Protein AF-A0A7V1PU34-F1 (afdb_monomer)

Radius of gyration: 35.22 Å; Cα contacts (8 Å, |Δi|>4): 525; chains: 1; bounding box: 79×45×95 Å

Solvent-accessible surface area (backbone atoms only — not comparable to full-atom values): 24995 Å² total; per-residue (Å²): 134,80,81,78,76,76,82,76,74,64,52,64,64,59,47,39,64,73,65,77,48,57,67,81,71,35,18,21,43,54,55,47,36,56,53,45,24,34,50,44,26,52,43,43,48,69,73,44,54,71,73,50,64,87,88,41,89,83,65,71,54,72,70,55,38,36,51,51,20,42,53,35,33,52,42,42,48,55,47,42,48,60,49,39,70,64,77,48,54,68,66,40,85,70,46,39,91,44,72,73,51,75,70,35,48,53,46,37,54,54,50,43,55,70,77,53,89,56,72,70,75,93,52,89,42,38,45,54,41,51,51,49,52,43,42,53,77,21,42,46,52,46,52,52,48,42,37,41,68,76,71,61,45,92,75,61,94,81,41,69,65,60,52,51,48,39,53,50,51,49,54,50,50,55,54,44,40,73,74,54,27,69,77,28,57,70,48,36,82,43,72,27,36,75,60,53,50,56,48,43,64,53,56,77,71,74,69,79,84,81,64,91,81,58,87,77,73,78,58,82,86,50,49,78,81,44,38,51,31,25,44,78,45,40,58,54,52,48,38,70,76,40,51,68,48,62,70,36,71,48,55,38,47,51,52,52,51,51,52,46,43,37,49,75,72,68,61,46,64,39,56,85,73,62,54,69,69,58,53,47,48,38,56,42,60,54,47,54,61,57,52,72,76,34,91,81,50,47,68,70,59,52,52,52,50,51,50,54,50,30,46,52,41,30,75,59,44,80,53,64,54,39,65,52,44,65,75,50,46,66,65,51,54,51,50,45,48,51,29,51,51,49,42,52,58,45,39,74,77,56,39,67,69,60,48,66,73,35,83,66,65,79,40,89,51,54,45,76,52,47,29,32,33,41,68,47,100,85,72,43,34,30,35,34,30,72,84,82,71,44,79,45,69,64,40,44,44,87,78,57,73,82,43,99,75,57,77,42,24,28,36,33,32,30,32,36,60,48,97,94,46,37,31,64,70,45,77,75,42,52,30,54,48,72,38,58,79,78,72,114

Structure (mmCIF, N/CA/C/O backbone):
data_AF-A0A7V1PU34-F1
#
_entry.id   AF-A0A7V1PU34-F1
#
loop_
_atom_site.group_PDB
_atom_site.id
_atom_site.type_symbol
_atom_site.label_atom_id
_atom_site.label_alt_id
_atom_site.label_comp_id
_atom_site.label_asym_id
_atom_site.label_entity_id
_atom_site.label_seq_id
_atom_site.pdbx_PDB_ins_code
_atom_site.Cartn_x
_atom_site.Cartn_y
_atom_site.Cartn_z
_atom_site.occupancy
_atom_site.B_iso_or_equiv
_atom_site.auth_seq_id
_atom_site.auth_comp_id
_atom_site.auth_asym_id
_atom_site.auth_atom_id
_atom_site.pdbx_PDB_model_num
ATOM 1 N N . MET A 1 1 ? 28.916 -17.181 -0.629 1.00 26.09 1 MET A N 1
ATOM 2 C CA . MET A 1 1 ? 28.877 -15.932 -1.410 1.00 26.09 1 MET A CA 1
ATOM 3 C C . MET A 1 1 ? 28.196 -16.303 -2.706 1.00 26.09 1 MET A C 1
ATOM 5 O O . MET A 1 1 ? 28.835 -16.936 -3.530 1.00 26.09 1 MET A O 1
ATOM 9 N N . ALA A 1 2 ? 26.883 -16.097 -2.778 1.00 24.28 2 ALA A N 1
ATOM 10 C CA . ALA A 1 2 ? 26.134 -16.307 -4.007 1.00 24.28 2 ALA A CA 1
ATOM 11 C C . ALA A 1 2 ? 26.430 -15.104 -4.906 1.00 24.28 2 ALA A C 1
ATOM 13 O O . ALA A 1 2 ? 26.269 -13.967 -4.461 1.00 24.28 2 ALA A O 1
ATOM 14 N N . GLU A 1 3 ? 26.948 -15.347 -6.108 1.00 25.59 3 GLU A N 1
ATOM 15 C CA . GLU A 1 3 ? 26.893 -14.350 -7.174 1.00 25.59 3 GLU A CA 1
ATOM 16 C C . GLU A 1 3 ? 25.418 -13.980 -7.336 1.00 25.59 3 GLU A C 1
ATOM 18 O O . GLU A 1 3 ? 24.587 -14.853 -7.574 1.00 25.59 3 GLU A O 1
ATOM 23 N N . GLN A 1 4 ? 25.079 -12.711 -7.097 1.00 29.44 4 GLN A N 1
ATOM 24 C CA . GLN A 1 4 ? 23.761 -12.189 -7.436 1.00 29.44 4 GLN A CA 1
ATOM 25 C C . GLN A 1 4 ? 23.574 -12.424 -8.934 1.00 29.44 4 GLN A C 1
ATOM 27 O O . GLN A 1 4 ? 24.274 -11.813 -9.744 1.00 29.44 4 GLN A O 1
ATOM 32 N N . SER A 1 5 ? 22.683 -13.346 -9.293 1.00 38.09 5 SER A N 1
ATOM 33 C CA . SER A 1 5 ? 22.246 -13.538 -10.669 1.00 38.09 5 SER A CA 1
ATOM 34 C C . SER A 1 5 ? 21.737 -12.193 -11.180 1.00 38.09 5 SER A C 1
ATOM 36 O O . SER A 1 5 ? 20.829 -11.594 -10.601 1.00 38.09 5 SER A O 1
ATOM 38 N N . LYS A 1 6 ? 22.388 -11.666 -12.219 1.00 51.06 6 LYS A N 1
ATOM 39 C CA . LYS A 1 6 ? 21.964 -10.437 -12.893 1.00 51.06 6 LYS A CA 1
ATOM 40 C C . LYS A 1 6 ? 20.549 -10.707 -13.429 1.00 51.06 6 LYS A C 1
ATOM 42 O O . LYS A 1 6 ? 20.380 -11.694 -14.134 1.00 51.06 6 LYS A O 1
ATOM 47 N N . LYS A 1 7 ? 19.551 -9.897 -13.048 1.00 62.12 7 LYS A N 1
ATOM 48 C CA . LYS A 1 7 ? 18.163 -10.024 -13.539 1.00 62.12 7 LYS A CA 1
ATOM 49 C C . LYS A 1 7 ? 18.186 -10.056 -15.075 1.00 62.12 7 LYS A C 1
ATOM 51 O O . LYS A 1 7 ? 18.753 -9.142 -15.679 1.00 62.12 7 LYS A O 1
ATOM 56 N N . THR A 1 8 ? 17.630 -11.108 -15.670 1.00 64.06 8 THR A N 1
ATOM 57 C CA . THR A 1 8 ? 17.376 -11.211 -17.115 1.00 64.06 8 THR A CA 1
ATOM 58 C C . THR A 1 8 ? 16.023 -10.557 -17.375 1.00 64.06 8 THR A C 1
ATOM 60 O O . THR A 1 8 ? 15.052 -10.888 -16.704 1.00 64.06 8 THR A O 1
ATOM 63 N N . TYR A 1 9 ? 15.979 -9.570 -18.267 1.00 75.81 9 TYR A N 1
ATOM 64 C CA . TYR A 1 9 ? 14.782 -8.765 -18.553 1.00 75.81 9 TYR A CA 1
ATOM 65 C C . TYR A 1 9 ? 14.024 -9.261 -19.780 1.00 75.81 9 TYR A C 1
ATOM 67 O O . TYR A 1 9 ? 12.830 -9.021 -19.890 1.00 75.81 9 TYR A O 1
ATOM 75 N N . MET A 1 10 ? 14.737 -9.913 -20.692 1.00 81.31 10 MET A N 1
ATOM 76 C CA . MET A 1 10 ? 14.181 -10.630 -21.827 1.00 81.31 10 MET A CA 1
ATOM 77 C C . MET A 1 10 ? 14.962 -11.930 -21.948 1.00 81.31 10 MET A C 1
ATOM 79 O O . MET A 1 10 ? 16.192 -1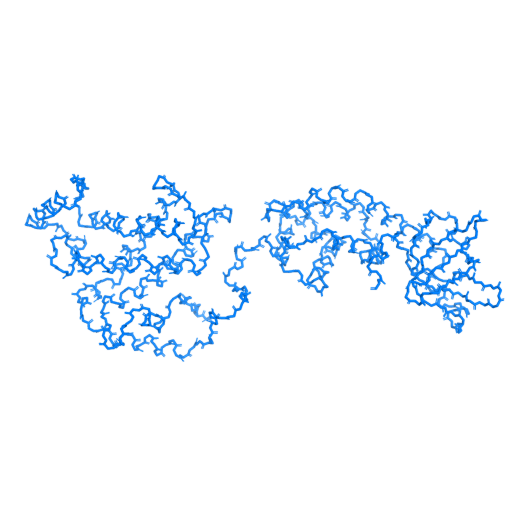1.886 -22.048 1.00 81.31 10 MET A O 1
ATOM 83 N N . THR A 1 11 ? 14.270 -13.061 -21.891 1.00 83.38 11 THR A N 1
ATOM 84 C CA . THR A 1 11 ? 14.879 -14.390 -22.040 1.00 83.38 11 THR A CA 1
ATOM 85 C C . THR A 1 11 ? 15.256 -14.661 -23.494 1.00 83.38 11 THR A C 1
ATOM 87 O O . THR A 1 11 ? 14.748 -14.014 -24.416 1.00 83.38 11 THR A O 1
ATOM 90 N N . ALA A 1 12 ? 16.154 -15.622 -23.729 1.00 83.06 12 ALA A N 1
ATOM 91 C CA . ALA A 1 12 ? 16.505 -15.996 -25.098 1.00 83.06 12 ALA A CA 1
ATOM 92 C C . ALA A 1 12 ? 15.292 -16.563 -25.858 1.00 83.06 12 ALA A C 1
ATOM 94 O O . ALA A 1 12 ? 15.136 -16.282 -27.045 1.00 83.06 12 ALA A O 1
ATOM 95 N N . GLN A 1 13 ? 14.408 -17.293 -25.169 1.00 80.94 13 GLN A N 1
ATOM 96 C CA . GLN A 1 13 ? 13.183 -17.840 -25.753 1.00 80.94 13 GLN A CA 1
ATOM 97 C C . GLN A 1 13 ? 12.199 -16.731 -26.155 1.00 80.94 13 GLN A C 1
ATOM 99 O O . GLN A 1 13 ? 11.764 -16.693 -27.303 1.00 80.94 13 GLN A O 1
ATOM 104 N N . GLU A 1 14 ? 11.926 -15.774 -25.262 1.00 80.62 14 GLU A N 1
ATOM 105 C CA . GLU A 1 14 ? 11.083 -14.612 -25.584 1.00 80.62 14 GLU A CA 1
ATOM 106 C C . GLU A 1 14 ? 11.655 -13.797 -26.749 1.00 80.62 14 GLU A C 1
ATOM 108 O O . GLU A 1 14 ? 10.901 -13.276 -27.572 1.00 80.62 14 GLU A O 1
ATOM 113 N N . PHE A 1 15 ? 12.985 -13.685 -26.843 1.00 87.00 15 PHE A N 1
ATOM 114 C CA . PHE A 1 15 ? 13.650 -13.007 -27.954 1.00 87.00 15 PHE A CA 1
ATOM 115 C C . PHE A 1 15 ? 13.427 -13.728 -29.282 1.00 87.00 15 PHE A C 1
ATOM 117 O O . PHE A 1 15 ? 13.030 -13.089 -30.253 1.00 87.00 15 PHE A O 1
ATOM 124 N N . VAL A 1 16 ? 13.638 -15.046 -29.325 1.00 84.44 16 VAL A N 1
ATOM 125 C CA . VAL A 1 16 ? 13.400 -15.870 -30.522 1.00 84.44 16 VAL A CA 1
ATOM 126 C C . VAL A 1 16 ? 11.950 -15.718 -30.989 1.00 84.44 16 VAL A C 1
ATOM 128 O O . VAL A 1 16 ? 11.708 -15.449 -32.168 1.00 84.44 16 VAL A O 1
ATOM 131 N N . ASP A 1 17 ? 11.002 -15.811 -30.054 1.00 82.00 17 ASP A N 1
ATOM 132 C CA . ASP A 1 17 ? 9.571 -15.711 -30.345 1.00 82.00 17 ASP A CA 1
ATOM 133 C C . ASP A 1 17 ? 9.186 -14.308 -30.846 1.00 82.00 17 ASP A C 1
ATOM 135 O O . ASP A 1 17 ? 8.422 -14.180 -31.803 1.00 82.00 17 ASP A O 1
ATOM 139 N N . SER A 1 18 ? 9.766 -13.252 -30.263 1.00 82.62 18 SER A N 1
ATOM 140 C CA . SER A 1 18 ? 9.510 -11.858 -30.664 1.00 82.62 18 SER A CA 1
ATOM 141 C C . SER A 1 18 ? 10.123 -11.489 -32.017 1.00 82.62 18 SER A C 1
ATOM 143 O O . SER A 1 18 ? 9.605 -10.613 -32.705 1.00 82.62 18 SER A O 1
ATOM 145 N N . TRP A 1 19 ? 11.224 -12.138 -32.407 1.00 84.31 19 TRP A N 1
ATOM 146 C CA . TRP A 1 19 ? 11.893 -11.904 -33.692 1.00 84.31 19 TRP A CA 1
ATOM 147 C C . TRP A 1 19 ? 11.313 -12.732 -34.848 1.00 84.31 19 TRP A C 1
ATOM 149 O O . TRP A 1 19 ? 11.774 -12.574 -35.979 1.00 84.31 19 TRP A O 1
ATOM 159 N N . GLU A 1 20 ? 10.324 -13.596 -34.583 1.00 82.44 20 GLU A N 1
ATOM 160 C CA . GLU A 1 20 ? 9.670 -14.474 -35.569 1.00 82.44 20 GLU A CA 1
ATOM 161 C C . GLU A 1 20 ? 10.668 -15.295 -36.422 1.00 82.44 20 GLU A C 1
ATOM 163 O O . GLU A 1 20 ? 10.420 -15.581 -37.597 1.00 82.44 20 GLU A O 1
ATOM 168 N N . LYS A 1 21 ? 11.816 -15.667 -35.839 1.00 82.75 21 LYS A N 1
ATOM 169 C CA . LYS A 1 21 ? 12.903 -16.425 -36.484 1.00 82.75 21 LYS A CA 1
ATOM 170 C C . LYS A 1 21 ? 13.110 -17.760 -35.784 1.00 82.75 21 LYS A C 1
ATOM 172 O O . LYS A 1 21 ? 12.957 -17.859 -34.571 1.00 82.75 21 LYS A O 1
ATOM 177 N N . GLU A 1 22 ? 13.537 -18.782 -36.520 1.00 81.38 22 GLU A N 1
ATOM 178 C CA . GLU A 1 22 ? 14.025 -20.013 -35.885 1.00 81.38 22 GLU A CA 1
ATOM 179 C C . GLU A 1 22 ? 15.470 -19.822 -35.372 1.00 81.38 22 GLU A C 1
ATOM 181 O O . GLU A 1 22 ? 16.235 -19.035 -35.927 1.00 81.38 22 GLU A O 1
ATOM 186 N N . ILE A 1 23 ? 15.890 -20.556 -34.329 1.00 81.12 23 ILE A N 1
ATOM 187 C CA . ILE A 1 23 ? 17.218 -20.382 -33.688 1.00 81.12 23 ILE A CA 1
ATOM 188 C C . ILE A 1 23 ? 18.376 -20.490 -34.700 1.00 81.12 23 ILE A C 1
ATOM 190 O O . ILE A 1 23 ? 19.371 -19.769 -34.615 1.00 81.12 23 ILE A O 1
ATOM 194 N N . TYR A 1 24 ? 18.249 -21.361 -35.707 1.00 81.94 24 TYR A N 1
ATOM 195 C CA . TYR A 1 24 ? 19.268 -21.522 -36.749 1.00 81.94 24 TYR A CA 1
ATOM 196 C C . TYR A 1 24 ? 19.313 -20.369 -37.769 1.00 81.94 24 TYR A C 1
ATOM 198 O O . TYR A 1 24 ? 20.201 -20.347 -38.621 1.00 81.94 24 TYR A O 1
ATOM 206 N N . GLU A 1 25 ? 18.360 -19.438 -37.716 1.00 84.94 25 GLU A N 1
ATOM 207 C CA . GLU A 1 25 ? 18.271 -18.245 -38.568 1.00 84.94 25 GLU A CA 1
ATOM 208 C C . GLU A 1 25 ? 18.809 -16.991 -37.869 1.00 84.94 25 GLU A C 1
ATOM 210 O O . GLU A 1 25 ? 19.024 -15.967 -38.522 1.00 84.94 25 GLU A O 1
ATOM 215 N N . LEU A 1 26 ? 19.047 -17.065 -36.555 1.00 90.12 26 LEU A N 1
ATOM 216 C CA . LEU A 1 26 ? 19.559 -15.956 -35.761 1.00 90.12 26 LEU A CA 1
ATOM 217 C C . LEU A 1 26 ? 21.029 -15.682 -36.074 1.00 90.12 26 LEU A C 1
ATOM 219 O O . LEU A 1 26 ? 21.853 -16.589 -36.207 1.00 90.12 26 LEU A O 1
ATOM 223 N N . THR A 1 27 ? 21.359 -14.400 -36.170 1.00 92.25 27 THR A N 1
ATOM 224 C CA . THR A 1 27 ? 22.675 -13.892 -36.562 1.00 92.25 27 THR A CA 1
ATOM 225 C C . THR A 1 27 ? 23.416 -13.241 -35.395 1.00 92.25 27 THR A C 1
ATOM 227 O O . THR A 1 27 ? 22.843 -12.978 -34.338 1.00 92.25 27 THR A O 1
ATOM 230 N N . PHE A 1 28 ? 24.706 -12.942 -35.564 1.00 91.50 28 PHE A N 1
ATOM 231 C CA . PHE A 1 28 ? 25.484 -12.188 -34.573 1.00 91.50 28 PHE A CA 1
ATOM 232 C C . PHE A 1 28 ? 24.894 -10.807 -34.292 1.00 91.50 28 PHE A C 1
ATOM 234 O O . PHE A 1 28 ? 25.042 -10.309 -33.175 1.00 91.50 28 PHE A O 1
ATOM 241 N N . LEU A 1 29 ? 24.216 -10.196 -35.269 1.00 91.38 29 LEU A N 1
ATOM 242 C CA . LEU A 1 29 ? 23.472 -8.968 -35.033 1.00 91.38 29 LEU A CA 1
ATOM 243 C C . LEU A 1 29 ? 22.260 -9.209 -34.128 1.00 91.38 29 LEU A C 1
ATOM 245 O O . LEU A 1 29 ? 22.099 -8.471 -33.165 1.00 91.38 29 LEU A O 1
ATOM 249 N N . ASP A 1 30 ? 21.486 -10.271 -34.364 1.00 92.25 30 ASP A N 1
ATOM 250 C CA . ASP A 1 30 ? 20.358 -10.636 -33.494 1.00 92.25 30 ASP A CA 1
ATOM 251 C C . ASP A 1 30 ? 20.841 -10.925 -32.057 1.00 92.25 30 ASP A C 1
ATOM 253 O O . ASP A 1 30 ? 20.285 -10.411 -31.088 1.00 92.25 30 ASP A O 1
ATOM 257 N N . TYR A 1 31 ? 21.951 -11.657 -31.898 1.00 92.44 31 TYR A N 1
ATOM 258 C CA . TYR A 1 31 ? 22.545 -11.917 -30.580 1.00 92.44 31 TYR A CA 1
ATOM 259 C C . TYR A 1 31 ? 23.075 -10.644 -29.903 1.00 92.44 31 TYR A C 1
ATOM 261 O O . TYR A 1 31 ? 22.951 -10.466 -28.690 1.00 92.44 31 TYR A O 1
ATOM 269 N N . PHE A 1 32 ? 23.652 -9.721 -30.677 1.00 93.31 32 PHE A N 1
ATOM 270 C CA . PHE A 1 32 ? 24.045 -8.407 -30.174 1.00 93.31 32 PHE A CA 1
ATOM 271 C C . PHE A 1 32 ? 22.830 -7.615 -29.672 1.00 93.31 32 PHE A C 1
ATOM 273 O O . PHE A 1 32 ? 22.909 -7.030 -28.590 1.00 93.31 32 PHE A O 1
ATOM 280 N N . THR A 1 33 ? 21.720 -7.624 -30.417 1.00 93.25 33 THR A N 1
ATOM 281 C CA . THR A 1 33 ? 20.462 -6.968 -30.037 1.00 93.25 33 THR A CA 1
ATOM 282 C C . THR A 1 33 ? 19.892 -7.569 -28.754 1.00 93.25 33 THR A C 1
ATOM 284 O O . THR A 1 33 ? 19.608 -6.824 -27.818 1.00 93.25 33 THR A O 1
ATOM 287 N N . TYR A 1 34 ? 19.831 -8.899 -28.645 1.00 93.00 34 TYR A N 1
ATOM 288 C CA . TYR A 1 34 ? 19.400 -9.604 -27.432 1.00 93.00 34 TYR A CA 1
ATOM 289 C C . TYR A 1 34 ? 20.173 -9.154 -26.180 1.00 93.00 34 TYR A C 1
ATOM 291 O O . TYR A 1 34 ? 19.597 -8.794 -25.146 1.00 93.00 34 TYR A O 1
ATOM 299 N N . LEU A 1 35 ? 21.506 -9.127 -26.275 1.00 92.00 35 LEU A N 1
ATOM 300 C CA . LEU A 1 35 ? 22.351 -8.692 -25.165 1.00 92.00 35 LEU A CA 1
ATOM 301 C C . LEU A 1 35 ? 22.184 -7.194 -24.864 1.00 92.00 35 LEU A C 1
ATOM 303 O O . LEU A 1 35 ? 22.298 -6.786 -23.705 1.00 92.00 35 LEU A O 1
ATOM 307 N N . LEU A 1 36 ? 21.935 -6.376 -25.891 1.00 93.75 36 LEU A N 1
ATOM 308 C CA . LEU A 1 36 ? 21.707 -4.944 -25.739 1.00 93.75 36 LEU A CA 1
ATOM 309 C C . LEU A 1 36 ? 20.395 -4.654 -25.009 1.00 93.75 36 LEU A C 1
ATOM 311 O O . LEU A 1 36 ? 20.413 -3.798 -24.130 1.00 93.75 36 LEU A O 1
ATOM 315 N N . ILE A 1 37 ? 19.301 -5.363 -25.315 1.00 92.31 37 ILE A N 1
ATOM 316 C CA . ILE A 1 37 ? 18.012 -5.219 -24.612 1.00 92.31 37 ILE A CA 1
ATOM 317 C C . ILE A 1 37 ? 18.230 -5.410 -23.114 1.00 92.31 37 ILE A C 1
ATOM 319 O O . ILE A 1 37 ? 17.928 -4.526 -22.317 1.00 92.31 37 ILE A O 1
ATOM 323 N N . ASN A 1 38 ? 18.863 -6.518 -22.733 1.00 88.06 38 ASN A N 1
ATOM 324 C CA . ASN A 1 38 ? 19.123 -6.835 -21.333 1.00 88.06 38 ASN A CA 1
ATOM 325 C C . ASN A 1 38 ? 20.052 -5.818 -20.640 1.00 88.06 38 ASN A C 1
ATOM 327 O O . ASN A 1 38 ? 19.828 -5.460 -19.480 1.00 88.06 38 ASN A O 1
ATOM 331 N N . GLU A 1 39 ? 21.092 -5.322 -21.323 1.00 91.94 39 GLU A N 1
ATOM 332 C CA . GLU A 1 39 ? 21.960 -4.280 -20.757 1.00 91.94 39 GLU A CA 1
ATOM 333 C C . GLU A 1 39 ? 21.226 -2.935 -20.634 1.00 91.94 39 GLU A C 1
ATOM 335 O O . GLU A 1 39 ? 21.363 -2.269 -19.606 1.00 91.94 39 GLU A O 1
ATOM 340 N N . LEU A 1 40 ? 20.424 -2.548 -21.632 1.00 93.56 40 LEU A N 1
ATOM 341 C CA . LEU A 1 40 ? 19.618 -1.328 -21.612 1.00 93.56 40 LEU A CA 1
ATOM 342 C C . LEU A 1 40 ? 18.593 -1.368 -20.485 1.00 93.56 40 LEU A C 1
ATOM 344 O O . LEU A 1 40 ? 18.588 -0.443 -19.676 1.00 93.56 40 LEU A O 1
ATOM 348 N N . SER A 1 41 ? 17.799 -2.435 -20.370 1.00 90.00 41 SER A N 1
ATOM 349 C CA . SER A 1 41 ? 16.817 -2.592 -19.291 1.00 90.00 41 SER A CA 1
ATOM 350 C C . SER A 1 41 ? 17.488 -2.517 -17.922 1.00 90.00 41 SER A C 1
ATOM 352 O O . SER A 1 41 ? 17.100 -1.717 -17.069 1.00 90.00 41 SER A O 1
ATOM 354 N N . SER A 1 42 ? 18.584 -3.261 -17.736 1.00 87.12 42 SER A N 1
ATOM 355 C CA . SER A 1 42 ? 19.335 -3.261 -16.480 1.00 87.12 42 SER A CA 1
ATOM 356 C C . SER A 1 42 ? 19.921 -1.890 -16.139 1.00 87.12 42 SER A C 1
ATOM 358 O O . SER A 1 42 ? 19.900 -1.500 -14.970 1.00 87.12 42 SER A O 1
ATOM 360 N N . SER A 1 43 ? 20.500 -1.181 -17.110 1.00 90.25 43 SER A N 1
ATOM 361 C CA . SER A 1 43 ? 21.079 0.146 -16.891 1.00 90.25 43 SER A CA 1
ATOM 362 C C . SER A 1 43 ? 19.998 1.201 -16.671 1.00 90.25 43 SER A C 1
ATOM 364 O O . SER A 1 43 ? 20.133 2.013 -15.760 1.00 90.25 43 SER A O 1
ATOM 366 N N . MET A 1 44 ? 18.916 1.193 -17.445 1.00 92.00 44 MET A N 1
ATOM 367 C CA . MET A 1 44 ? 17.808 2.128 -17.262 1.00 92.00 44 MET A CA 1
ATOM 368 C C . MET A 1 44 ? 17.168 1.960 -15.888 1.00 92.00 44 MET A C 1
ATOM 370 O O . MET A 1 44 ? 17.030 2.948 -15.172 1.00 92.00 44 MET A O 1
ATOM 374 N N . GLU A 1 45 ? 16.863 0.730 -15.471 1.00 85.44 45 GLU A N 1
ATOM 375 C CA . GLU A 1 45 ? 16.273 0.495 -14.154 1.00 85.44 45 GLU A CA 1
ATOM 376 C C . GLU A 1 45 ? 17.233 0.923 -13.032 1.00 85.44 45 GLU A C 1
ATOM 378 O O . GLU A 1 45 ? 16.889 1.754 -12.192 1.00 85.44 45 GLU A O 1
ATOM 383 N N . ASN A 1 46 ? 18.465 0.402 -13.021 1.00 83.12 46 ASN A N 1
ATOM 384 C CA . ASN A 1 46 ? 19.354 0.547 -11.864 1.00 83.12 46 ASN A CA 1
ATOM 385 C C . ASN A 1 46 ? 20.135 1.861 -11.821 1.00 83.12 46 ASN A C 1
ATOM 387 O O . ASN A 1 46 ? 20.406 2.388 -10.738 1.00 83.12 46 ASN A O 1
ATOM 391 N N . ASP A 1 47 ? 20.510 2.394 -12.981 1.00 85.25 47 ASP A N 1
ATOM 392 C CA . ASP A 1 47 ? 21.387 3.555 -13.059 1.00 85.25 47 ASP A CA 1
ATOM 393 C C . ASP A 1 47 ? 20.659 4.857 -13.395 1.00 85.25 47 ASP A C 1
ATOM 395 O O . ASP A 1 47 ? 21.242 5.915 -13.120 1.00 85.25 47 ASP A O 1
ATOM 399 N N . TYR A 1 48 ? 19.429 4.794 -13.923 1.00 89.06 48 TYR A N 1
ATOM 400 C CA . TYR A 1 48 ? 18.613 5.961 -14.268 1.00 89.06 48 TYR A CA 1
ATOM 401 C C . TYR A 1 48 ? 17.336 6.067 -13.417 1.00 89.06 48 TYR A C 1
ATOM 403 O O . TYR A 1 48 ? 17.285 6.917 -12.528 1.00 89.06 48 TYR A O 1
ATOM 411 N N . PHE A 1 49 ? 16.337 5.202 -13.630 1.00 86.06 49 PHE A N 1
ATOM 412 C CA . PHE A 1 49 ? 14.999 5.333 -13.034 1.00 86.06 49 PHE A CA 1
ATOM 413 C C . PHE A 1 49 ? 14.997 5.181 -11.509 1.00 86.06 49 PHE A C 1
ATOM 415 O O . PHE A 1 49 ? 14.407 6.016 -10.832 1.00 86.06 49 PHE A O 1
ATOM 422 N N . LYS A 1 50 ? 15.764 4.242 -10.932 1.00 79.31 50 LYS A N 1
ATOM 423 C CA . LYS A 1 50 ? 15.904 4.118 -9.461 1.00 79.31 50 LYS A CA 1
ATOM 424 C C . LYS A 1 50 ? 16.490 5.355 -8.766 1.00 79.31 50 LYS A C 1
ATOM 426 O O . LYS A 1 50 ? 16.447 5.440 -7.541 1.00 79.31 50 LYS A O 1
ATOM 431 N N . LYS A 1 51 ? 17.082 6.293 -9.513 1.00 79.50 51 LYS A N 1
ATOM 432 C CA . LYS A 1 51 ? 17.647 7.544 -8.975 1.00 79.50 51 LYS A CA 1
ATOM 433 C C . LYS A 1 51 ? 16.719 8.745 -9.159 1.00 79.50 51 LYS A C 1
ATOM 435 O O . LYS A 1 51 ? 17.051 9.827 -8.675 1.00 79.50 51 LYS A O 1
ATOM 440 N N . LEU A 1 52 ? 15.610 8.592 -9.883 1.00 74.62 52 LEU A N 1
ATOM 441 C CA . LEU A 1 52 ? 14.624 9.651 -10.060 1.00 74.62 52 LEU A CA 1
ATOM 442 C C . LEU A 1 52 ? 13.708 9.760 -8.836 1.00 74.62 52 LEU A C 1
ATOM 444 O O . LEU A 1 52 ? 13.526 8.804 -8.086 1.00 74.62 52 LEU A O 1
ATOM 448 N N . SER A 1 53 ? 13.137 10.952 -8.639 1.00 68.38 53 SER A N 1
ATOM 449 C CA . SER A 1 53 ? 12.043 11.135 -7.678 1.00 68.38 53 SER A CA 1
ATOM 450 C C . SER A 1 53 ? 10.846 10.290 -8.103 1.00 68.38 53 SER A C 1
ATOM 452 O O . SER A 1 53 ? 10.574 10.200 -9.300 1.00 68.38 53 SER A O 1
ATOM 454 N N . LEU A 1 54 ? 10.122 9.717 -7.141 1.00 60.41 54 LEU A N 1
ATOM 455 C CA . LEU A 1 54 ? 8.937 8.889 -7.388 1.00 60.41 54 LEU A CA 1
ATOM 456 C C . LEU A 1 54 ? 7.809 9.672 -8.078 1.00 60.41 54 LEU A C 1
ATOM 458 O O . LEU A 1 54 ? 7.160 9.127 -8.963 1.00 60.41 54 LEU A O 1
ATOM 462 N N . GLU A 1 55 ? 7.680 10.965 -7.772 1.00 59.75 55 GLU A N 1
ATOM 463 C CA . GLU A 1 55 ? 6.708 11.903 -8.364 1.00 59.75 55 GLU A CA 1
ATOM 464 C C . GLU A 1 55 ? 7.027 12.284 -9.824 1.00 59.75 55 GLU A C 1
ATOM 466 O O . GLU A 1 55 ? 6.338 13.096 -10.445 1.00 59.75 55 GLU A O 1
ATOM 471 N N . ASN A 1 56 ? 8.127 11.773 -10.390 1.00 74.69 56 ASN A N 1
ATOM 472 C CA . ASN A 1 56 ? 8.479 12.104 -11.760 1.00 74.69 56 ASN A CA 1
ATOM 473 C C . ASN A 1 56 ? 7.514 11.411 -12.723 1.00 74.69 56 ASN A C 1
ATOM 475 O O . ASN A 1 56 ? 7.536 10.190 -12.845 1.00 74.69 56 ASN A O 1
ATOM 479 N N . ILE A 1 57 ? 6.735 12.205 -13.461 1.00 74.94 57 ILE A N 1
ATOM 480 C CA . ILE A 1 57 ? 5.805 11.718 -14.491 1.00 74.94 57 ILE A CA 1
ATOM 481 C C . ILE A 1 57 ? 6.487 10.847 -15.557 1.00 74.94 57 ILE A C 1
ATOM 483 O O . ILE A 1 57 ? 5.823 10.069 -16.222 1.00 74.94 57 ILE A O 1
ATOM 487 N N . HIS A 1 58 ? 7.810 10.955 -15.703 1.00 83.50 58 HIS A N 1
ATOM 488 C CA . HIS A 1 58 ? 8.606 10.150 -16.625 1.00 83.50 58 HIS A CA 1
ATOM 489 C C . HIS A 1 58 ? 9.072 8.817 -16.019 1.00 83.50 58 HIS A C 1
ATOM 491 O O . HIS A 1 58 ? 9.925 8.164 -16.602 1.00 83.50 58 HIS A O 1
ATOM 497 N N . ASN A 1 59 ? 8.630 8.419 -14.824 1.00 84.00 59 ASN A N 1
ATOM 498 C CA . ASN A 1 59 ? 9.035 7.132 -14.258 1.00 84.00 59 ASN A CA 1
ATOM 499 C C . ASN A 1 59 ? 8.331 5.971 -14.954 1.00 84.00 59 ASN A C 1
ATOM 501 O O . ASN A 1 59 ? 7.106 5.936 -15.018 1.00 84.00 59 ASN A O 1
ATOM 505 N N . LEU A 1 60 ? 9.122 4.982 -15.366 1.00 82.44 60 LEU A N 1
ATOM 506 C CA . LEU A 1 60 ? 8.647 3.752 -15.989 1.00 82.44 60 LEU A CA 1
ATOM 507 C C . LEU A 1 60 ? 8.708 2.566 -15.010 1.00 82.44 60 LEU A C 1
ATOM 509 O O . LEU A 1 60 ? 9.621 2.476 -14.184 1.00 82.44 60 LEU A O 1
ATOM 513 N N . HIS A 1 61 ? 7.733 1.664 -15.108 1.00 76.69 61 HIS A N 1
ATOM 514 C CA . HIS A 1 61 ? 7.724 0.327 -14.503 1.00 76.69 61 HIS A CA 1
ATOM 515 C C . HIS A 1 61 ? 8.726 -0.609 -15.187 1.00 76.69 61 HIS A C 1
ATOM 517 O O . HIS A 1 61 ? 9.152 -0.346 -16.308 1.00 76.69 61 HIS A O 1
ATOM 523 N N . THR A 1 62 ? 9.073 -1.744 -14.571 1.00 77.44 62 THR A N 1
ATOM 524 C CA . THR A 1 62 ? 10.044 -2.676 -15.170 1.00 77.44 62 THR A CA 1
ATOM 525 C C . THR A 1 62 ? 9.585 -3.188 -16.539 1.00 77.44 62 THR A C 1
ATOM 527 O O . THR A 1 62 ? 10.389 -3.208 -17.467 1.00 77.44 62 THR A O 1
ATOM 530 N N . HIS A 1 63 ? 8.307 -3.538 -16.712 1.00 79.44 63 HIS A N 1
ATOM 531 C CA . HIS A 1 63 ? 7.794 -3.984 -18.013 1.00 79.44 63 HIS A CA 1
ATOM 532 C C . HIS A 1 63 ? 7.828 -2.867 -19.076 1.00 79.44 63 HIS A C 1
ATOM 534 O O . HIS A 1 63 ? 8.166 -3.125 -20.231 1.00 79.44 63 HIS A O 1
ATOM 540 N N . GLU A 1 64 ? 7.567 -1.614 -18.689 1.00 85.06 64 GLU A N 1
ATOM 541 C CA . GLU A 1 64 ? 7.682 -0.438 -19.566 1.00 85.06 64 GLU A CA 1
ATOM 542 C C . GLU A 1 64 ? 9.148 -0.142 -19.913 1.00 85.06 64 GLU A C 1
ATOM 544 O O . GLU A 1 64 ? 9.464 0.166 -21.058 1.00 85.06 64 GLU A O 1
ATOM 549 N N . ILE A 1 65 ? 10.068 -0.294 -18.953 1.00 88.38 65 ILE A N 1
ATOM 550 C CA . ILE A 1 65 ? 11.518 -0.176 -19.166 1.00 88.38 65 ILE A CA 1
ATOM 551 C C . ILE A 1 65 ? 11.991 -1.238 -20.159 1.00 88.38 65 ILE A C 1
ATOM 553 O O . ILE A 1 65 ? 12.740 -0.912 -21.079 1.00 88.38 65 ILE A O 1
ATOM 557 N N . THR A 1 66 ? 11.559 -2.490 -19.992 1.00 86.00 66 THR A N 1
ATOM 558 C CA . THR A 1 66 ? 11.882 -3.581 -20.919 1.00 86.00 66 THR A CA 1
ATOM 559 C C . THR A 1 66 ? 11.296 -3.319 -22.304 1.00 86.00 66 THR A C 1
ATOM 561 O O . THR A 1 66 ? 11.999 -3.495 -23.296 1.00 86.00 66 THR A O 1
ATOM 564 N N . SER A 1 67 ? 10.061 -2.822 -22.385 1.00 87.69 67 SER A N 1
ATOM 565 C CA . SER A 1 67 ? 9.409 -2.476 -23.656 1.00 87.69 67 SER A CA 1
ATOM 566 C C . SER A 1 67 ? 10.130 -1.330 -24.375 1.00 87.69 67 SER A C 1
ATOM 568 O O . SER A 1 67 ? 10.388 -1.409 -25.575 1.00 87.69 67 SER A O 1
ATOM 570 N N . LEU A 1 68 ? 10.552 -0.296 -23.641 1.00 93.50 68 LEU A N 1
ATOM 571 C CA . LEU A 1 68 ? 11.369 0.787 -24.186 1.00 93.50 68 LEU A CA 1
ATOM 572 C C . LEU A 1 68 ? 12.746 0.279 -24.639 1.00 93.50 68 LEU A C 1
ATOM 574 O O . LEU A 1 68 ? 13.224 0.655 -25.708 1.00 93.50 68 LEU A O 1
ATOM 578 N N . ALA A 1 69 ? 13.391 -0.588 -23.850 1.00 94.69 69 ALA A N 1
ATOM 579 C CA . ALA A 1 69 ? 14.674 -1.190 -24.212 1.00 94.69 69 ALA A CA 1
ATOM 580 C C . ALA A 1 69 ? 14.566 -2.009 -25.502 1.00 94.69 69 ALA A C 1
ATOM 582 O O . ALA A 1 69 ? 15.435 -1.895 -26.367 1.00 94.69 69 ALA A O 1
ATOM 583 N N . PHE A 1 70 ? 13.491 -2.788 -25.635 1.00 91.75 70 PHE A N 1
ATOM 584 C CA . PHE A 1 70 ? 13.161 -3.548 -26.833 1.00 91.75 70 PHE A CA 1
ATOM 585 C C . PHE A 1 70 ? 13.008 -2.624 -28.044 1.00 91.75 70 PHE A C 1
ATOM 587 O O . PHE A 1 70 ? 13.719 -2.801 -29.030 1.00 91.75 70 PHE A O 1
ATOM 594 N N . ALA A 1 71 ? 12.164 -1.592 -27.948 1.00 92.19 71 ALA A N 1
ATOM 595 C CA . ALA A 1 71 ? 11.913 -0.665 -29.052 1.00 92.19 71 ALA A CA 1
ATOM 596 C C . ALA A 1 71 ? 13.196 0.048 -29.515 1.00 92.19 71 ALA A C 1
ATOM 598 O O . ALA A 1 71 ? 13.451 0.192 -30.711 1.00 92.19 71 ALA A O 1
ATOM 599 N N . ILE A 1 72 ? 14.049 0.455 -28.571 1.00 95.25 72 ILE A N 1
ATOM 600 C CA . ILE A 1 72 ? 15.326 1.110 -28.878 1.00 95.25 72 ILE A CA 1
ATOM 601 C C . ILE A 1 72 ? 16.305 0.135 -29.531 1.00 95.25 72 ILE A C 1
ATOM 603 O O . ILE A 1 72 ? 17.011 0.512 -30.466 1.00 95.25 72 ILE A O 1
ATOM 607 N N . ALA A 1 73 ? 16.377 -1.103 -29.042 1.00 92.94 73 ALA A N 1
ATOM 608 C CA . ALA A 1 73 ? 17.271 -2.111 -29.592 1.00 92.94 73 ALA A CA 1
ATOM 609 C C . ALA A 1 73 ? 16.845 -2.548 -31.003 1.00 92.94 73 ALA A C 1
ATOM 611 O O . ALA A 1 73 ? 17.708 -2.662 -31.873 1.00 92.94 73 ALA A O 1
ATOM 612 N N . ASP A 1 74 ? 15.544 -2.707 -31.253 1.00 91.00 74 ASP A N 1
ATOM 613 C CA . ASP A 1 74 ? 14.988 -2.997 -32.581 1.00 91.00 74 ASP A CA 1
ATOM 614 C C . ASP A 1 74 ? 15.244 -1.838 -33.560 1.00 91.00 74 ASP A C 1
ATOM 616 O O . ASP A 1 74 ? 15.792 -2.021 -34.653 1.00 91.00 74 ASP A O 1
ATOM 620 N N . SER A 1 75 ? 14.975 -0.604 -33.122 1.00 91.38 75 SER A N 1
ATOM 621 C CA . SER A 1 75 ? 15.280 0.600 -33.900 1.00 91.38 75 SER A CA 1
ATOM 622 C C . SER A 1 75 ? 16.779 0.706 -34.225 1.00 91.38 75 SER A C 1
ATOM 624 O O . SER A 1 75 ? 17.158 0.971 -35.373 1.00 91.38 75 SER A O 1
ATOM 626 N N . LEU A 1 76 ? 17.661 0.392 -33.265 1.00 91.88 76 LEU A N 1
ATOM 627 C CA . LEU A 1 76 ? 19.104 0.340 -33.501 1.00 91.88 76 LEU A CA 1
ATOM 628 C C . LEU A 1 76 ? 19.487 -0.772 -34.483 1.00 91.88 76 LEU A C 1
ATOM 630 O O . LEU A 1 76 ? 20.313 -0.528 -35.362 1.00 91.88 76 LEU A O 1
ATOM 634 N N . GLN A 1 77 ? 18.922 -1.974 -34.357 1.00 91.00 77 GLN A N 1
ATOM 635 C CA . GLN A 1 77 ? 19.188 -3.080 -35.276 1.00 91.00 77 GLN A CA 1
ATOM 636 C C . GLN A 1 77 ? 18.826 -2.683 -36.708 1.00 91.00 77 GLN A C 1
ATOM 638 O O . GLN A 1 77 ? 19.680 -2.738 -37.592 1.00 91.00 77 GLN A O 1
ATOM 643 N N . SER A 1 78 ? 17.606 -2.188 -36.921 1.00 88.31 78 SER A N 1
ATOM 644 C CA . SER A 1 78 ? 17.121 -1.686 -38.211 1.00 88.31 78 SER A CA 1
ATOM 645 C C . SER A 1 78 ? 18.027 -0.581 -38.769 1.00 88.31 78 SER A C 1
ATOM 647 O O . SER A 1 78 ? 18.377 -0.593 -39.956 1.00 88.31 78 SER A O 1
ATOM 649 N N . PHE A 1 79 ? 18.479 0.346 -37.915 1.00 85.81 79 PHE A N 1
ATOM 650 C CA . PHE A 1 79 ? 19.437 1.382 -38.291 1.00 85.81 79 PHE A CA 1
ATOM 651 C C . PHE A 1 79 ? 20.786 0.789 -38.724 1.00 85.81 79 PHE A C 1
ATOM 653 O O . PHE A 1 79 ? 21.321 1.179 -39.761 1.00 85.81 79 PHE A O 1
ATOM 660 N N . LEU A 1 80 ? 21.339 -0.168 -37.979 1.00 86.44 80 LEU A N 1
ATOM 661 C CA . LEU A 1 80 ? 22.613 -0.810 -38.302 1.00 86.44 80 LEU A CA 1
ATOM 662 C C . LEU A 1 80 ? 22.525 -1.654 -39.583 1.00 86.44 80 LEU A C 1
ATOM 664 O O . LEU A 1 80 ? 23.415 -1.577 -40.433 1.00 86.44 80 LEU A O 1
ATOM 668 N N . GLU A 1 81 ? 21.449 -2.414 -39.776 1.00 84.06 81 GLU A N 1
ATOM 669 C CA . GLU A 1 81 ? 21.222 -3.206 -40.988 1.00 84.06 81 GLU A CA 1
ATOM 670 C C . GLU A 1 81 ? 21.164 -2.316 -42.227 1.00 84.06 81 GLU A C 1
ATOM 672 O O . GLU A 1 81 ? 21.906 -2.535 -43.187 1.00 84.06 81 GLU A O 1
ATOM 677 N N . LYS A 1 82 ? 20.339 -1.265 -42.193 1.00 76.31 82 LYS A N 1
ATOM 678 C CA . LYS A 1 82 ? 20.132 -0.373 -43.342 1.00 76.31 82 LYS A CA 1
ATOM 679 C C . LYS A 1 82 ? 21.330 0.541 -43.586 1.00 76.31 82 LYS A C 1
ATOM 681 O O . LYS A 1 82 ? 21.767 0.690 -44.727 1.00 76.31 82 LYS A O 1
ATOM 686 N N . ASN A 1 83 ? 21.896 1.112 -42.522 1.00 70.38 83 ASN A N 1
ATOM 687 C CA . ASN A 1 83 ? 22.852 2.219 -42.613 1.00 70.38 83 ASN A CA 1
ATOM 688 C C . ASN A 1 83 ? 24.295 1.850 -42.265 1.00 70.38 83 ASN A C 1
ATOM 690 O O . ASN A 1 83 ? 25.173 2.684 -42.447 1.00 70.38 83 ASN A O 1
ATOM 694 N N . CYS A 1 84 ? 24.592 0.644 -41.778 1.00 72.56 84 CYS A N 1
ATOM 695 C CA . CYS A 1 84 ? 25.973 0.213 -41.513 1.00 72.56 84 CYS A CA 1
ATOM 696 C C . CYS A 1 84 ? 26.366 -1.025 -42.323 1.00 72.56 84 CYS A C 1
ATOM 698 O O . CYS A 1 84 ? 27.487 -1.083 -42.834 1.00 72.56 84 CYS A O 1
ATOM 700 N N . PHE A 1 85 ? 25.454 -1.985 -42.489 1.00 73.50 85 PHE A N 1
ATOM 701 C CA . PHE A 1 85 ? 25.747 -3.280 -43.112 1.00 73.50 85 PHE A CA 1
ATOM 702 C C . PHE A 1 85 ? 25.155 -3.443 -44.522 1.00 73.50 85 PHE A C 1
ATOM 704 O O . PHE A 1 85 ? 25.691 -4.203 -45.326 1.00 73.50 85 PHE A O 1
ATOM 711 N N . GLY A 1 86 ? 24.135 -2.655 -44.870 1.00 56.81 86 GLY A N 1
ATOM 712 C CA . GLY A 1 86 ? 23.463 -2.627 -46.175 1.00 56.81 86 GLY A CA 1
ATOM 713 C C . GLY A 1 86 ? 24.166 -1.836 -47.289 1.00 56.81 86 GLY A C 1
ATOM 714 O O . GLY A 1 86 ? 23.583 -1.649 -48.354 1.00 56.81 86 GLY A O 1
ATOM 715 N N . GLY A 1 87 ? 25.415 -1.385 -47.087 1.00 55.03 87 GLY A N 1
ATOM 716 C CA . GLY A 1 87 ? 26.227 -0.723 -48.127 1.00 55.03 87 GLY A CA 1
ATOM 717 C C . GLY A 1 87 ? 26.473 0.785 -47.961 1.00 55.03 87 GLY A C 1
ATOM 718 O O . GLY A 1 87 ? 26.804 1.462 -48.934 1.00 55.03 87 GLY A O 1
ATOM 719 N N . CYS A 1 88 ? 26.346 1.324 -46.750 1.00 49.25 88 CYS A N 1
ATOM 720 C CA . CYS A 1 88 ? 26.535 2.748 -46.467 1.00 49.25 88 CYS A CA 1
ATOM 721 C C . CYS A 1 88 ? 28.010 3.197 -46.369 1.00 49.25 88 CYS A C 1
ATOM 723 O O . CYS A 1 88 ? 28.919 2.412 -46.093 1.00 49.25 88 CYS A O 1
ATOM 725 N N . ALA A 1 89 ? 28.239 4.504 -46.544 1.00 49.28 89 ALA A N 1
ATOM 726 C CA . ALA A 1 89 ? 29.529 5.182 -46.391 1.00 49.28 89 ALA A CA 1
ATOM 727 C C . ALA A 1 89 ? 29.798 5.762 -44.983 1.00 49.28 89 ALA A C 1
ATOM 729 O O . ALA A 1 89 ? 30.879 6.306 -44.760 1.00 49.28 89 ALA A O 1
ATOM 730 N N . LEU A 1 90 ? 28.850 5.651 -44.041 1.00 52.50 90 LEU A N 1
ATOM 731 C CA . LEU A 1 90 ? 28.895 6.314 -42.724 1.00 52.50 90 LEU A CA 1
ATOM 732 C C . LEU A 1 90 ? 29.871 5.695 -41.708 1.00 52.50 90 LEU A C 1
ATOM 734 O O . LEU A 1 90 ? 30.153 6.300 -40.679 1.00 52.50 90 LEU A O 1
ATOM 738 N N . GLY A 1 91 ? 30.487 4.556 -42.028 1.00 56.03 91 GLY A N 1
ATOM 739 C CA . GLY A 1 91 ? 31.488 3.926 -41.169 1.00 56.03 91 GLY A CA 1
ATOM 740 C C . GLY A 1 91 ? 30.842 3.068 -40.085 1.00 56.03 91 GLY A C 1
ATOM 741 O O . GLY A 1 91 ? 30.385 3.554 -39.063 1.00 56.03 91 GLY A O 1
ATOM 742 N N . CYS A 1 92 ? 30.854 1.761 -40.326 1.00 64.19 92 CYS A N 1
ATOM 743 C CA . CYS A 1 92 ? 30.336 0.734 -39.432 1.00 64.19 92 CYS A CA 1
ATOM 744 C C . CYS A 1 92 ? 30.870 0.864 -37.980 1.00 64.19 92 CYS A C 1
ATOM 746 O O . CYS A 1 92 ? 32.041 1.227 -37.794 1.00 64.19 92 CYS A O 1
ATOM 748 N N . PRO A 1 93 ? 30.069 0.514 -36.948 1.00 64.06 93 PRO A N 1
ATOM 749 C CA . PRO A 1 93 ? 30.455 0.579 -35.531 1.00 64.06 93 PRO A CA 1
ATOM 750 C C . PRO A 1 93 ? 31.733 -0.199 -35.165 1.00 64.06 93 PRO A C 1
ATOM 752 O O . PRO A 1 93 ? 32.330 0.034 -34.116 1.00 64.06 93 PRO A O 1
ATOM 755 N N . ASN A 1 94 ? 32.234 -1.071 -36.041 1.00 65.75 94 ASN A N 1
ATOM 756 C CA . ASN A 1 94 ? 33.537 -1.719 -35.870 1.00 65.75 94 ASN A CA 1
ATOM 757 C C . ASN A 1 94 ? 34.760 -0.807 -36.111 1.00 65.75 94 ASN A C 1
ATOM 759 O O . ASN A 1 94 ? 35.895 -1.240 -35.904 1.00 65.75 94 ASN A O 1
ATOM 763 N N . LYS A 1 95 ? 34.559 0.442 -36.553 1.00 67.25 95 LYS A N 1
ATOM 764 C CA . LYS A 1 95 ? 35.630 1.413 -36.846 1.00 67.25 95 LYS A CA 1
ATOM 765 C C . LYS A 1 95 ? 35.435 2.773 -36.165 1.00 67.25 95 LYS A C 1
ATOM 767 O O . LYS A 1 95 ? 36.054 3.737 -36.604 1.00 67.25 95 LYS A O 1
ATOM 772 N N . LEU A 1 96 ? 34.630 2.869 -35.100 1.00 67.00 96 LEU A N 1
ATOM 773 C CA . LEU A 1 96 ? 34.304 4.146 -34.428 1.00 67.00 96 LEU A CA 1
ATOM 774 C C . LEU A 1 96 ? 35.535 4.982 -34.037 1.00 67.00 96 LEU A C 1
ATOM 776 O O . LEU A 1 96 ? 35.516 6.205 -34.155 1.00 67.00 96 LEU A O 1
ATOM 780 N N . SER A 1 97 ? 36.634 4.327 -33.654 1.00 66.94 97 SER A N 1
ATOM 781 C CA . SER A 1 97 ? 37.886 4.973 -33.241 1.00 66.94 97 SER A CA 1
ATOM 782 C C . SER A 1 97 ? 38.808 5.399 -34.396 1.00 66.94 97 SER A C 1
ATOM 784 O O . SER A 1 97 ? 39.847 6.018 -34.160 1.00 66.94 97 SER A O 1
ATOM 786 N N . ALA A 1 98 ? 38.467 5.081 -35.649 1.00 70.06 98 ALA A N 1
ATOM 787 C CA . ALA A 1 98 ? 39.264 5.438 -36.820 1.00 70.06 98 ALA A CA 1
ATOM 788 C C . ALA A 1 98 ? 38.794 6.770 -37.439 1.00 70.06 98 ALA A C 1
ATOM 790 O O . ALA A 1 98 ? 37.593 7.019 -37.524 1.00 70.06 98 ALA A O 1
ATOM 791 N N . PRO A 1 99 ? 39.695 7.626 -37.957 1.00 68.12 99 PRO A N 1
ATOM 792 C CA . PRO A 1 99 ? 39.287 8.808 -38.717 1.00 68.12 99 PRO A CA 1
ATOM 793 C C . PRO A 1 99 ? 38.606 8.409 -40.034 1.00 68.12 99 PRO A C 1
ATOM 795 O O . PRO A 1 99 ? 38.842 7.316 -40.560 1.00 68.12 99 PRO A O 1
ATOM 798 N N . PHE A 1 100 ? 37.762 9.278 -40.591 1.00 68.88 100 PHE A N 1
ATOM 799 C CA . PHE A 1 100 ? 37.225 9.083 -41.942 1.00 68.88 100 PHE A CA 1
ATOM 800 C C . PHE A 1 100 ? 38.353 9.097 -42.977 1.00 68.88 100 PHE A C 1
ATOM 802 O O . PHE A 1 100 ? 39.293 9.891 -42.885 1.00 68.88 100 PHE A O 1
ATOM 809 N N . THR A 1 101 ? 38.268 8.223 -43.979 1.00 73.88 101 THR A N 1
ATOM 810 C CA . THR A 1 101 ? 39.049 8.422 -45.202 1.00 73.88 101 THR A CA 1
ATOM 811 C C . THR A 1 101 ? 38.418 9.551 -46.029 1.00 73.88 101 THR A C 1
ATOM 813 O O . THR A 1 101 ? 37.212 9.778 -45.923 1.00 73.88 101 THR A O 1
ATOM 816 N N . PRO A 1 102 ? 39.184 10.253 -46.885 1.00 73.56 102 PRO A N 1
ATOM 817 C CA . PRO A 1 102 ? 38.645 11.339 -47.712 1.00 73.56 102 PRO A CA 1
ATOM 818 C C . PRO A 1 102 ? 37.466 10.928 -48.612 1.00 73.56 102 PRO A C 1
ATOM 820 O O . PRO A 1 102 ? 36.590 11.737 -48.895 1.00 73.56 102 PRO A O 1
ATOM 823 N N . GLU A 1 103 ? 37.435 9.672 -49.063 1.00 72.94 103 GLU A N 1
ATOM 824 C CA . GLU A 1 103 ? 36.357 9.135 -49.905 1.00 72.94 103 GLU A CA 1
ATOM 825 C C . GLU A 1 103 ? 35.076 8.852 -49.104 1.00 72.94 103 GLU A C 1
ATOM 827 O O . GLU A 1 103 ? 33.977 9.107 -49.594 1.00 72.94 103 GLU A O 1
ATOM 832 N N . GLU A 1 104 ? 35.205 8.349 -47.872 1.00 70.75 104 GLU A N 1
ATOM 833 C CA . GLU A 1 104 ? 34.071 8.151 -46.956 1.00 70.75 104 GLU A CA 1
ATOM 834 C C . GLU A 1 104 ? 33.481 9.497 -46.517 1.00 70.75 104 GLU A C 1
ATOM 836 O O . GLU A 1 104 ? 32.264 9.655 -46.499 1.00 70.75 104 GLU A O 1
ATOM 841 N N . ASP A 1 105 ? 34.337 10.484 -46.233 1.00 71.81 105 ASP A N 1
ATOM 842 C CA . ASP A 1 105 ? 33.914 11.826 -45.826 1.00 71.81 105 ASP A CA 1
ATOM 843 C C . ASP A 1 105 ? 33.103 12.537 -46.925 1.00 71.81 105 ASP A C 1
ATOM 845 O O . ASP A 1 105 ? 32.047 13.114 -46.667 1.00 71.81 105 ASP A O 1
ATOM 849 N N . GLN A 1 106 ? 33.536 12.408 -48.183 1.00 70.81 106 GLN A N 1
ATOM 850 C CA . GLN A 1 106 ? 32.817 12.955 -49.335 1.00 70.81 106 GLN A CA 1
ATOM 851 C C . GLN A 1 106 ? 31.432 12.311 -49.516 1.00 70.81 106 GLN A C 1
ATOM 853 O O . GLN A 1 106 ? 30.442 13.016 -49.709 1.00 70.81 106 GLN A O 1
ATOM 858 N N . ARG A 1 107 ? 31.338 10.979 -49.411 1.00 69.06 107 ARG A N 1
ATOM 859 C CA . ARG A 1 107 ? 30.054 10.261 -49.510 1.00 69.06 107 ARG A CA 1
ATOM 860 C C . ARG A 1 107 ? 29.117 10.576 -48.345 1.00 69.06 107 ARG A C 1
ATOM 862 O O . ARG A 1 107 ? 27.911 10.654 -48.546 1.00 69.06 107 ARG A O 1
ATOM 869 N N . ARG A 1 108 ? 29.663 10.777 -47.141 1.00 68.06 108 ARG A N 1
ATOM 870 C CA . ARG A 1 108 ? 28.912 11.233 -45.963 1.00 68.06 108 ARG A CA 1
ATOM 871 C C . ARG A 1 108 ? 28.261 12.589 -46.225 1.00 68.06 108 ARG A C 1
ATOM 873 O O . ARG A 1 108 ? 27.064 12.733 -46.005 1.00 68.06 108 ARG A O 1
ATOM 880 N N . ILE A 1 109 ? 29.027 13.562 -46.724 1.00 67.75 109 ILE A N 1
ATOM 881 C CA . ILE A 1 109 ? 28.506 14.896 -47.059 1.00 67.75 109 ILE A CA 1
ATOM 882 C C . ILE A 1 109 ? 27.372 14.786 -48.089 1.00 67.75 109 ILE A C 1
ATOM 884 O O . ILE A 1 109 ? 26.334 15.425 -47.930 1.00 67.75 109 ILE A O 1
ATOM 888 N N . GLU A 1 110 ? 27.533 13.948 -49.115 1.00 66.44 110 GLU A N 1
ATOM 889 C CA . GLU A 1 110 ? 26.509 13.718 -50.144 1.00 66.44 110 GLU A CA 1
ATOM 890 C C . GLU A 1 110 ? 25.228 13.082 -49.578 1.00 66.44 110 GLU A C 1
ATOM 892 O O . GLU A 1 110 ? 24.134 13.557 -49.880 1.00 66.44 110 GLU A O 1
ATOM 897 N N . PHE A 1 111 ? 25.353 12.069 -48.715 1.00 62.47 111 PHE A N 1
ATOM 898 C CA . PHE A 1 111 ? 24.224 11.385 -48.076 1.00 62.47 111 PHE A CA 1
ATOM 899 C C . PHE A 1 111 ? 23.417 12.316 -47.158 1.00 62.47 111 PHE A C 1
ATOM 901 O O . PHE A 1 111 ? 22.203 12.441 -47.312 1.00 62.47 111 PHE A O 1
ATOM 908 N N . VAL A 1 112 ? 24.094 13.058 -46.273 1.00 61.66 112 VAL A N 1
ATOM 909 C CA . VAL A 1 112 ? 23.440 13.998 -45.341 1.00 61.66 112 VAL A CA 1
ATOM 910 C C . VAL A 1 112 ? 22.732 15.136 -46.085 1.00 61.66 112 VAL A C 1
ATOM 912 O O . VAL A 1 112 ? 21.669 15.594 -45.670 1.00 61.66 112 VAL A O 1
ATOM 915 N N . THR A 1 113 ? 23.290 15.572 -47.218 1.00 60.34 113 THR A N 1
ATOM 916 C CA . THR A 1 113 ? 22.676 16.613 -48.057 1.00 60.34 113 THR A CA 1
ATOM 917 C C . THR A 1 113 ? 21.436 16.103 -48.806 1.00 60.34 113 THR A C 1
ATOM 919 O O . THR A 1 113 ? 20.580 16.909 -49.165 1.00 60.34 113 THR A O 1
ATOM 922 N N . MET A 1 114 ? 21.328 14.793 -49.063 1.00 57.94 114 MET A N 1
ATOM 923 C CA . MET A 1 114 ? 20.210 14.196 -49.804 1.00 57.94 114 MET A CA 1
ATOM 924 C C . MET A 1 114 ? 19.039 13.745 -48.924 1.00 57.94 114 MET A C 1
ATOM 926 O O . MET A 1 114 ? 17.902 13.914 -49.357 1.00 57.94 114 MET A O 1
ATOM 930 N N . GLU A 1 115 ? 19.286 13.170 -47.743 1.00 53.69 115 GLU A N 1
ATOM 931 C CA . GLU A 1 115 ? 18.223 12.532 -46.943 1.00 53.69 115 GLU A CA 1
ATOM 932 C C . GLU A 1 115 ? 17.729 13.351 -45.737 1.00 53.69 115 GLU A C 1
ATOM 934 O O . GLU A 1 115 ? 16.615 13.113 -45.282 1.00 53.69 115 GLU A O 1
ATOM 939 N N . PHE A 1 116 ? 18.487 14.346 -45.247 1.00 52.69 116 PHE A N 1
ATOM 940 C CA . PHE A 1 116 ? 18.228 14.955 -43.926 1.00 52.69 116 PHE A CA 1
ATOM 941 C C . PHE A 1 116 ? 18.184 16.495 -43.902 1.00 52.69 116 PHE A C 1
ATOM 943 O O . PHE A 1 116 ? 18.652 17.127 -42.955 1.00 52.69 116 PHE A O 1
ATOM 950 N N . ASP A 1 117 ? 17.639 17.127 -44.948 1.00 49.38 117 ASP A N 1
ATOM 951 C CA . ASP A 1 117 ? 17.399 18.586 -45.020 1.00 49.38 117 ASP A CA 1
ATOM 952 C C . ASP A 1 117 ? 18.623 19.478 -44.685 1.00 49.38 117 ASP A C 1
ATOM 954 O O . ASP A 1 117 ? 18.507 20.646 -44.306 1.00 49.38 117 ASP A O 1
ATOM 958 N N . GLY A 1 118 ? 19.839 18.961 -44.897 1.00 43.84 118 GLY A N 1
ATOM 959 C CA . GLY A 1 118 ? 21.071 19.752 -44.924 1.00 43.84 118 GLY A CA 1
ATOM 960 C C . GLY A 1 118 ? 21.607 20.231 -43.570 1.00 43.84 118 GLY A C 1
ATOM 961 O O . GLY A 1 118 ? 22.543 21.036 -43.557 1.00 43.84 118 GLY A O 1
ATOM 962 N N . ILE A 1 119 ? 21.096 19.745 -42.434 1.00 47.44 119 ILE A N 1
ATOM 963 C CA . ILE A 1 119 ? 21.732 19.992 -41.130 1.00 47.44 119 ILE A CA 1
ATOM 964 C C . ILE A 1 119 ? 22.833 18.949 -40.925 1.00 47.44 119 ILE A C 1
ATOM 966 O O . ILE A 1 119 ? 22.676 17.956 -40.224 1.00 47.44 119 ILE A O 1
ATOM 970 N N . THR A 1 120 ? 23.990 19.171 -41.549 1.00 48.94 120 THR A N 1
ATOM 971 C CA . THR A 1 120 ? 25.204 18.427 -41.197 1.00 48.94 120 THR A CA 1
ATOM 972 C C . THR A 1 120 ? 25.586 18.747 -39.759 1.00 48.94 120 THR A C 1
ATOM 974 O O . THR A 1 120 ? 26.017 19.868 -39.467 1.00 48.94 120 THR A O 1
ATOM 977 N N . ALA A 1 121 ? 25.498 17.758 -38.869 1.00 52.31 121 ALA A N 1
ATOM 978 C CA . ALA A 1 121 ? 26.275 17.790 -37.643 1.00 52.31 121 ALA A CA 1
ATOM 979 C C . ALA A 1 121 ? 27.747 17.971 -38.037 1.00 52.31 121 ALA A C 1
ATOM 981 O O . ALA A 1 121 ? 28.294 17.209 -38.836 1.00 52.31 121 ALA A O 1
ATOM 982 N N . ASN A 1 122 ? 28.387 19.018 -37.520 1.00 55.50 122 ASN A N 1
ATOM 983 C CA . ASN A 1 122 ? 29.795 19.312 -37.776 1.00 55.50 122 ASN A CA 1
ATOM 984 C C . ASN A 1 122 ? 30.663 18.340 -36.946 1.00 55.50 122 ASN A C 1
ATOM 986 O O . ASN A 1 122 ? 31.343 18.746 -36.008 1.00 55.50 122 ASN A O 1
ATOM 990 N N . CYS A 1 123 ? 30.559 17.038 -37.224 1.00 64.06 123 CYS A N 1
ATOM 991 C CA . CYS A 1 123 ? 31.231 15.977 -36.481 1.00 64.06 123 CYS A CA 1
ATOM 992 C C . CYS A 1 123 ? 32.622 15.697 -37.078 1.00 64.06 123 CYS A C 1
ATOM 994 O O . CYS A 1 123 ? 32.778 15.479 -38.288 1.00 64.06 123 CYS A O 1
ATOM 996 N N . LEU A 1 124 ? 33.645 15.738 -36.218 1.00 64.56 124 LEU A N 1
ATOM 997 C CA . LEU A 1 124 ? 35.065 15.622 -36.566 1.00 64.56 124 LEU A CA 1
ATOM 998 C C . LEU A 1 124 ? 35.544 14.166 -36.542 1.00 64.56 124 LEU A C 1
ATOM 1000 O O . LEU A 1 124 ? 36.510 13.824 -37.228 1.00 64.56 124 LEU A O 1
ATOM 1004 N N . THR A 1 125 ? 34.881 13.307 -35.765 1.00 69.94 125 THR A N 1
ATOM 1005 C CA . THR A 1 125 ? 35.217 11.882 -35.628 1.00 69.94 125 THR A CA 1
ATOM 1006 C C . THR A 1 125 ? 34.052 10.974 -36.028 1.00 69.94 125 THR A C 1
ATOM 1008 O O . THR A 1 125 ? 32.897 11.396 -36.030 1.00 69.94 125 THR A O 1
ATOM 1011 N N . ARG A 1 126 ? 34.346 9.710 -36.378 1.00 74.38 126 ARG A N 1
ATOM 1012 C CA . ARG A 1 126 ? 33.307 8.709 -36.691 1.00 74.38 126 ARG A CA 1
ATOM 1013 C C . ARG A 1 126 ? 32.393 8.461 -35.497 1.00 74.38 126 ARG A C 1
ATOM 1015 O O . ARG A 1 126 ? 31.187 8.370 -35.676 1.00 74.38 126 ARG A O 1
ATOM 1022 N N . GLU A 1 127 ? 32.965 8.402 -34.298 1.00 74.94 127 GLU A N 1
ATOM 1023 C CA . GLU A 1 127 ? 32.213 8.267 -33.052 1.00 74.94 127 GLU A CA 1
ATOM 1024 C C . GLU A 1 127 ? 31.241 9.430 -32.829 1.00 74.94 127 GLU A C 1
ATOM 1026 O O . GLU A 1 127 ? 30.082 9.185 -32.523 1.00 74.94 127 GLU A O 1
ATOM 1031 N N . GLU A 1 128 ? 31.666 10.678 -33.046 1.00 74.69 128 GLU A N 1
ATOM 1032 C CA . GLU A 1 128 ? 30.782 11.846 -32.915 1.00 74.69 128 GLU A CA 1
ATOM 1033 C C . GLU A 1 128 ? 29.617 11.815 -33.911 1.00 74.69 128 GLU A C 1
ATOM 1035 O O . GLU A 1 128 ? 28.499 12.184 -33.556 1.00 74.69 128 GLU A O 1
ATOM 1040 N N . CYS A 1 129 ? 29.859 11.369 -35.147 1.00 74.06 129 CYS A N 1
ATOM 1041 C CA . CYS A 1 129 ? 28.796 11.253 -36.145 1.00 74.06 129 CYS A CA 1
ATOM 1042 C C . CYS A 1 129 ? 27.836 10.118 -35.810 1.00 74.06 129 CYS A C 1
ATOM 1044 O O . CYS A 1 129 ? 26.633 10.328 -35.785 1.00 74.06 129 CYS A O 1
ATOM 1046 N N . PHE A 1 130 ? 28.368 8.942 -35.477 1.00 78.38 130 PHE A N 1
ATOM 1047 C CA . PHE A 1 130 ? 27.553 7.803 -35.073 1.00 78.38 130 PHE A CA 1
ATOM 1048 C C . PHE A 1 130 ? 26.725 8.122 -33.823 1.00 78.38 130 PHE A C 1
ATOM 1050 O O . PHE A 1 130 ? 25.551 7.781 -33.753 1.00 78.38 130 PHE A O 1
ATOM 1057 N N . HIS A 1 131 ? 27.309 8.837 -32.859 1.00 80.69 131 HIS A N 1
ATOM 1058 C CA . HIS A 1 131 ? 26.589 9.325 -31.689 1.00 80.69 131 HIS A CA 1
ATOM 1059 C C . HIS A 1 131 ? 25.443 10.258 -32.083 1.00 80.69 131 HIS A C 1
ATOM 1061 O O . HIS A 1 131 ? 24.356 10.145 -31.528 1.00 80.69 131 HIS A O 1
ATOM 1067 N N . HIS A 1 132 ? 25.667 11.197 -33.004 1.00 79.56 132 HIS A N 1
ATOM 1068 C CA . HIS A 1 132 ? 24.607 12.085 -33.475 1.00 79.56 132 HIS A CA 1
ATOM 1069 C C . HIS A 1 132 ? 23.498 11.304 -34.194 1.00 79.56 132 HIS A C 1
ATOM 1071 O O . HIS A 1 132 ? 22.331 11.468 -33.861 1.00 79.56 132 HIS A O 1
ATOM 1077 N N . ASP A 1 133 ? 23.861 10.416 -35.117 1.00 78.00 133 ASP A N 1
ATOM 1078 C CA . ASP A 1 133 ? 22.899 9.666 -35.924 1.00 78.00 133 ASP A CA 1
ATOM 1079 C C . ASP A 1 133 ? 22.046 8.722 -35.066 1.00 78.00 133 ASP A C 1
ATOM 1081 O O . ASP A 1 133 ? 20.828 8.694 -35.210 1.00 78.00 133 ASP A O 1
ATOM 1085 N N . VAL A 1 134 ? 22.650 8.000 -34.117 1.00 85.62 134 VAL A N 1
ATOM 1086 C CA . VAL A 1 134 ? 21.898 7.142 -33.186 1.00 85.62 134 VAL A CA 1
ATOM 1087 C C . VAL A 1 134 ? 21.064 7.979 -32.217 1.00 85.62 134 VAL A C 1
ATOM 1089 O O . VAL A 1 134 ? 19.919 7.634 -31.940 1.00 85.62 134 VAL A O 1
ATOM 1092 N N . MET A 1 135 ? 21.584 9.104 -31.719 1.00 85.50 135 MET A N 1
ATOM 1093 C CA . MET A 1 135 ? 20.805 9.989 -30.851 1.00 85.50 135 MET A CA 1
ATOM 1094 C C . MET A 1 135 ? 19.539 10.487 -31.555 1.00 85.50 135 MET A C 1
ATOM 1096 O O . MET A 1 135 ? 18.474 10.490 -30.945 1.00 85.50 135 MET A O 1
ATOM 1100 N N . THR A 1 136 ? 19.659 10.899 -32.817 1.00 80.25 136 THR A N 1
ATOM 1101 C CA . THR A 1 136 ? 18.551 11.454 -33.595 1.00 80.25 136 THR A CA 1
ATOM 1102 C C . THR A 1 136 ? 17.597 10.365 -34.074 1.00 80.25 136 THR A C 1
ATOM 1104 O O . THR A 1 136 ? 16.434 10.395 -33.703 1.00 80.25 136 THR A O 1
ATOM 1107 N N . TYR A 1 137 ? 18.079 9.386 -34.843 1.00 80.56 137 TYR A N 1
ATOM 1108 C CA . TYR A 1 137 ? 17.211 8.459 -35.586 1.00 80.56 137 TYR A CA 1
ATOM 1109 C C . TYR A 1 137 ? 16.828 7.194 -34.823 1.00 80.56 137 TYR A C 1
ATOM 1111 O O . TYR A 1 137 ? 16.017 6.413 -35.311 1.00 80.56 137 TYR A O 1
ATOM 1119 N N . VAL A 1 138 ? 17.452 6.947 -33.670 1.00 88.31 138 VAL A N 1
ATOM 1120 C CA . VAL A 1 138 ? 17.178 5.756 -32.859 1.00 88.31 138 VAL A CA 1
ATOM 1121 C C . VAL A 1 138 ? 16.638 6.160 -31.497 1.00 88.31 138 VAL A C 1
ATOM 1123 O O . VAL A 1 138 ? 15.563 5.722 -31.117 1.00 88.31 138 VAL A O 1
ATOM 1126 N N . VAL A 1 139 ? 17.358 6.985 -30.738 1.00 90.94 139 VAL A N 1
ATOM 1127 C CA . VAL A 1 139 ? 17.035 7.208 -29.321 1.00 90.94 139 VAL A CA 1
ATOM 1128 C C . VAL A 1 139 ? 15.919 8.237 -29.131 1.00 90.94 139 VAL A C 1
ATOM 1130 O O . VAL A 1 139 ? 14.946 7.938 -28.442 1.00 90.94 139 VAL A O 1
ATOM 1133 N N . ALA A 1 140 ? 16.047 9.435 -29.711 1.00 88.44 140 ALA A N 1
ATOM 1134 C CA . ALA A 1 140 ? 15.103 10.528 -29.474 1.00 88.44 140 ALA A CA 1
ATOM 1135 C C . ALA A 1 140 ? 13.696 10.211 -29.999 1.00 88.44 140 ALA A C 1
ATOM 1137 O O . ALA A 1 140 ? 12.738 10.320 -29.233 1.00 88.44 140 ALA A O 1
ATOM 1138 N N . ASP A 1 141 ? 13.594 9.764 -31.253 1.00 85.62 141 ASP A N 1
ATOM 1139 C CA . ASP A 1 141 ? 12.315 9.419 -31.884 1.00 85.62 141 ASP A CA 1
ATOM 1140 C C . ASP A 1 141 ? 11.614 8.282 -31.124 1.00 85.62 141 ASP A C 1
ATOM 1142 O O . ASP A 1 141 ? 10.458 8.419 -30.730 1.00 85.62 141 ASP A O 1
ATOM 1146 N N . THR A 1 142 ? 12.343 7.204 -30.800 1.00 91.94 142 THR A N 1
ATOM 1147 C CA . THR A 1 142 ? 11.768 6.050 -30.086 1.00 91.94 142 THR A CA 1
ATOM 1148 C C . THR A 1 142 ? 11.269 6.421 -28.692 1.00 91.94 142 THR A C 1
ATOM 1150 O O . THR A 1 142 ? 10.202 5.973 -28.287 1.00 91.94 142 THR A O 1
ATOM 1153 N N . ILE A 1 143 ? 12.010 7.245 -27.942 1.00 92.00 143 ILE A N 1
ATOM 1154 C CA . ILE A 1 143 ? 11.573 7.685 -26.610 1.00 92.00 143 ILE A CA 1
ATOM 1155 C C . ILE A 1 143 ? 10.301 8.523 -26.708 1.00 92.00 143 ILE A C 1
ATOM 1157 O O . ILE A 1 143 ? 9.366 8.306 -25.939 1.00 92.00 143 ILE A O 1
ATOM 1161 N N . ILE A 1 144 ? 10.258 9.484 -27.629 1.00 89.12 144 ILE A N 1
ATOM 1162 C CA . ILE A 1 144 ? 9.106 10.375 -27.781 1.00 89.12 144 ILE A CA 1
ATOM 1163 C C . ILE A 1 144 ? 7.867 9.582 -28.179 1.00 89.12 144 ILE A C 1
ATOM 1165 O O . ILE A 1 144 ? 6.814 9.757 -27.565 1.00 89.12 144 ILE A O 1
ATOM 1169 N N . ASP A 1 145 ? 7.998 8.685 -29.154 1.00 88.75 145 ASP A N 1
ATOM 1170 C CA . ASP A 1 145 ? 6.900 7.831 -29.592 1.00 88.75 145 ASP A CA 1
ATOM 1171 C C . ASP A 1 145 ? 6.434 6.907 -28.463 1.00 88.75 145 ASP A C 1
ATOM 1173 O O . ASP A 1 145 ? 5.235 6.813 -28.207 1.00 88.75 145 ASP A O 1
ATOM 1177 N N . PHE A 1 146 ? 7.360 6.304 -27.714 1.00 91.62 146 PHE A N 1
ATOM 1178 C CA . PHE A 1 146 ? 7.019 5.449 -26.579 1.00 91.62 146 PHE A CA 1
ATOM 1179 C C . PHE A 1 146 ? 6.201 6.200 -25.518 1.00 91.62 146 PHE A C 1
ATOM 1181 O O . PHE A 1 146 ? 5.128 5.749 -25.118 1.00 91.62 146 PHE A O 1
ATOM 1188 N N . TYR A 1 147 ? 6.648 7.384 -25.090 1.00 87.50 147 TYR A N 1
ATOM 1189 C CA . TYR A 1 147 ? 5.901 8.152 -24.092 1.00 87.50 147 TYR A CA 1
ATOM 1190 C C . TYR A 1 147 ? 4.557 8.663 -24.618 1.00 87.50 147 TYR A C 1
ATOM 1192 O O . TYR A 1 147 ? 3.570 8.634 -23.883 1.00 87.50 147 TYR A O 1
ATOM 1200 N N . ASN A 1 148 ? 4.495 9.094 -25.879 1.00 84.44 148 ASN A N 1
ATOM 1201 C CA . ASN A 1 148 ? 3.268 9.618 -26.471 1.00 84.44 148 ASN A CA 1
ATOM 1202 C C . ASN A 1 148 ? 2.216 8.530 -26.728 1.00 84.44 148 ASN A C 1
ATOM 1204 O O . ASN A 1 148 ? 1.027 8.786 -26.525 1.00 84.44 148 ASN A O 1
ATOM 1208 N N . PHE A 1 149 ? 2.629 7.346 -2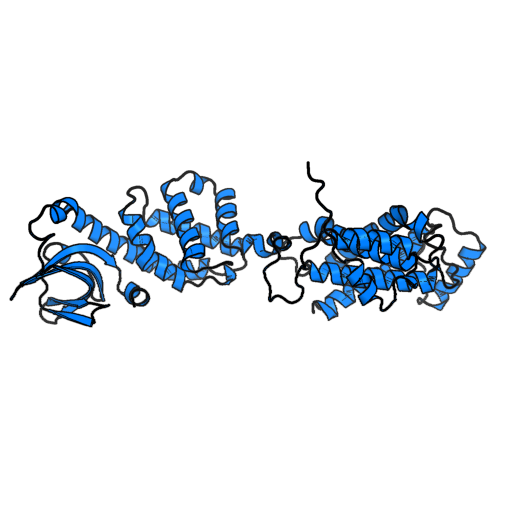7.189 1.00 84.31 149 PHE A N 1
ATOM 1209 C CA . PHE A 1 149 ? 1.714 6.305 -27.665 1.00 84.31 149 PHE A CA 1
ATOM 1210 C C . PHE A 1 149 ? 1.509 5.157 -26.678 1.00 84.31 149 PHE A C 1
ATOM 1212 O O . PHE A 1 149 ? 0.365 4.739 -26.511 1.00 84.31 149 PHE A O 1
ATOM 1219 N N . GLU A 1 150 ? 2.562 4.681 -26.011 1.00 80.88 150 GLU A N 1
ATOM 1220 C CA . GLU A 1 150 ? 2.457 3.562 -25.061 1.00 80.88 150 GLU A CA 1
ATOM 1221 C C . GLU A 1 150 ? 2.068 4.058 -23.664 1.00 80.88 150 GLU A C 1
ATOM 1223 O O . GLU A 1 150 ? 1.134 3.544 -23.054 1.00 80.88 150 GLU A O 1
ATOM 1228 N N . ILE A 1 151 ? 2.727 5.115 -23.178 1.00 82.62 151 ILE A N 1
ATOM 1229 C CA . ILE A 1 151 ? 2.455 5.674 -21.839 1.00 82.62 151 ILE A CA 1
ATOM 1230 C C . ILE A 1 151 ? 1.292 6.683 -21.864 1.00 82.62 151 ILE A C 1
ATOM 1232 O O . ILE A 1 151 ? 0.602 6.886 -20.864 1.00 82.62 151 ILE A O 1
ATOM 1236 N N . GLY A 1 152 ? 1.039 7.324 -23.009 1.00 79.06 152 GLY A N 1
ATOM 1237 C CA . GLY A 1 152 ? -0.041 8.302 -23.179 1.00 79.06 152 GLY A CA 1
ATOM 1238 C C . GLY A 1 152 ? 0.262 9.696 -22.612 1.00 79.06 152 GLY A C 1
ATOM 1239 O O . GLY A 1 152 ? -0.659 10.483 -22.375 1.00 79.06 152 GLY A O 1
ATOM 1240 N N . LEU A 1 153 ? 1.538 10.026 -22.399 1.00 79.81 153 LEU A N 1
ATOM 1241 C CA . LEU A 1 153 ? 1.988 11.356 -21.992 1.00 79.81 153 LEU A CA 1
ATOM 1242 C C . LEU A 1 153 ? 2.288 12.196 -23.231 1.00 79.81 153 LEU A C 1
ATOM 1244 O O . LEU A 1 153 ? 3.169 11.851 -24.000 1.00 79.81 153 LEU A O 1
ATOM 1248 N N . GLN A 1 154 ? 1.589 13.319 -23.410 1.00 78.31 154 GLN A N 1
ATOM 1249 C CA . GLN A 1 154 ? 1.853 14.248 -24.515 1.00 78.31 154 GLN A CA 1
ATOM 1250 C C . GLN A 1 154 ? 3.093 15.094 -24.211 1.00 78.31 154 GLN A C 1
ATOM 1252 O O . GLN A 1 154 ? 2.985 16.165 -23.608 1.00 78.31 154 GLN A O 1
ATOM 1257 N N . LEU A 1 155 ? 4.262 14.597 -24.604 1.00 80.50 155 LEU A N 1
ATOM 1258 C CA . LEU A 1 155 ? 5.551 15.238 -24.358 1.00 80.50 155 LEU A CA 1
ATOM 1259 C C . LEU A 1 155 ? 6.106 15.886 -25.631 1.00 80.50 155 LEU A C 1
ATOM 1261 O O . LEU A 1 155 ? 5.857 15.442 -26.752 1.00 80.50 155 LEU A O 1
ATOM 1265 N N . GLU A 1 156 ? 6.888 16.950 -25.449 1.00 78.06 156 GLU A N 1
ATOM 1266 C CA . GLU A 1 156 ? 7.606 17.630 -26.529 1.00 78.06 156 GLU A CA 1
ATOM 1267 C C . GLU A 1 156 ? 9.100 17.269 -26.506 1.00 78.06 156 GLU A C 1
ATOM 1269 O O . GLU A 1 156 ? 9.684 17.071 -25.441 1.00 78.06 156 GLU A O 1
ATOM 1274 N N . GLU A 1 157 ? 9.771 17.332 -27.664 1.00 71.19 157 GLU A N 1
ATOM 1275 C CA . GLU A 1 157 ? 11.241 17.209 -27.796 1.00 71.19 157 GLU A CA 1
ATOM 1276 C C . GLU A 1 157 ? 12.035 18.165 -26.884 1.00 71.19 157 GLU A C 1
ATOM 1278 O O . GLU A 1 157 ? 13.230 17.985 -26.623 1.00 71.19 157 GLU A O 1
ATOM 1283 N N . SER A 1 158 ? 11.392 19.243 -26.429 1.00 78.94 158 SER A N 1
ATOM 1284 C CA . SER A 1 158 ? 12.023 20.264 -25.606 1.00 78.94 158 SER A CA 1
ATOM 1285 C C . SER A 1 158 ? 12.199 19.845 -24.139 1.00 78.94 158 SER A C 1
ATOM 1287 O O . SER A 1 158 ? 13.032 20.466 -23.464 1.00 78.94 158 SER A O 1
ATOM 1289 N N . ASP A 1 159 ? 11.532 18.773 -23.691 1.00 84.88 159 ASP A N 1
ATOM 1290 C CA . ASP A 1 159 ? 11.536 18.291 -22.307 1.00 84.88 159 ASP A CA 1
ATOM 1291 C C . ASP A 1 159 ? 12.957 17.959 -21.802 1.00 84.88 159 ASP A C 1
ATOM 1293 O O . ASP A 1 159 ? 13.729 17.211 -22.414 1.00 84.88 159 ASP A O 1
ATOM 1297 N N . GLU A 1 160 ? 13.342 18.561 -20.671 1.00 85.25 160 GLU A N 1
ATOM 1298 C CA . GLU A 1 160 ? 14.685 18.401 -20.100 1.00 85.25 160 GLU A CA 1
ATOM 1299 C C . GLU A 1 160 ? 14.957 16.987 -19.587 1.00 85.25 160 GLU A C 1
ATOM 1301 O O . GLU A 1 160 ? 16.108 16.540 -19.583 1.00 85.25 160 GLU A O 1
ATOM 1306 N N . GLN A 1 161 ? 13.925 16.290 -19.125 1.00 84.00 161 GLN A N 1
ATOM 1307 C CA . GLN A 1 161 ? 14.046 14.962 -18.557 1.00 84.00 161 GLN A CA 1
ATOM 1308 C C . GLN A 1 161 ? 14.165 13.908 -19.656 1.00 84.00 161 GLN A C 1
ATOM 1310 O O . GLN A 1 161 ? 15.022 13.027 -19.545 1.00 84.00 161 GLN A O 1
ATOM 1315 N N . LEU A 1 162 ? 13.428 14.069 -20.760 1.00 88.31 162 LEU A N 1
ATOM 1316 C CA . LEU A 1 162 ? 13.637 13.261 -21.964 1.00 88.31 162 LEU A CA 1
ATOM 1317 C C . LEU A 1 162 ? 15.051 13.449 -22.520 1.00 88.31 162 LEU A C 1
ATOM 1319 O O . LEU A 1 162 ? 15.731 12.471 -22.814 1.00 88.31 162 LEU A O 1
ATOM 1323 N N . LYS A 1 163 ? 15.577 14.680 -22.555 1.00 87.69 163 LYS A N 1
ATOM 1324 C CA . LYS A 1 163 ? 16.968 14.927 -22.983 1.00 87.69 163 LYS A CA 1
ATOM 1325 C C . LYS A 1 163 ? 18.002 14.200 -22.121 1.00 87.69 163 LYS A C 1
ATOM 1327 O O . LYS A 1 163 ? 18.998 13.708 -22.653 1.00 87.69 163 LYS A O 1
ATOM 1332 N N . LYS A 1 164 ? 17.791 14.125 -20.802 1.00 89.75 164 LYS A N 1
ATOM 1333 C CA . LYS A 1 164 ? 18.676 13.373 -19.894 1.00 89.75 164 LYS A CA 1
ATOM 1334 C C . LYS A 1 164 ? 18.581 11.870 -20.136 1.00 89.75 164 LYS A C 1
ATOM 1336 O O . LYS A 1 164 ? 19.621 11.213 -20.148 1.00 89.75 164 LYS A O 1
ATOM 1341 N N . LEU A 1 165 ? 17.376 11.344 -20.363 1.00 92.69 165 LEU A N 1
ATOM 1342 C CA . LEU A 1 165 ? 17.172 9.934 -20.693 1.00 92.69 165 LEU A CA 1
ATOM 1343 C C . LEU A 1 165 ? 17.830 9.591 -22.036 1.00 92.69 165 LEU A C 1
ATOM 1345 O O . LEU A 1 165 ? 18.601 8.638 -22.104 1.00 92.69 165 LEU A O 1
ATOM 1349 N N . ASN A 1 166 ? 17.642 10.430 -23.058 1.00 91.06 166 ASN A N 1
ATOM 1350 C CA . ASN A 1 166 ? 18.277 10.291 -24.370 1.00 91.06 166 ASN A CA 1
ATOM 1351 C C . ASN A 1 166 ? 19.807 10.194 -24.242 1.00 91.06 166 ASN A C 1
ATOM 1353 O O . ASN A 1 166 ? 20.436 9.259 -24.739 1.00 91.06 166 ASN A O 1
ATOM 1357 N N . GLN A 1 167 ? 20.420 11.130 -23.507 1.00 90.06 167 GLN A N 1
ATOM 1358 C CA . GLN A 1 167 ? 21.862 11.115 -23.231 1.00 90.06 167 GLN A CA 1
ATOM 1359 C C . GLN A 1 167 ? 22.298 9.867 -22.464 1.00 90.06 167 GLN A C 1
ATOM 1361 O O . GLN A 1 167 ? 23.345 9.292 -22.765 1.00 90.06 167 GLN A O 1
ATOM 1366 N N . PHE A 1 168 ? 21.519 9.443 -21.471 1.00 94.06 168 PHE A N 1
ATOM 1367 C CA . PHE A 1 168 ? 21.813 8.246 -20.698 1.00 94.06 168 PHE A CA 1
ATOM 1368 C C . PHE A 1 168 ? 21.832 6.995 -21.586 1.00 94.06 168 PHE A C 1
ATOM 1370 O O . PHE A 1 168 ? 22.832 6.274 -21.595 1.00 94.06 168 PHE A O 1
ATOM 1377 N N . ILE A 1 169 ? 20.779 6.775 -22.375 1.00 94.94 169 ILE A N 1
ATOM 1378 C CA . ILE A 1 169 ? 20.656 5.613 -23.259 1.00 94.94 169 ILE A CA 1
ATOM 1379 C C . ILE A 1 169 ? 21.764 5.604 -24.306 1.00 94.94 169 ILE A C 1
ATOM 1381 O O . ILE A 1 169 ? 22.436 4.587 -24.476 1.00 94.94 169 ILE A O 1
ATOM 1385 N N . MET A 1 170 ? 22.026 6.742 -24.951 1.00 91.06 170 MET A N 1
ATOM 1386 C CA . MET A 1 170 ? 23.097 6.852 -25.941 1.00 91.06 170 MET A CA 1
ATOM 1387 C C . MET A 1 170 ? 24.458 6.448 -25.353 1.00 91.06 170 MET A C 1
ATOM 1389 O O . MET A 1 170 ? 25.208 5.680 -25.959 1.00 91.06 170 MET A O 1
ATOM 1393 N N . ASN A 1 171 ? 24.759 6.892 -24.129 1.00 89.94 171 ASN A N 1
ATOM 1394 C CA . ASN A 1 171 ? 25.988 6.515 -23.430 1.00 89.94 171 ASN A CA 1
ATOM 1395 C C . ASN A 1 171 ? 26.051 5.014 -23.104 1.00 89.94 171 ASN A C 1
ATOM 1397 O O . ASN A 1 171 ? 27.135 4.422 -23.124 1.00 89.94 171 ASN A O 1
ATOM 1401 N N . VAL A 1 172 ? 24.915 4.382 -22.790 1.00 93.56 172 VAL A N 1
ATOM 1402 C CA . VAL A 1 172 ? 24.839 2.924 -22.608 1.00 93.56 172 VAL A CA 1
ATOM 1403 C C . VAL A 1 172 ? 25.127 2.215 -23.931 1.00 93.56 172 VAL A C 1
ATOM 1405 O O . VAL A 1 172 ? 26.012 1.360 -23.950 1.00 93.56 172 VAL A O 1
ATOM 1408 N N . ILE A 1 173 ? 24.488 2.625 -25.032 1.00 92.06 173 ILE A N 1
ATOM 1409 C CA . ILE A 1 173 ? 24.687 2.042 -26.369 1.00 92.06 173 ILE A CA 1
ATOM 1410 C C . ILE A 1 173 ? 26.157 2.126 -26.798 1.00 92.06 173 ILE A C 1
ATOM 1412 O O . ILE A 1 173 ? 26.750 1.102 -27.135 1.00 92.06 173 ILE A O 1
ATOM 1416 N N . ILE A 1 174 ? 26.791 3.305 -26.731 1.00 86.81 174 ILE A N 1
ATOM 1417 C CA . ILE A 1 174 ? 28.206 3.468 -27.125 1.00 86.81 174 ILE A CA 1
ATOM 1418 C C . ILE A 1 174 ? 29.123 2.572 -26.296 1.00 86.81 174 ILE A C 1
ATOM 1420 O O . ILE A 1 174 ? 29.967 1.850 -26.832 1.00 86.81 174 ILE A O 1
ATOM 1424 N N . ARG A 1 175 ? 28.953 2.584 -24.972 1.00 88.19 175 ARG A N 1
ATOM 1425 C CA . ARG A 1 175 ? 29.750 1.754 -24.065 1.00 88.19 175 ARG A CA 1
ATOM 1426 C C . ARG A 1 175 ? 29.549 0.266 -24.344 1.00 88.19 175 ARG A C 1
ATOM 1428 O O . ARG A 1 175 ? 30.514 -0.498 -24.280 1.00 88.19 175 ARG A O 1
ATOM 1435 N N . PHE A 1 176 ? 28.324 -0.141 -24.661 1.00 90.38 176 PHE A N 1
ATOM 1436 C CA . PHE A 1 176 ? 28.005 -1.516 -25.009 1.00 90.38 176 PHE A CA 1
ATOM 1437 C C . PHE A 1 176 ? 28.652 -1.926 -26.335 1.00 90.38 176 PHE A C 1
ATOM 1439 O O . PHE A 1 176 ? 29.318 -2.961 -26.387 1.00 90.38 176 PHE A O 1
ATOM 1446 N N . ILE A 1 177 ? 28.576 -1.078 -27.366 1.00 87.19 177 ILE A N 1
ATOM 1447 C CA . ILE A 1 177 ? 29.264 -1.288 -28.646 1.00 87.19 177 ILE A CA 1
ATOM 1448 C C . ILE A 1 177 ? 30.767 -1.438 -28.429 1.00 87.19 177 ILE A C 1
ATOM 1450 O O . ILE A 1 177 ? 31.352 -2.374 -28.955 1.00 87.19 177 ILE A O 1
ATOM 1454 N N . TYR A 1 178 ? 31.405 -0.602 -27.609 1.00 84.56 178 TYR A N 1
ATOM 1455 C CA . TYR A 1 178 ? 32.835 -0.756 -27.330 1.00 84.56 178 TYR A CA 1
ATOM 1456 C C . TYR A 1 178 ? 33.182 -2.066 -26.610 1.00 84.56 178 TYR A C 1
ATOM 1458 O O . TYR A 1 178 ? 34.246 -2.638 -26.850 1.00 84.56 178 TYR A O 1
ATOM 1466 N N . LYS A 1 179 ? 32.300 -2.544 -25.728 1.00 85.69 179 LYS A N 1
ATOM 1467 C CA . LYS A 1 179 ? 32.535 -3.734 -24.900 1.00 85.69 179 LYS A CA 1
ATOM 1468 C C . LYS A 1 179 ? 32.228 -5.049 -25.623 1.00 85.69 179 LYS A C 1
ATOM 1470 O O . LYS A 1 179 ? 32.943 -6.022 -25.411 1.00 85.69 179 LYS A O 1
ATOM 1475 N N . LYS A 1 180 ? 31.149 -5.097 -26.406 1.00 83.81 180 LYS A N 1
ATOM 1476 C CA . LYS A 1 180 ? 30.594 -6.317 -27.026 1.00 83.81 180 LYS A CA 1
ATOM 1477 C C . LYS A 1 180 ? 30.564 -6.271 -28.554 1.00 83.81 180 LYS A C 1
ATOM 1479 O O . LYS A 1 180 ? 30.560 -7.312 -29.200 1.00 83.81 180 LYS A O 1
ATOM 1484 N N . GLY A 1 181 ? 30.601 -5.078 -29.141 1.00 82.38 181 GLY A N 1
ATOM 1485 C CA . GLY A 1 181 ? 30.539 -4.878 -30.586 1.00 82.38 181 GLY A CA 1
ATOM 1486 C C . GLY A 1 181 ? 31.716 -5.442 -31.394 1.00 82.38 181 GLY A C 1
ATOM 1487 O O . GLY A 1 181 ? 31.451 -5.947 -32.480 1.00 82.38 181 GLY A O 1
ATOM 1488 N N . PRO A 1 182 ? 32.991 -5.430 -30.940 1.00 82.56 182 PRO A N 1
ATOM 1489 C CA . PRO A 1 182 ? 34.098 -5.924 -31.763 1.00 82.56 182 PRO A CA 1
ATOM 1490 C C . PRO A 1 182 ? 33.987 -7.400 -32.158 1.00 82.56 182 PRO A C 1
ATOM 1492 O O . PRO A 1 182 ? 34.471 -7.777 -33.219 1.00 82.56 182 PRO A O 1
ATOM 1495 N N . GLU A 1 183 ? 33.376 -8.240 -31.327 1.00 82.44 183 GLU A N 1
ATOM 1496 C CA . GLU A 1 183 ? 33.207 -9.663 -31.638 1.00 82.44 183 GLU A CA 1
ATOM 1497 C C . GLU A 1 183 ? 32.007 -9.880 -32.568 1.00 82.44 183 GLU A C 1
ATOM 1499 O O . GLU A 1 183 ? 32.130 -10.572 -33.573 1.00 82.44 183 GLU A O 1
ATOM 1504 N N . LEU A 1 184 ? 30.881 -9.215 -32.293 1.00 87.12 184 LEU A N 1
ATOM 1505 C CA . LEU A 1 184 ? 29.600 -9.490 -32.953 1.00 87.12 184 LEU A CA 1
ATOM 1506 C C . LEU A 1 184 ? 29.361 -8.642 -34.217 1.00 87.12 184 LEU A C 1
ATOM 1508 O O . LEU A 1 184 ? 28.900 -9.141 -35.238 1.00 87.12 184 LEU A O 1
ATOM 1512 N N . LEU A 1 185 ? 29.736 -7.360 -34.204 1.00 85.56 185 LEU A N 1
ATOM 1513 C CA . LEU A 1 185 ? 29.459 -6.413 -35.300 1.00 85.56 185 LEU A CA 1
ATOM 1514 C C . LEU A 1 185 ? 30.504 -6.454 -36.426 1.00 85.56 185 LEU A C 1
ATOM 1516 O O . LEU A 1 185 ? 30.357 -5.768 -37.437 1.00 85.56 185 LEU A O 1
ATOM 1520 N N . ASN A 1 186 ? 31.578 -7.235 -36.271 1.00 82.94 186 ASN A N 1
ATOM 1521 C CA . ASN A 1 186 ? 32.551 -7.471 -37.341 1.00 82.94 186 ASN A CA 1
ATOM 1522 C C . ASN A 1 186 ? 32.050 -8.464 -38.394 1.00 82.94 186 ASN A C 1
ATOM 1524 O O . ASN A 1 186 ? 32.471 -8.380 -39.549 1.00 82.94 186 ASN A O 1
ATOM 1528 N N . ALA A 1 187 ? 31.154 -9.366 -37.999 1.00 84.44 187 ALA A N 1
ATOM 1529 C CA . ALA A 1 187 ? 30.553 -10.369 -38.862 1.00 84.44 187 ALA A CA 1
ATOM 1530 C C . ALA A 1 187 ? 29.046 -10.498 -38.557 1.00 84.44 187 ALA A C 1
ATOM 1532 O O . ALA A 1 187 ? 28.580 -11.557 -38.156 1.00 84.44 187 ALA A O 1
ATOM 1533 N N . PRO A 1 188 ? 28.264 -9.419 -38.745 1.00 85.19 188 PRO A N 1
ATOM 1534 C CA . PRO A 1 188 ? 26.890 -9.313 -38.240 1.00 85.19 188 PRO A CA 1
ATOM 1535 C C . PRO A 1 188 ? 25.931 -10.360 -38.820 1.00 85.19 188 PRO A C 1
ATOM 1537 O O . PRO A 1 188 ? 24.952 -10.696 -38.174 1.00 85.19 188 PRO A O 1
ATOM 1540 N N . ASN A 1 189 ? 26.222 -10.877 -40.019 1.00 87.25 189 ASN A N 1
ATOM 1541 C CA . ASN A 1 189 ? 25.391 -11.853 -40.728 1.00 87.25 189 ASN A CA 1
ATOM 1542 C C . ASN A 1 189 ? 25.829 -13.309 -40.482 1.00 87.25 189 ASN A C 1
ATOM 1544 O O . ASN A 1 189 ? 25.270 -14.217 -41.096 1.00 87.25 189 ASN A O 1
ATOM 1548 N N . GLU A 1 190 ? 26.873 -13.546 -39.680 1.00 90.62 190 GLU A N 1
ATOM 1549 C CA . GLU A 1 190 ? 27.233 -14.909 -39.277 1.00 90.62 190 GLU A CA 1
ATOM 1550 C C . GLU A 1 190 ? 26.168 -15.469 -38.333 1.00 90.62 190 GLU A C 1
ATOM 1552 O O . GLU A 1 190 ? 25.577 -14.730 -37.548 1.00 90.62 190 GLU A O 1
ATOM 1557 N N . LEU A 1 191 ? 25.900 -16.771 -38.444 1.00 91.62 191 LEU A N 1
ATOM 1558 C CA . LEU A 1 191 ? 24.889 -17.441 -37.632 1.00 91.62 191 LEU A CA 1
ATOM 1559 C C . LEU A 1 191 ? 25.338 -17.497 -36.168 1.00 91.62 191 LEU A C 1
ATOM 1561 O O . LEU A 1 191 ? 26.464 -17.895 -35.873 1.00 91.62 191 LEU A O 1
ATOM 1565 N N . ALA A 1 192 ? 24.434 -17.137 -35.261 1.00 91.19 192 ALA A N 1
ATOM 1566 C CA . ALA A 1 192 ? 24.631 -17.129 -33.814 1.00 91.19 192 ALA A CA 1
ATOM 1567 C C . ALA A 1 192 ? 24.069 -18.375 -33.120 1.00 91.19 192 ALA A C 1
ATOM 1569 O O . ALA A 1 192 ? 23.900 -18.351 -31.905 1.00 91.19 192 ALA A O 1
ATOM 1570 N N . THR A 1 193 ? 23.762 -19.443 -33.861 1.00 87.44 193 THR A N 1
ATOM 1571 C CA . THR A 1 193 ? 23.089 -20.645 -33.337 1.00 87.44 193 THR A CA 1
ATOM 1572 C C . THR A 1 193 ? 23.765 -21.174 -32.073 1.00 87.44 193 THR A C 1
ATOM 1574 O O . THR A 1 193 ? 23.115 -21.264 -31.042 1.00 87.44 193 THR A O 1
ATOM 1577 N N . ASP A 1 194 ? 25.086 -21.378 -32.108 1.00 87.75 194 ASP A N 1
ATOM 1578 C CA . ASP A 1 194 ? 25.846 -21.881 -30.953 1.00 87.75 194 ASP A CA 1
ATOM 1579 C C . ASP A 1 194 ? 25.793 -20.929 -29.736 1.00 87.75 194 ASP A C 1
ATOM 1581 O O . ASP A 1 194 ? 25.864 -21.380 -28.595 1.00 87.75 194 ASP A O 1
ATOM 1585 N N . LEU A 1 195 ? 25.674 -19.613 -29.963 1.00 89.00 195 LEU A N 1
ATOM 1586 C CA . LEU A 1 195 ? 25.610 -18.603 -28.899 1.00 89.00 195 LEU A CA 1
ATOM 1587 C C . LEU A 1 195 ? 24.225 -18.557 -28.248 1.00 89.00 195 LEU A C 1
ATOM 1589 O O . LEU A 1 195 ? 24.129 -18.428 -27.031 1.00 89.00 195 LEU A O 1
ATOM 1593 N N . PHE A 1 196 ? 23.160 -18.662 -29.045 1.00 86.19 196 PHE A N 1
ATOM 1594 C CA . PHE A 1 196 ? 21.799 -18.752 -28.518 1.00 86.19 196 PHE A CA 1
ATOM 1595 C C . PHE A 1 196 ? 21.556 -20.092 -27.827 1.00 86.19 196 PHE A C 1
ATOM 1597 O O . PHE A 1 196 ? 20.980 -20.091 -26.745 1.00 86.19 196 PHE A O 1
ATOM 1604 N N . ASP A 1 197 ? 22.064 -21.199 -28.375 1.00 82.94 197 ASP A N 1
ATOM 1605 C CA . ASP A 1 197 ? 22.000 -22.515 -27.733 1.00 82.94 197 ASP A CA 1
ATOM 1606 C C . ASP A 1 197 ? 22.691 -22.497 -26.360 1.00 82.94 197 ASP A C 1
ATOM 1608 O O . ASP A 1 197 ? 22.146 -23.036 -25.403 1.00 82.94 197 ASP A O 1
ATOM 1612 N N . GLU A 1 198 ? 23.848 -21.831 -26.220 1.00 83.75 198 GLU A N 1
ATOM 1613 C CA . GLU A 1 198 ? 24.535 -21.682 -24.926 1.00 83.75 198 GLU A CA 1
ATOM 1614 C C . GLU A 1 198 ? 23.681 -20.929 -23.894 1.00 83.75 198 GLU A C 1
ATOM 1616 O O . GLU A 1 198 ? 23.660 -21.308 -22.722 1.00 83.75 198 GLU A O 1
ATOM 1621 N N . VAL A 1 199 ? 22.974 -19.875 -24.310 1.00 82.19 199 VAL A N 1
ATOM 1622 C CA . VAL A 1 199 ? 22.120 -19.082 -23.412 1.00 82.19 199 VAL A CA 1
ATOM 1623 C C . VAL A 1 199 ? 20.823 -19.818 -23.075 1.00 82.19 199 VAL A C 1
ATOM 1625 O O . VAL A 1 199 ? 20.440 -19.848 -21.909 1.00 82.19 199 VAL A O 1
ATOM 1628 N N . LEU A 1 200 ? 20.195 -20.481 -24.048 1.00 79.50 200 LEU A N 1
ATOM 1629 C CA . LEU A 1 200 ? 19.006 -21.311 -23.833 1.00 79.50 200 LEU A CA 1
ATOM 1630 C C . LEU A 1 200 ? 19.301 -22.477 -22.878 1.00 79.50 200 LEU A C 1
ATOM 1632 O O . LEU A 1 200 ? 18.517 -22.748 -21.974 1.00 79.50 200 LEU A O 1
ATOM 1636 N N . ASP A 1 201 ? 20.481 -23.098 -22.986 1.00 76.31 201 ASP A N 1
ATOM 1637 C CA . ASP A 1 201 ? 20.940 -24.158 -22.076 1.00 76.31 201 ASP A CA 1
ATOM 1638 C C . ASP A 1 201 ? 21.142 -23.687 -20.622 1.00 76.31 201 ASP A C 1
ATOM 1640 O O . ASP A 1 201 ? 21.240 -24.525 -19.709 1.00 76.31 201 ASP A O 1
ATOM 1644 N N . ILE A 1 202 ? 21.302 -22.376 -20.414 1.00 69.62 202 ILE A N 1
ATOM 1645 C CA . ILE A 1 202 ? 21.415 -21.725 -19.103 1.00 69.62 202 ILE A CA 1
ATOM 1646 C C . ILE A 1 202 ? 20.020 -21.347 -18.591 1.00 69.62 202 ILE A C 1
ATOM 1648 O O . ILE A 1 202 ? 19.732 -21.627 -17.424 1.00 69.62 202 ILE A O 1
ATOM 1652 N N . ASP A 1 203 ? 19.164 -20.789 -19.453 1.00 62.62 203 ASP A N 1
ATOM 1653 C CA . ASP A 1 203 ? 17.776 -20.425 -19.135 1.00 62.62 203 ASP A CA 1
ATOM 1654 C C . ASP A 1 203 ? 16.952 -21.671 -18.720 1.00 62.62 203 ASP A C 1
ATOM 1656 O O . ASP A 1 203 ? 16.283 -21.650 -17.685 1.00 62.62 203 ASP A O 1
ATOM 1660 N N . ASP A 1 204 ? 17.118 -22.813 -19.406 1.00 52.78 204 ASP A N 1
ATOM 1661 C CA . ASP A 1 204 ? 16.425 -24.089 -19.123 1.00 52.78 204 ASP A CA 1
ATOM 1662 C C . ASP A 1 204 ? 16.790 -24.736 -17.770 1.00 52.78 204 ASP A C 1
ATOM 1664 O O . ASP A 1 204 ? 16.101 -25.638 -17.281 1.00 52.78 204 ASP A O 1
ATOM 1668 N N . LYS A 1 205 ? 17.903 -24.329 -17.145 1.00 45.03 205 LYS A N 1
ATOM 1669 C CA . LYS A 1 205 ? 18.414 -24.963 -15.913 1.00 45.03 205 LYS A CA 1
ATOM 1670 C C . LYS A 1 205 ? 18.039 -24.220 -14.635 1.00 45.03 205 LYS A C 1
ATOM 1672 O O . LYS A 1 205 ? 18.444 -24.670 -13.558 1.00 45.03 205 LYS A O 1
ATOM 1677 N N . GLY A 1 206 ? 17.272 -23.132 -14.710 1.00 44.78 206 GLY A N 1
ATOM 1678 C CA . GLY A 1 206 ? 17.015 -22.329 -13.521 1.00 44.78 206 GLY A CA 1
ATOM 1679 C C . GLY A 1 206 ? 15.924 -21.274 -13.601 1.00 44.78 206 GLY A C 1
ATOM 1680 O O . GLY A 1 206 ? 16.186 -20.187 -13.102 1.00 44.78 206 GLY A O 1
ATOM 1681 N N . TRP A 1 207 ? 14.730 -21.580 -14.122 1.00 44.06 207 TRP A N 1
ATOM 1682 C CA . TRP A 1 207 ? 13.557 -20.715 -13.930 1.00 44.06 207 TRP A CA 1
ATOM 1683 C C . TRP A 1 207 ? 12.265 -21.486 -13.621 1.00 44.06 207 TRP A C 1
ATOM 1685 O O . TRP A 1 207 ? 11.873 -22.409 -14.333 1.00 44.06 207 TRP A O 1
ATOM 1695 N N . GLU A 1 208 ? 11.628 -21.081 -12.516 1.00 36.66 208 GLU A N 1
ATOM 1696 C CA . GLU A 1 208 ? 10.179 -21.141 -12.317 1.00 36.66 208 GLU A CA 1
ATOM 1697 C C . GLU A 1 208 ? 9.564 -20.085 -13.240 1.00 36.66 208 GLU A C 1
ATOM 1699 O O . GLU A 1 208 ? 10.064 -18.965 -13.299 1.00 36.66 208 GLU A O 1
ATOM 1704 N N . GLU A 1 209 ? 8.520 -20.450 -13.981 1.00 34.34 209 GLU A N 1
ATOM 1705 C CA . GLU A 1 209 ? 7.738 -19.541 -14.821 1.00 34.34 209 GLU A CA 1
ATOM 1706 C C . GLU A 1 209 ? 7.370 -18.271 -14.033 1.00 34.34 209 GLU A C 1
ATOM 1708 O O . GLU A 1 209 ? 6.462 -18.289 -13.202 1.00 34.34 209 GLU A O 1
ATOM 1713 N N . THR A 1 210 ? 8.039 -17.144 -14.294 1.00 37.06 210 THR A N 1
ATOM 1714 C CA . THR A 1 210 ? 7.464 -15.832 -13.987 1.00 37.06 210 THR A CA 1
ATOM 1715 C C . THR A 1 210 ? 6.293 -15.635 -14.934 1.00 37.06 210 THR A C 1
ATOM 1717 O O . THR A 1 210 ? 6.435 -15.232 -16.085 1.00 37.06 210 THR A O 1
ATOM 1720 N N . LEU A 1 211 ? 5.136 -16.038 -14.425 1.00 33.88 211 LEU A N 1
ATOM 1721 C CA . LEU A 1 211 ? 3.809 -15.933 -14.995 1.00 33.88 211 LEU A CA 1
ATOM 1722 C C . LEU A 1 211 ? 3.524 -14.503 -15.480 1.00 33.88 211 LEU A C 1
ATOM 1724 O O . LEU A 1 211 ? 3.163 -13.628 -14.698 1.00 33.88 211 LEU A O 1
ATOM 1728 N N . LEU A 1 212 ? 3.597 -14.293 -16.793 1.00 33.38 212 LEU A N 1
ATOM 1729 C CA . LEU A 1 212 ? 3.058 -13.103 -17.465 1.00 33.38 212 LEU A CA 1
ATOM 1730 C C . LEU A 1 212 ? 1.513 -13.087 -17.528 1.00 33.38 212 LEU A C 1
ATOM 1732 O O . LEU A 1 212 ? 0.941 -12.117 -18.012 1.00 33.38 212 LEU A O 1
ATOM 1736 N N . ASP A 1 213 ? 0.835 -14.116 -17.003 1.00 33.09 213 ASP A N 1
ATOM 1737 C CA . ASP A 1 213 ? -0.632 -14.258 -17.049 1.00 33.09 213 ASP A CA 1
ATOM 1738 C C . ASP A 1 213 ? -1.319 -14.341 -15.668 1.00 33.09 213 ASP A C 1
ATOM 1740 O O . ASP A 1 213 ? -2.531 -14.569 -15.587 1.00 33.09 213 ASP A O 1
ATOM 1744 N N . THR A 1 214 ? -0.601 -14.134 -14.559 1.00 30.59 214 THR A N 1
ATOM 1745 C CA . THR A 1 214 ? -1.255 -13.963 -13.249 1.00 30.59 214 THR A CA 1
ATOM 1746 C C . THR A 1 214 ? -1.660 -12.506 -13.025 1.00 30.59 214 THR A C 1
ATOM 1748 O O . THR A 1 214 ? -0.866 -11.602 -13.280 1.00 30.59 214 THR A O 1
ATOM 1751 N N . PRO A 1 215 ? -2.890 -12.242 -12.545 1.00 34.50 215 PRO A N 1
ATOM 1752 C CA . PRO A 1 215 ? -3.346 -10.889 -12.262 1.00 34.50 215 PRO A CA 1
ATOM 1753 C C . PRO A 1 215 ? -2.491 -10.293 -11.143 1.00 34.50 215 PRO A C 1
ATOM 1755 O O . PRO A 1 215 ? -2.673 -10.674 -9.996 1.00 34.50 215 PRO A O 1
ATOM 1758 N N . ALA A 1 216 ? -1.573 -9.391 -11.506 1.00 37.84 216 ALA A N 1
ATOM 1759 C CA . ALA A 1 216 ? -0.838 -8.480 -10.628 1.00 37.84 216 ALA A CA 1
ATOM 1760 C C . ALA A 1 216 ? -0.563 -9.030 -9.213 1.00 37.84 216 ALA A C 1
ATOM 1762 O O . ALA A 1 216 ? -1.011 -8.456 -8.223 1.00 37.84 216 ALA A O 1
ATOM 1763 N N . GLU A 1 217 ? 0.176 -10.135 -9.101 1.00 42.59 217 GLU A N 1
ATOM 1764 C CA . GLU A 1 217 ? 0.991 -10.308 -7.899 1.00 42.59 217 GLU A CA 1
ATOM 1765 C C . GLU A 1 217 ? 2.114 -9.277 -8.034 1.00 42.59 217 GLU A C 1
ATOM 1767 O O . GLU A 1 217 ? 2.913 -9.353 -8.966 1.00 42.59 217 GLU A O 1
ATOM 1772 N N . GLU A 1 218 ? 2.082 -8.234 -7.197 1.00 45.81 218 GLU A N 1
ATOM 1773 C CA . GLU A 1 218 ? 3.091 -7.173 -7.176 1.00 45.81 218 GLU A CA 1
ATOM 1774 C C . GLU A 1 218 ? 4.487 -7.810 -7.101 1.00 45.81 218 GLU A C 1
ATOM 1776 O O . GLU A 1 218 ? 4.870 -8.381 -6.079 1.00 45.81 218 GLU A O 1
ATOM 1781 N N . ASP A 1 219 ? 5.236 -7.732 -8.203 1.00 46.16 219 ASP A N 1
ATOM 1782 C CA . ASP A 1 219 ? 6.610 -8.215 -8.300 1.00 46.16 219 ASP A CA 1
ATOM 1783 C C . ASP A 1 219 ? 7.427 -7.575 -7.158 1.00 46.16 219 ASP A C 1
ATOM 1785 O O . ASP A 1 219 ? 7.534 -6.349 -7.059 1.00 46.16 219 ASP A O 1
ATOM 1789 N N . GLU A 1 220 ? 8.011 -8.391 -6.269 1.00 48.53 220 GLU A N 1
ATOM 1790 C CA . GLU A 1 220 ? 8.839 -7.932 -5.140 1.00 48.53 220 GLU A CA 1
ATOM 1791 C C . GLU A 1 220 ? 10.012 -7.031 -5.594 1.00 48.53 220 GLU A C 1
ATOM 1793 O O . GLU A 1 220 ? 10.630 -6.329 -4.787 1.00 48.53 220 GLU A O 1
ATOM 1798 N N . THR A 1 221 ? 10.330 -6.996 -6.893 1.00 49.53 221 THR A N 1
ATOM 1799 C CA . THR A 1 221 ? 11.319 -6.078 -7.466 1.00 49.53 221 THR A CA 1
ATOM 1800 C C . THR A 1 221 ? 10.803 -4.648 -7.718 1.00 49.53 221 THR A C 1
ATOM 1802 O O . THR A 1 221 ? 11.623 -3.742 -7.898 1.00 49.53 221 THR A O 1
ATOM 1805 N N . GLU A 1 222 ? 9.490 -4.395 -7.623 1.00 51.81 222 GLU A N 1
ATOM 1806 C CA . GLU A 1 222 ? 8.839 -3.081 -7.794 1.00 51.81 222 GLU A CA 1
ATOM 1807 C C . GLU A 1 222 ? 8.528 -2.350 -6.469 1.00 51.81 222 GLU A C 1
ATOM 1809 O O . GLU A 1 222 ? 7.998 -1.236 -6.474 1.00 51.81 222 GLU A O 1
ATOM 1814 N N . ILE A 1 223 ? 8.936 -2.907 -5.316 1.00 54.12 223 ILE A N 1
ATOM 1815 C CA . ILE A 1 223 ? 8.705 -2.344 -3.963 1.00 54.12 223 ILE A CA 1
ATOM 1816 C C . ILE A 1 223 ? 9.137 -0.873 -3.844 1.00 54.12 223 ILE A C 1
ATOM 1818 O O . ILE A 1 223 ? 8.578 -0.112 -3.057 1.00 54.12 223 ILE A O 1
ATOM 1822 N N . TRP A 1 224 ? 10.132 -0.446 -4.623 1.00 53.72 224 TRP A N 1
ATOM 1823 C CA . TRP A 1 224 ? 10.618 0.931 -4.617 1.00 53.72 224 TRP A CA 1
ATOM 1824 C C . TRP A 1 224 ? 9.593 1.943 -5.149 1.00 53.72 224 TRP A C 1
ATOM 1826 O O . TRP A 1 224 ? 9.615 3.081 -4.687 1.00 53.72 224 TRP A O 1
ATOM 1836 N N . LYS A 1 225 ? 8.691 1.551 -6.061 1.00 55.12 225 LYS A N 1
ATOM 1837 C CA . LYS A 1 225 ? 7.669 2.443 -6.630 1.00 55.12 225 LYS A CA 1
ATOM 1838 C C . LYS A 1 225 ? 6.536 2.720 -5.641 1.00 55.12 225 LYS A C 1
ATOM 1840 O O . LYS A 1 225 ? 6.084 3.852 -5.523 1.00 55.12 225 LYS A O 1
ATOM 1845 N N . TYR A 1 226 ? 6.160 1.704 -4.869 1.00 57.62 226 TYR A N 1
ATOM 1846 C CA . TYR A 1 226 ? 5.091 1.764 -3.866 1.00 57.62 226 TYR A CA 1
ATOM 1847 C C . TYR A 1 226 ? 5.612 1.915 -2.442 1.00 57.62 226 TYR A C 1
ATOM 1849 O O . TYR A 1 226 ? 4.866 1.737 -1.483 1.00 57.62 226 TYR A O 1
ATOM 1857 N N . LYS A 1 227 ? 6.900 2.235 -2.284 1.00 59.56 227 LYS A N 1
ATOM 1858 C CA . LYS A 1 227 ? 7.591 2.225 -0.993 1.00 59.56 227 LYS A CA 1
ATOM 1859 C C . LYS A 1 227 ? 6.807 3.007 0.059 1.00 59.56 227 LYS A C 1
ATOM 1861 O O . LYS A 1 227 ? 6.508 2.484 1.117 1.00 59.56 227 LYS A O 1
ATOM 1866 N N . TYR A 1 228 ? 6.381 4.219 -0.279 1.00 62.50 228 TYR A N 1
ATOM 1867 C CA . TYR A 1 228 ? 5.618 5.090 0.615 1.00 62.50 228 TYR A CA 1
ATOM 1868 C C . TYR A 1 228 ? 4.103 4.935 0.508 1.00 62.50 228 TYR A C 1
ATOM 1870 O O . TYR A 1 228 ? 3.381 5.697 1.126 1.00 62.50 228 TYR A O 1
ATOM 1878 N N . GLN A 1 229 ? 3.615 3.962 -0.254 1.00 67.00 229 GLN A N 1
ATOM 1879 C CA . GLN A 1 229 ? 2.201 3.591 -0.276 1.00 67.00 229 GLN A CA 1
ATOM 1880 C C . GLN A 1 229 ? 1.964 2.305 0.519 1.00 67.00 229 GLN A C 1
ATOM 1882 O O . GLN A 1 229 ? 0.899 2.151 1.098 1.00 67.00 229 GLN A O 1
ATOM 1887 N N . ARG A 1 230 ? 2.949 1.404 0.621 1.00 75.44 230 ARG A N 1
ATOM 1888 C CA . ARG A 1 230 ? 2.807 0.142 1.352 1.00 75.44 230 ARG A CA 1
ATOM 1889 C C . ARG A 1 230 ? 2.725 0.347 2.858 1.00 75.44 230 ARG A C 1
ATOM 1891 O O . ARG A 1 230 ? 3.554 1.048 3.447 1.00 75.44 230 ARG A O 1
ATOM 1898 N N . VAL A 1 231 ? 1.779 -0.354 3.483 1.00 80.94 231 VAL A N 1
ATOM 1899 C CA . VAL A 1 231 ? 1.534 -0.269 4.926 1.00 80.94 231 VAL A CA 1
ATOM 1900 C C . VAL A 1 231 ? 2.795 -0.620 5.707 1.00 80.94 231 VAL A C 1
ATOM 1902 O O . VAL A 1 231 ? 3.270 0.190 6.500 1.00 80.94 231 VAL A O 1
ATOM 1905 N N . ASP A 1 232 ? 3.417 -1.761 5.410 1.00 77.75 232 ASP A N 1
ATOM 1906 C CA . ASP A 1 232 ? 4.596 -2.232 6.140 1.00 77.75 232 ASP A CA 1
ATOM 1907 C C . ASP A 1 232 ? 5.761 -1.249 6.162 1.00 77.75 232 ASP A C 1
ATOM 1909 O O . ASP A 1 232 ? 6.410 -1.095 7.202 1.00 77.75 232 ASP A O 1
ATOM 1913 N N . TYR A 1 233 ? 6.000 -0.577 5.038 1.00 81.25 233 TYR A N 1
ATOM 1914 C CA . TYR A 1 233 ? 7.127 0.326 4.883 1.00 81.25 233 TYR A CA 1
ATOM 1915 C C . TYR A 1 233 ? 6.861 1.703 5.500 1.00 81.25 233 TYR A C 1
ATOM 1917 O O . TYR A 1 233 ? 7.779 2.295 6.067 1.00 81.25 233 TYR A O 1
ATOM 1925 N N . ILE A 1 234 ? 5.621 2.207 5.440 1.00 86.31 234 ILE A N 1
ATOM 1926 C CA . ILE A 1 234 ? 5.262 3.511 6.016 1.00 86.31 234 ILE A CA 1
ATOM 1927 C C . ILE A 1 234 ? 5.608 3.575 7.503 1.00 86.31 234 ILE A C 1
ATOM 1929 O O . ILE A 1 234 ? 6.196 4.561 7.944 1.00 86.31 234 ILE A O 1
ATOM 1933 N N . PHE A 1 235 ? 5.289 2.535 8.277 1.00 89.56 235 PHE A N 1
ATOM 1934 C CA . PHE A 1 235 ? 5.580 2.535 9.714 1.00 89.56 235 PHE A CA 1
ATOM 1935 C C . PHE A 1 235 ? 7.079 2.530 10.003 1.00 89.56 235 PHE A C 1
ATOM 1937 O O . PHE A 1 235 ? 7.533 3.256 10.888 1.00 89.56 235 PHE A O 1
ATOM 1944 N N . ASP A 1 236 ? 7.845 1.735 9.257 1.00 87.31 236 ASP A N 1
ATOM 1945 C CA . ASP A 1 236 ? 9.289 1.633 9.452 1.00 87.31 236 ASP A CA 1
ATOM 1946 C C . ASP A 1 236 ? 9.967 2.962 9.072 1.00 87.31 236 ASP A C 1
ATOM 1948 O O . ASP A 1 236 ? 10.760 3.498 9.846 1.00 87.31 236 ASP A O 1
ATOM 1952 N N . ALA A 1 237 ? 9.573 3.565 7.946 1.00 85.31 237 ALA A N 1
ATOM 1953 C CA . ALA A 1 237 ? 10.075 4.865 7.503 1.00 85.31 237 ALA A CA 1
ATOM 1954 C C . ALA A 1 237 ? 9.668 6.017 8.435 1.00 85.31 237 ALA A C 1
ATOM 19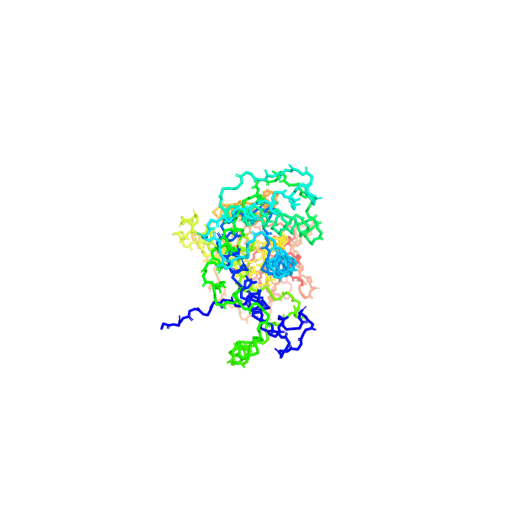56 O O . ALA 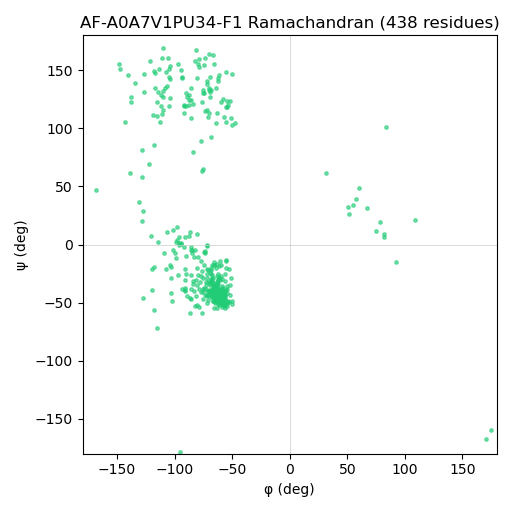A 1 237 ? 10.484 6.896 8.722 1.00 85.31 237 ALA A O 1
ATOM 1957 N N . PHE A 1 238 ? 8.439 5.998 8.958 1.00 90.31 238 PHE A N 1
ATOM 1958 C CA . PHE A 1 238 ? 7.981 6.966 9.953 1.00 90.31 238 PHE A CA 1
ATOM 1959 C C . PHE A 1 238 ? 8.843 6.908 11.221 1.00 90.31 238 PHE A C 1
ATOM 1961 O O . PHE A 1 238 ? 9.265 7.943 11.739 1.00 90.31 238 PHE A O 1
ATOM 1968 N N . LEU A 1 239 ? 9.154 5.701 11.704 1.00 88.94 239 LEU A N 1
ATOM 1969 C CA . LEU A 1 239 ? 10.008 5.500 12.876 1.00 88.94 239 LEU A CA 1
ATOM 1970 C C . LEU A 1 239 ? 11.472 5.889 12.622 1.00 88.94 239 LEU A C 1
ATOM 1972 O O . LEU A 1 239 ? 12.134 6.373 13.542 1.00 88.94 239 LEU A O 1
ATOM 1976 N N . GLU A 1 240 ? 11.978 5.715 11.398 1.00 86.50 240 GLU A N 1
ATOM 1977 C CA . GLU A 1 240 ? 13.304 6.205 11.003 1.00 86.50 240 GLU A CA 1
ATOM 1978 C C . GLU A 1 240 ? 13.384 7.741 11.019 1.00 86.50 240 GLU A C 1
ATOM 1980 O O . GLU A 1 240 ? 14.380 8.297 11.489 1.00 86.50 240 GLU A O 1
ATOM 1985 N N . GLU A 1 241 ? 12.344 8.443 10.551 1.00 85.56 241 GLU A N 1
ATOM 1986 C CA . GLU A 1 241 ? 12.312 9.913 10.539 1.00 85.56 241 GLU A CA 1
ATOM 1987 C C . GLU A 1 241 ? 11.999 10.519 11.920 1.00 85.56 241 GLU A C 1
ATOM 1989 O O . GLU A 1 241 ? 12.476 11.608 12.268 1.00 85.56 241 GLU A O 1
ATOM 1994 N N . ARG A 1 242 ? 11.200 9.819 12.729 1.00 86.00 242 ARG A N 1
ATOM 1995 C CA . ARG A 1 242 ? 10.780 10.239 14.073 1.00 86.00 242 ARG A CA 1
ATOM 1996 C C . ARG A 1 242 ? 11.195 9.200 15.125 1.00 86.00 242 ARG A C 1
ATOM 1998 O O . ARG A 1 242 ? 10.346 8.533 15.729 1.00 86.00 242 ARG A O 1
ATOM 2005 N N . PRO A 1 243 ? 12.509 9.061 15.393 1.00 86.69 243 PRO A N 1
ATOM 2006 C CA . PRO A 1 243 ? 13.026 8.047 16.313 1.00 86.69 243 PRO A CA 1
ATOM 2007 C C . PRO A 1 243 ? 12.583 8.267 17.768 1.00 86.69 243 PRO A C 1
ATOM 2009 O O . PRO A 1 243 ? 12.676 7.355 18.588 1.00 86.69 243 PRO A O 1
ATOM 2012 N N . ASP A 1 244 ? 12.077 9.452 18.114 1.00 86.56 244 ASP A N 1
ATOM 2013 C CA . ASP A 1 244 ? 11.482 9.743 19.417 1.00 86.56 244 ASP A CA 1
ATOM 2014 C C . ASP A 1 244 ? 10.282 8.833 19.726 1.00 86.56 244 ASP A C 1
ATOM 2016 O O . ASP A 1 244 ? 10.186 8.328 20.849 1.00 86.56 244 ASP A O 1
ATOM 2020 N N . TYR A 1 245 ? 9.455 8.500 18.727 1.00 84.25 245 TYR A N 1
ATOM 2021 C CA . TYR A 1 245 ? 8.346 7.548 18.888 1.00 84.25 245 TYR A CA 1
ATOM 2022 C C . TYR A 1 245 ? 8.800 6.109 19.111 1.00 84.25 245 TYR A C 1
ATOM 2024 O O . TYR A 1 245 ? 8.087 5.336 19.748 1.00 84.25 245 TYR A O 1
ATOM 2032 N N . MET A 1 246 ? 9.998 5.751 18.644 1.00 81.12 246 MET A N 1
ATOM 2033 C CA . MET A 1 246 ? 10.600 4.449 18.925 1.00 81.12 246 MET A CA 1
ATOM 2034 C C . MET A 1 246 ? 11.073 4.350 20.382 1.00 81.12 246 MET A C 1
ATOM 2036 O O . MET A 1 246 ? 11.054 3.273 20.978 1.00 81.12 246 MET A O 1
ATOM 2040 N N . THR A 1 247 ? 11.509 5.470 20.967 1.00 82.31 247 THR A N 1
ATOM 2041 C CA . THR A 1 247 ? 12.026 5.495 22.344 1.00 82.31 247 THR A CA 1
ATOM 2042 C C . THR A 1 247 ? 10.940 5.523 23.415 1.00 82.31 247 THR A C 1
ATOM 2044 O O . THR A 1 247 ? 11.222 5.140 24.551 1.00 82.31 247 THR A O 1
ATOM 2047 N N . ASP A 1 248 ? 9.716 5.936 23.072 1.00 84.38 248 ASP A N 1
ATOM 2048 C CA . ASP A 1 248 ? 8.547 5.835 23.946 1.00 84.38 248 ASP A CA 1
ATOM 2049 C C . ASP A 1 248 ? 7.903 4.439 23.801 1.00 84.38 248 ASP A C 1
ATOM 2051 O O . ASP A 1 248 ? 7.276 4.148 22.775 1.00 84.38 248 ASP A O 1
ATOM 2055 N N . PRO A 1 249 ? 8.010 3.554 24.814 1.00 81.38 249 PRO A N 1
ATOM 2056 C CA . PRO A 1 249 ? 7.499 2.187 24.714 1.00 81.38 249 PRO A CA 1
ATOM 2057 C C . PRO A 1 249 ? 5.980 2.125 24.536 1.00 81.38 249 PRO A C 1
ATOM 2059 O O . PRO A 1 249 ? 5.466 1.155 23.982 1.00 81.38 249 PRO A O 1
ATOM 2062 N N . GLY A 1 250 ? 5.256 3.134 25.027 1.00 84.88 250 GLY A N 1
ATOM 2063 C CA . GLY A 1 250 ? 3.810 3.213 24.899 1.00 84.88 250 GLY A CA 1
ATOM 2064 C C . GLY A 1 250 ? 3.404 3.524 23.464 1.00 84.88 250 GLY A C 1
ATOM 2065 O O . GLY A 1 250 ? 2.599 2.803 22.879 1.00 84.88 250 GLY A O 1
ATOM 2066 N N . LEU A 1 251 ? 3.999 4.559 22.873 1.00 85.94 251 LEU A N 1
ATOM 2067 C CA . LEU A 1 251 ? 3.657 5.002 21.517 1.00 85.94 251 LEU A CA 1
ATOM 2068 C C . LEU A 1 251 ? 4.135 4.020 20.442 1.00 85.94 251 LEU A C 1
ATOM 2070 O O . LEU A 1 251 ? 3.371 3.709 19.529 1.00 85.94 251 LEU A O 1
ATOM 2074 N N . SER A 1 252 ? 5.333 3.448 20.593 1.00 87.25 252 SER A N 1
ATOM 2075 C CA . SER A 1 252 ? 5.822 2.381 19.708 1.00 87.25 252 SER A CA 1
ATOM 2076 C C . SER A 1 252 ? 4.877 1.168 19.698 1.00 87.25 252 SER A C 1
ATOM 2078 O O . SER A 1 252 ? 4.611 0.582 18.643 1.00 87.25 252 SER A O 1
ATOM 2080 N N . LYS A 1 253 ? 4.296 0.828 20.858 1.00 88.81 253 LYS A N 1
ATOM 2081 C CA . LYS A 1 253 ? 3.308 -0.250 20.966 1.00 88.81 253 LYS A CA 1
ATOM 2082 C C . LYS A 1 253 ? 1.999 0.091 20.256 1.00 88.81 253 LYS A C 1
ATOM 2084 O O . LYS A 1 253 ? 1.443 -0.790 19.609 1.00 88.81 253 LYS A O 1
ATOM 2089 N N . ILE A 1 254 ? 1.526 1.338 20.336 1.00 90.88 254 ILE A N 1
ATOM 2090 C CA . ILE A 1 254 ? 0.332 1.779 19.596 1.00 90.88 254 ILE A CA 1
ATOM 2091 C C . ILE A 1 254 ? 0.555 1.709 18.087 1.00 90.88 254 ILE A C 1
ATOM 2093 O O . ILE A 1 254 ? -0.304 1.177 17.394 1.00 90.88 254 ILE A O 1
ATOM 2097 N N . LEU A 1 255 ? 1.704 2.174 17.585 1.00 91.81 255 LEU A N 1
ATOM 2098 C CA . LEU A 1 255 ? 2.036 2.060 16.159 1.00 91.81 255 LEU A CA 1
ATOM 2099 C C . LEU A 1 255 ? 2.059 0.606 15.700 1.00 91.81 255 LEU A C 1
ATOM 2101 O O . LEU A 1 255 ? 1.435 0.273 14.701 1.00 91.81 255 LEU A O 1
ATOM 2105 N N . SER A 1 256 ? 2.734 -0.261 16.455 1.00 90.50 256 SER A N 1
ATOM 2106 C CA . SER A 1 256 ? 2.800 -1.692 16.138 1.00 90.50 256 SER A CA 1
ATOM 2107 C C . SER A 1 256 ? 1.410 -2.330 16.152 1.00 90.50 256 SER A C 1
ATOM 2109 O O . SER A 1 256 ? 1.083 -3.138 15.293 1.00 90.50 256 SER A O 1
ATOM 2111 N N . PHE A 1 257 ? 0.570 -1.949 17.116 1.00 91.44 257 PHE A N 1
ATOM 2112 C CA . PHE A 1 257 ? -0.792 -2.456 17.213 1.00 91.44 257 PHE A CA 1
ATOM 2113 C C . PHE A 1 257 ? -1.669 -1.983 16.052 1.00 91.44 257 PHE A C 1
ATOM 2115 O O . PHE A 1 257 ? -2.420 -2.780 15.500 1.00 91.44 257 PHE A O 1
ATOM 2122 N N . PHE A 1 258 ? -1.539 -0.719 15.649 1.00 94.25 258 PHE A N 1
ATOM 2123 C CA . PHE A 1 258 ? -2.247 -0.191 14.490 1.00 94.25 258 PHE A CA 1
ATOM 2124 C C . PHE A 1 258 ? -1.765 -0.844 13.188 1.00 94.25 258 PHE A C 1
ATOM 2126 O O . PHE A 1 258 ? -2.596 -1.300 12.416 1.00 94.25 258 PHE A O 1
ATOM 2133 N N . LYS A 1 259 ? -0.448 -1.002 12.990 1.00 92.88 259 LYS A N 1
ATOM 2134 C CA . LYS A 1 259 ? 0.131 -1.744 11.855 1.00 92.88 259 LYS A CA 1
ATOM 2135 C C . LYS A 1 259 ? -0.439 -3.160 11.758 1.00 92.88 259 LYS A C 1
ATOM 2137 O O . LYS A 1 259 ? -0.907 -3.557 10.699 1.00 92.88 259 LYS A O 1
ATOM 2142 N N . ASN A 1 260 ? -0.464 -3.892 12.872 1.00 91.69 260 ASN A N 1
ATOM 2143 C CA . ASN A 1 260 ? -1.027 -5.242 12.901 1.00 91.69 260 ASN A CA 1
ATOM 2144 C C . ASN A 1 260 ? -2.532 -5.244 12.614 1.00 91.69 260 ASN A C 1
ATOM 2146 O O . ASN A 1 260 ? -3.017 -6.142 11.945 1.00 91.69 260 ASN A O 1
ATOM 2150 N N . TYR A 1 261 ? -3.285 -4.247 13.086 1.00 92.69 261 TYR A N 1
ATOM 2151 C CA . TYR A 1 261 ? -4.702 -4.125 12.741 1.00 92.69 261 TYR A CA 1
ATOM 2152 C C . TYR A 1 261 ? -4.903 -3.927 11.227 1.00 92.69 261 TYR A C 1
ATOM 2154 O O . TYR A 1 261 ? -5.717 -4.628 10.630 1.00 92.69 261 TYR A O 1
ATOM 2162 N N . LEU A 1 262 ? -4.115 -3.055 10.588 1.00 92.38 262 LEU A N 1
ATOM 2163 C CA . LEU A 1 262 ? -4.178 -2.851 9.137 1.00 92.38 262 LEU A CA 1
ATOM 2164 C C . LEU A 1 262 ? -3.805 -4.125 8.359 1.00 92.38 262 LEU A C 1
ATOM 2166 O O . LEU A 1 262 ? -4.534 -4.527 7.456 1.00 92.38 262 LEU A O 1
ATOM 2170 N N . ASN A 1 263 ? -2.716 -4.793 8.739 1.00 87.62 263 ASN A N 1
ATOM 2171 C CA . ASN A 1 263 ? -2.218 -5.967 8.019 1.00 87.62 263 ASN A CA 1
ATOM 2172 C C . ASN A 1 263 ? -3.047 -7.234 8.279 1.00 87.62 263 ASN A C 1
ATOM 2174 O O . ASN A 1 263 ? -3.384 -7.960 7.350 1.00 87.62 263 ASN A O 1
ATOM 2178 N N . ASP A 1 264 ? -3.362 -7.524 9.543 1.00 86.44 264 ASP A N 1
ATOM 2179 C CA . ASP A 1 264 ? -3.917 -8.822 9.942 1.00 86.44 264 ASP A CA 1
ATOM 2180 C C . ASP A 1 264 ? -5.450 -8.838 9.914 1.00 86.44 264 ASP A C 1
ATOM 2182 O O . ASP A 1 264 ? -6.046 -9.898 9.715 1.00 86.44 264 ASP A O 1
ATOM 2186 N N . TYR A 1 265 ? -6.095 -7.691 10.167 1.00 85.38 265 TYR A N 1
ATOM 2187 C CA . TYR A 1 265 ? -7.555 -7.608 10.274 1.00 85.38 265 TYR A CA 1
ATOM 2188 C C . TYR A 1 265 ? -8.199 -7.020 9.021 1.00 85.38 265 TYR A C 1
ATOM 2190 O O . TYR A 1 265 ? -9.135 -7.614 8.490 1.00 85.38 265 TYR A O 1
ATOM 2198 N N . ILE A 1 266 ? -7.686 -5.889 8.531 1.00 87.00 266 ILE A N 1
ATOM 2199 C CA . ILE A 1 266 ? -8.191 -5.265 7.297 1.00 87.00 266 ILE A CA 1
ATOM 2200 C C . ILE A 1 266 ? -7.602 -5.942 6.059 1.00 87.00 266 ILE A C 1
ATOM 2202 O O . ILE A 1 266 ? -8.278 -6.043 5.038 1.00 87.00 266 ILE A O 1
ATOM 2206 N N . VAL A 1 267 ? -6.373 -6.462 6.167 1.00 85.62 267 VAL A N 1
ATOM 2207 C CA . VAL A 1 267 ? -5.592 -6.969 5.029 1.00 85.62 267 VAL A CA 1
ATOM 2208 C C . VAL A 1 267 ? -5.348 -5.845 4.020 1.00 85.62 267 VAL A C 1
ATOM 2210 O O . VAL A 1 267 ? -5.609 -5.960 2.824 1.00 85.62 267 VAL A O 1
ATOM 2213 N N . LEU A 1 268 ? -4.900 -4.703 4.544 1.00 82.62 268 LEU A N 1
ATOM 2214 C CA . LEU A 1 268 ? -4.582 -3.524 3.758 1.00 82.62 268 LEU A CA 1
ATOM 2215 C C . LEU A 1 268 ? -3.107 -3.539 3.359 1.00 82.62 268 LEU A C 1
ATOM 2217 O O . LEU A 1 268 ? -2.232 -3.346 4.199 1.00 82.62 268 LEU A O 1
ATOM 2221 N N . ASP A 1 269 ? -2.833 -3.686 2.066 1.00 77.44 269 ASP A N 1
ATOM 2222 C CA . ASP A 1 269 ? -1.457 -3.664 1.560 1.00 77.44 269 ASP A CA 1
ATOM 2223 C C . ASP A 1 269 ? -0.941 -2.239 1.314 1.00 77.44 269 ASP A C 1
ATOM 2225 O O . ASP A 1 269 ? 0.255 -1.966 1.482 1.00 77.44 269 ASP A O 1
ATOM 2229 N N . ARG A 1 270 ? -1.834 -1.306 0.945 1.00 80.25 270 ARG A N 1
ATOM 2230 C CA . ARG A 1 270 ? -1.486 0.072 0.563 1.00 80.25 270 ARG A CA 1
ATOM 2231 C C . ARG A 1 270 ? -2.394 1.125 1.209 1.00 80.25 270 ARG A C 1
ATOM 2233 O O . ARG A 1 270 ? -3.607 0.962 1.270 1.00 80.25 270 ARG A O 1
ATOM 2240 N N . PHE A 1 271 ? -1.802 2.233 1.645 1.00 81.88 271 PHE A N 1
ATOM 2241 C CA . PHE A 1 271 ? -2.472 3.343 2.327 1.00 81.88 271 PHE A CA 1
ATOM 2242 C C . PHE A 1 271 ? -3.326 4.228 1.410 1.00 81.88 271 PHE A C 1
ATOM 2244 O O . PHE A 1 271 ? -4.190 4.936 1.913 1.00 81.88 271 PHE A O 1
ATOM 2251 N N . ASP A 1 272 ? -3.145 4.187 0.087 1.00 77.31 272 ASP A N 1
ATOM 2252 C CA . ASP A 1 272 ? -4.055 4.862 -0.853 1.00 77.31 272 ASP A CA 1
ATOM 2253 C C . ASP A 1 272 ? -5.454 4.217 -0.883 1.00 77.31 272 ASP A C 1
ATOM 2255 O O . ASP A 1 272 ? -6.415 4.845 -1.321 1.00 77.31 272 ASP A O 1
ATOM 2259 N N . LEU A 1 273 ? -5.569 2.979 -0.391 1.00 81.75 273 LEU A N 1
ATOM 2260 C CA . LEU A 1 273 ? -6.823 2.243 -0.232 1.00 81.75 273 LEU A CA 1
ATOM 2261 C C . LEU A 1 273 ? -7.405 2.346 1.189 1.00 81.75 273 LEU A C 1
ATOM 2263 O O . LEU A 1 273 ? -8.443 1.747 1.455 1.00 81.75 273 LEU A O 1
ATOM 2267 N N . PHE A 1 274 ? -6.734 3.055 2.102 1.00 87.69 274 PHE A N 1
ATOM 2268 C CA . PHE A 1 274 ? -7.167 3.193 3.491 1.00 87.69 274 PHE A CA 1
ATOM 2269 C C . PHE A 1 274 ? -8.443 4.035 3.597 1.00 87.69 274 PHE A C 1
ATOM 2271 O O . PHE A 1 274 ? -8.491 5.145 3.064 1.00 87.69 274 PHE A O 1
ATOM 2278 N N . ASP A 1 275 ? -9.439 3.538 4.333 1.00 86.62 275 ASP A N 1
ATOM 2279 C CA . ASP A 1 275 ? -10.665 4.274 4.641 1.00 86.62 275 ASP A CA 1
ATOM 2280 C C . ASP A 1 275 ? -10.640 4.797 6.089 1.00 86.62 275 ASP A C 1
ATOM 2282 O O . ASP A 1 275 ? -10.193 4.138 7.029 1.00 86.62 275 ASP A O 1
ATOM 2286 N N . MET A 1 276 ? -11.162 6.000 6.306 1.00 88.94 276 MET A N 1
ATOM 2287 C CA . MET A 1 276 ? -11.334 6.555 7.647 1.00 88.94 276 MET A CA 1
ATOM 2288 C C . MET A 1 276 ? -12.402 5.822 8.465 1.00 88.94 276 MET A C 1
ATOM 2290 O O . MET A 1 276 ? -12.365 5.896 9.697 1.00 88.94 276 MET A O 1
ATOM 2294 N N . ASP A 1 277 ? -13.318 5.092 7.825 1.00 88.50 277 ASP A N 1
ATOM 2295 C CA . ASP A 1 277 ? -14.261 4.213 8.525 1.00 88.50 277 ASP A CA 1
ATOM 2296 C C . ASP A 1 277 ? -13.536 3.066 9.256 1.00 88.50 277 ASP A C 1
ATOM 2298 O O . ASP A 1 277 ? -13.927 2.713 10.376 1.00 88.50 277 ASP A O 1
ATOM 2302 N N . ASP A 1 278 ? -12.433 2.562 8.692 1.00 90.19 278 ASP A N 1
ATOM 2303 C CA . ASP A 1 278 ? -11.556 1.573 9.331 1.00 90.19 278 ASP A CA 1
ATOM 2304 C C . ASP A 1 278 ? -10.841 2.171 10.551 1.00 90.19 278 ASP A C 1
ATOM 2306 O O . ASP A 1 278 ? -10.722 1.564 11.622 1.00 90.19 278 ASP A O 1
ATOM 2310 N N . PHE A 1 279 ? -10.392 3.423 10.427 1.00 92.19 279 PHE A N 1
ATOM 2311 C CA . PHE A 1 279 ? -9.818 4.147 11.556 1.00 92.19 279 PHE A CA 1
ATOM 2312 C C . PHE A 1 279 ? -10.843 4.383 12.672 1.00 92.19 279 PHE A C 1
ATOM 2314 O O . PHE A 1 279 ? -10.498 4.343 13.859 1.00 92.19 279 PHE A O 1
ATOM 2321 N N . ASP A 1 280 ? -12.107 4.627 12.316 1.00 91.50 280 ASP A N 1
ATOM 2322 C CA . ASP A 1 280 ? -13.185 4.782 13.287 1.00 91.50 280 ASP A CA 1
ATOM 2323 C C . ASP A 1 280 ? -13.478 3.483 14.035 1.00 91.50 280 ASP A C 1
ATOM 2325 O O . ASP A 1 280 ? -13.625 3.523 15.260 1.00 91.50 280 ASP A O 1
ATOM 2329 N N . GLU A 1 281 ? -13.492 2.336 13.352 1.00 92.00 281 GLU A N 1
ATOM 2330 C CA . GLU A 1 281 ? -13.581 1.029 14.010 1.00 92.00 281 GLU A CA 1
ATOM 2331 C C . GLU A 1 281 ? -12.419 0.842 14.992 1.00 92.00 281 GLU A C 1
ATOM 2333 O O . GLU A 1 281 ? -12.635 0.541 16.177 1.00 92.00 281 GLU A O 1
ATOM 2338 N N . PHE A 1 282 ? -11.190 1.095 14.530 1.00 93.25 282 PHE A N 1
ATOM 2339 C CA . PHE A 1 282 ? -9.996 0.969 15.354 1.00 93.25 282 PHE A CA 1
ATOM 2340 C C . PHE A 1 282 ? -10.102 1.800 16.636 1.00 93.25 282 PHE A C 1
ATOM 2342 O O . PHE A 1 282 ? -9.891 1.284 17.736 1.00 93.25 282 PHE A O 1
ATOM 2349 N N . LEU A 1 283 ? -10.471 3.078 16.526 1.00 92.69 283 LEU A N 1
ATOM 2350 C CA . LEU A 1 283 ? -10.589 3.971 17.679 1.00 92.69 283 LEU A CA 1
ATOM 2351 C C . LEU A 1 283 ? -11.784 3.655 18.578 1.00 92.69 283 LEU A C 1
ATOM 2353 O O . LEU A 1 283 ? -11.705 3.870 19.789 1.00 92.69 283 LEU A O 1
ATOM 2357 N N . SER A 1 284 ? -12.884 3.169 18.006 1.00 90.25 284 SER A N 1
ATOM 2358 C CA . SER A 1 284 ? -14.154 3.005 18.713 1.00 90.25 284 SER A CA 1
ATOM 2359 C C . SER A 1 284 ? -14.320 1.633 19.364 1.00 90.25 284 SER A C 1
ATOM 2361 O O . SER A 1 284 ? -15.120 1.513 20.294 1.00 90.25 284 SER A O 1
ATOM 2363 N N . LEU A 1 285 ? -13.585 0.606 18.923 1.00 89.19 285 LEU A N 1
ATOM 2364 C CA . LEU A 1 285 ? -13.674 -0.757 19.465 1.00 89.19 285 LEU A CA 1
ATOM 2365 C C . LEU A 1 285 ? -12.336 -1.352 19.898 1.00 89.19 285 LEU A C 1
ATOM 2367 O O . LEU A 1 285 ? -12.248 -1.924 20.990 1.00 89.19 285 LEU A O 1
ATOM 2371 N N . ILE A 1 286 ? -11.310 -1.215 19.059 1.00 90.62 286 ILE A N 1
ATOM 2372 C CA . ILE A 1 286 ? -10.072 -1.996 19.164 1.00 90.62 286 ILE A CA 1
ATOM 2373 C C . ILE A 1 286 ? -9.070 -1.338 20.125 1.00 90.62 286 ILE A C 1
ATOM 2375 O O . ILE A 1 286 ? -8.715 -1.896 21.167 1.00 90.62 286 ILE A O 1
ATOM 2379 N N 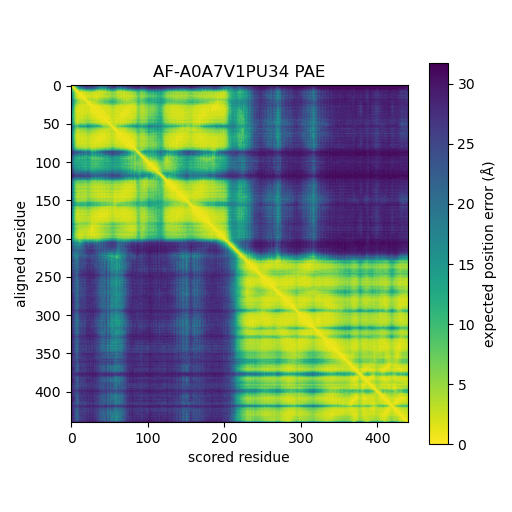. LEU A 1 287 ? -8.670 -0.099 19.835 1.00 92.06 287 LEU A N 1
ATOM 2380 C CA . LEU A 1 287 ? -7.758 0.706 20.649 1.00 92.06 287 LEU A CA 1
ATOM 2381 C C . LEU A 1 287 ? -8.192 0.880 22.120 1.00 92.06 287 LEU A C 1
ATOM 2383 O O . LEU A 1 287 ? -7.324 0.800 22.998 1.00 92.06 287 LEU A O 1
ATOM 2387 N N . PRO A 1 288 ? -9.481 1.112 22.448 1.00 91.56 288 PRO A N 1
ATOM 2388 C CA . PRO A 1 288 ? -9.906 1.333 23.823 1.00 91.56 288 PRO A CA 1
ATOM 2389 C C . PRO A 1 288 ? -9.506 0.198 24.784 1.00 91.56 288 PRO A C 1
ATOM 2391 O O . PRO A 1 288 ? -9.078 0.467 25.908 1.00 91.56 288 PRO A O 1
ATOM 2394 N N . GLN A 1 289 ? -9.592 -1.064 24.348 1.00 87.00 289 GLN A N 1
ATOM 2395 C CA . GLN A 1 289 ? -9.198 -2.214 25.171 1.00 87.00 289 GLN A CA 1
ATOM 2396 C C . GLN A 1 289 ? -7.693 -2.194 25.475 1.00 87.00 289 GLN A C 1
ATOM 2398 O O . GLN A 1 289 ? -7.277 -2.418 26.615 1.00 87.00 289 GLN A O 1
ATOM 2403 N N . GLN A 1 290 ? -6.878 -1.846 24.476 1.00 86.62 290 GLN A N 1
ATOM 2404 C CA . GLN A 1 290 ? -5.428 -1.743 24.620 1.00 86.62 290 GLN A CA 1
ATOM 2405 C C . GLN A 1 290 ? -5.028 -0.608 25.579 1.00 86.62 290 GLN A C 1
ATOM 2407 O O . GLN A 1 290 ? -4.137 -0.784 26.410 1.00 86.62 290 GLN A O 1
ATOM 2412 N N . LEU A 1 291 ? -5.715 0.539 25.517 1.00 88.69 291 LEU A N 1
ATOM 2413 C CA . LEU A 1 291 ? -5.466 1.692 26.394 1.00 88.69 291 LEU A CA 1
ATOM 2414 C C . LEU A 1 291 ? -5.928 1.485 27.845 1.00 88.69 291 LEU A C 1
ATOM 2416 O O . LEU A 1 291 ? -5.465 2.190 28.747 1.00 88.69 291 LEU A O 1
ATOM 2420 N N . LEU A 1 292 ? -6.845 0.550 28.103 1.00 85.62 292 LEU A N 1
ATOM 2421 C CA . LEU A 1 292 ? -7.194 0.172 29.474 1.00 85.62 292 LEU A CA 1
ATOM 2422 C C . LEU A 1 292 ? -6.102 -0.653 30.150 1.00 85.62 292 LEU A C 1
ATOM 2424 O O . LEU A 1 292 ? -5.896 -0.496 31.351 1.00 85.62 292 LEU A O 1
ATOM 2428 N N . ALA A 1 293 ? -5.409 -1.506 29.395 1.00 80.56 293 ALA A N 1
ATOM 2429 C CA . ALA A 1 293 ? -4.347 -2.356 29.923 1.00 80.56 293 ALA A CA 1
ATOM 2430 C C . ALA A 1 293 ? -3.033 -1.595 30.185 1.00 80.56 293 ALA A C 1
ATOM 2432 O O . ALA A 1 293 ? -2.219 -2.036 30.994 1.00 80.56 293 ALA A O 1
ATOM 2433 N N . GLU A 1 294 ? -2.822 -0.460 29.512 1.00 79.94 294 GLU A N 1
ATOM 2434 C CA . GLU A 1 294 ? -1.547 0.260 29.499 1.00 79.94 294 GLU A CA 1
ATOM 2435 C C . GLU A 1 294 ? -1.637 1.620 30.205 1.00 79.94 294 GLU A C 1
ATOM 2437 O O . GLU A 1 294 ? -2.148 2.599 29.663 1.00 79.94 294 GLU A O 1
ATOM 2442 N N . GLU A 1 295 ? -1.079 1.717 31.414 1.00 71.19 295 GLU A N 1
ATOM 2443 C CA . GLU A 1 295 ? -1.122 2.954 32.215 1.00 71.19 295 GLU A CA 1
ATOM 2444 C C . GLU A 1 295 ? -0.241 4.087 31.659 1.00 71.19 295 GLU A C 1
ATOM 2446 O O . GLU A 1 295 ? -0.480 5.258 31.952 1.00 71.19 295 GLU A O 1
ATOM 2451 N N . ASN A 1 296 ? 0.765 3.757 30.843 1.00 77.88 296 ASN A N 1
ATOM 2452 C CA . ASN A 1 296 ? 1.729 4.729 30.314 1.00 77.88 296 ASN A CA 1
ATOM 2453 C C . ASN A 1 296 ? 1.238 5.450 29.051 1.00 77.88 296 ASN A C 1
ATOM 2455 O O . ASN A 1 296 ? 1.892 6.383 28.589 1.00 77.88 296 ASN A O 1
ATOM 2459 N N . ILE A 1 297 ? 0.103 5.034 28.484 1.00 83.94 297 ILE A N 1
ATOM 2460 C CA . ILE A 1 297 ? -0.400 5.563 27.217 1.00 83.94 297 ILE A CA 1
ATOM 2461 C C . ILE A 1 297 ? -1.563 6.513 27.495 1.00 83.94 297 ILE A C 1
ATOM 2463 O O . ILE A 1 297 ? -2.543 6.172 28.161 1.00 83.94 297 ILE A O 1
ATOM 2467 N N . THR A 1 298 ? -1.457 7.736 26.975 1.00 87.38 298 THR A N 1
ATOM 2468 C CA . THR A 1 298 ? -2.484 8.769 27.143 1.00 87.38 298 THR A CA 1
ATOM 2469 C C . THR A 1 298 ? -3.243 9.002 25.841 1.00 87.38 298 THR A C 1
ATOM 2471 O O . THR A 1 298 ? -2.680 8.896 24.749 1.00 87.38 298 THR A O 1
ATOM 2474 N N . VAL A 1 299 ? -4.524 9.361 25.952 1.00 90.88 299 VAL A N 1
ATOM 2475 C CA . VAL A 1 299 ? -5.362 9.698 24.791 1.00 90.88 299 VAL A CA 1
ATOM 2476 C C . VAL A 1 299 ? -4.791 10.899 24.014 1.00 90.88 299 VAL A C 1
ATOM 2478 O O . VAL A 1 299 ? -4.653 10.783 22.797 1.00 90.88 299 VAL A O 1
ATOM 2481 N N . PRO A 1 300 ? -4.345 12.004 24.659 1.00 90.62 300 PRO A N 1
ATOM 2482 C CA . PRO A 1 300 ? -3.696 13.105 23.944 1.00 90.62 300 PRO A CA 1
ATOM 2483 C C . PRO A 1 300 ? -2.399 12.702 23.231 1.00 90.62 300 PRO A C 1
ATOM 2485 O O . PRO A 1 300 ? -2.173 13.134 22.104 1.00 90.62 300 PRO A O 1
ATOM 2488 N N . GLY A 1 301 ? -1.566 11.858 23.855 1.00 89.94 301 GLY A N 1
ATOM 2489 C CA . GLY A 1 301 ? -0.342 11.349 23.227 1.00 89.94 301 GLY A CA 1
ATOM 2490 C C . GLY A 1 301 ? -0.637 10.476 22.007 1.00 89.94 301 GLY A C 1
ATOM 2491 O O . GLY A 1 301 ? 0.007 10.622 20.974 1.00 89.94 301 GLY A O 1
ATOM 2492 N N . THR A 1 302 ? -1.672 9.640 22.097 1.00 92.25 302 THR A N 1
ATOM 2493 C CA . THR A 1 302 ? -2.133 8.798 20.983 1.00 92.25 302 THR A CA 1
ATOM 2494 C C . THR A 1 302 ? -2.688 9.638 19.832 1.00 92.25 302 THR A C 1
ATOM 2496 O O . THR A 1 302 ? -2.387 9.377 18.673 1.00 92.25 302 THR A O 1
ATOM 2499 N N . ARG A 1 303 ? -3.445 10.699 20.136 1.00 93.75 303 ARG A N 1
ATOM 2500 C CA . ARG A 1 303 ? -3.927 11.641 19.119 1.00 93.75 303 ARG A CA 1
ATOM 2501 C C . ARG A 1 303 ? -2.774 12.323 18.385 1.00 93.75 303 ARG A C 1
ATOM 2503 O O . ARG A 1 303 ? -2.811 12.418 17.164 1.00 93.75 303 ARG A O 1
ATOM 2510 N N . LEU A 1 304 ? -1.769 12.801 19.122 1.00 92.25 304 LEU A N 1
ATOM 2511 C CA . LEU A 1 304 ? -0.603 13.463 18.534 1.00 92.25 304 LEU A CA 1
ATOM 2512 C C . LEU A 1 304 ? 0.217 12.502 17.662 1.00 92.25 304 LEU A C 1
ATOM 2514 O O . LEU A 1 304 ? 0.690 12.894 16.603 1.00 92.25 304 LEU A O 1
ATOM 2518 N N . LEU A 1 305 ? 0.348 11.246 18.094 1.00 93.88 305 LEU A N 1
ATOM 2519 C CA . LEU A 1 305 ? 0.988 10.190 17.316 1.00 93.88 305 LEU A CA 1
ATOM 2520 C C . LEU A 1 305 ? 0.303 10.002 15.955 1.00 93.88 305 LEU A C 1
ATOM 2522 O O . LEU A 1 305 ? 0.978 10.057 14.933 1.00 93.88 305 LEU A O 1
ATOM 2526 N N . PHE A 1 306 ? -1.021 9.816 15.936 1.00 95.38 306 PHE A N 1
ATOM 2527 C CA . PHE A 1 306 ? -1.759 9.630 14.683 1.00 95.38 306 PHE A CA 1
ATOM 2528 C C . PHE A 1 306 ? -1.759 10.876 13.801 1.00 95.38 306 PHE A C 1
ATOM 2530 O O . PHE A 1 306 ? -1.649 10.746 12.589 1.00 95.38 306 PHE A O 1
ATOM 2537 N N . PHE A 1 307 ? -1.796 12.072 14.396 1.00 94.81 307 PHE A N 1
ATOM 2538 C CA . PHE A 1 307 ? -1.631 13.318 13.650 1.00 94.81 307 PHE A CA 1
ATOM 2539 C C . PHE A 1 307 ? -0.305 13.332 12.874 1.00 94.81 307 PHE A C 1
ATOM 2541 O O . PHE A 1 307 ? -0.308 13.539 11.666 1.00 94.81 307 PHE A O 1
ATOM 2548 N N . HIS A 1 308 ? 0.823 13.048 13.537 1.00 94.62 308 HIS A N 1
ATOM 2549 C CA . HIS A 1 308 ? 2.120 13.024 12.853 1.00 94.62 308 HIS A CA 1
ATOM 2550 C C . HIS A 1 308 ? 2.264 11.852 11.877 1.00 94.62 308 HIS A C 1
ATOM 2552 O O . HIS A 1 308 ? 2.941 12.002 10.864 1.00 94.62 308 HIS A O 1
ATOM 2558 N N . LEU A 1 309 ? 1.646 10.699 12.158 1.00 94.25 309 LEU A N 1
ATOM 2559 C CA . LEU A 1 309 ? 1.641 9.571 11.228 1.00 94.25 309 LEU A CA 1
ATOM 2560 C C . LEU A 1 309 ? 0.900 9.934 9.934 1.00 94.25 309 LEU A C 1
ATOM 2562 O O . LEU A 1 309 ? 1.453 9.747 8.857 1.00 94.25 309 LEU A O 1
ATOM 2566 N N . PHE A 1 310 ? -0.312 10.487 10.020 1.00 93.62 310 PHE A N 1
ATOM 2567 C CA . PHE A 1 310 ? -1.072 10.881 8.829 1.00 93.62 310 PHE A CA 1
ATOM 2568 C C . PHE A 1 310 ? -0.456 12.081 8.108 1.00 93.62 310 PHE A C 1
ATOM 2570 O O . PHE A 1 310 ? -0.471 12.114 6.885 1.00 93.62 310 PHE A O 1
ATOM 2577 N N . GLU A 1 311 ? 0.172 13.014 8.829 1.00 93.12 311 GLU A N 1
ATOM 2578 C CA . GLU A 1 311 ? 0.979 14.070 8.209 1.00 93.12 311 GLU A CA 1
ATOM 2579 C C . GLU A 1 311 ? 2.147 13.486 7.400 1.00 93.12 311 GLU A C 1
ATOM 2581 O O . GLU A 1 311 ? 2.385 13.905 6.268 1.00 93.12 311 GLU A O 1
ATOM 2586 N N . PHE A 1 312 ? 2.854 12.497 7.952 1.00 90.50 312 PHE A N 1
ATOM 2587 C CA . PHE A 1 312 ? 3.923 11.798 7.242 1.00 90.50 312 PHE A CA 1
ATOM 2588 C C . PHE A 1 312 ? 3.395 11.043 6.014 1.00 90.50 312 PHE A C 1
ATOM 2590 O O . PHE A 1 312 ? 4.019 11.095 4.956 1.00 90.50 312 PHE A O 1
ATOM 2597 N N . ILE A 1 313 ? 2.247 10.371 6.126 1.00 89.31 313 ILE A N 1
ATOM 2598 C CA . ILE A 1 313 ? 1.640 9.643 5.004 1.00 89.31 313 ILE A CA 1
ATOM 2599 C C . ILE A 1 313 ? 1.220 10.613 3.895 1.00 89.31 313 ILE A C 1
ATOM 2601 O O . ILE A 1 313 ? 1.587 10.392 2.746 1.00 89.31 313 ILE A O 1
ATOM 2605 N N . ASP A 1 314 ? 0.544 11.720 4.206 1.00 87.50 314 ASP A N 1
ATOM 2606 C CA . ASP A 1 314 ? 0.157 12.725 3.203 1.00 87.50 314 ASP A CA 1
ATOM 2607 C C . ASP A 1 314 ? 1.381 13.307 2.475 1.00 87.50 314 ASP A C 1
ATOM 2609 O O . ASP A 1 314 ? 1.349 13.498 1.260 1.00 87.50 314 ASP A O 1
ATOM 2613 N N . GLN A 1 315 ? 2.483 13.541 3.199 1.00 84.88 315 GLN A N 1
ATOM 2614 C CA . GLN A 1 315 ? 3.728 14.065 2.627 1.00 84.88 315 GLN A CA 1
ATOM 2615 C C . GLN A 1 315 ? 4.438 13.089 1.681 1.00 84.88 315 GLN A C 1
ATOM 2617 O O . GLN A 1 315 ? 5.190 13.546 0.824 1.00 84.88 315 GLN A O 1
ATOM 2622 N N . ASN A 1 316 ? 4.243 11.775 1.840 1.00 78.50 316 ASN A N 1
ATOM 2623 C CA . ASN A 1 316 ? 5.023 10.761 1.120 1.00 78.50 316 ASN A CA 1
ATOM 2624 C C . ASN A 1 316 ? 4.190 9.865 0.182 1.00 78.50 316 ASN A C 1
ATOM 2626 O O . ASN A 1 316 ? 4.759 9.235 -0.706 1.00 78.50 316 ASN A O 1
ATOM 2630 N N . ALA A 1 317 ? 2.870 9.790 0.367 1.00 69.81 317 ALA A N 1
ATOM 2631 C CA . ALA A 1 317 ? 1.965 8.889 -0.352 1.00 69.81 317 ALA A CA 1
ATOM 2632 C C . ALA A 1 317 ? 0.945 9.616 -1.251 1.00 69.81 317 ALA A C 1
ATOM 2634 O O . ALA A 1 317 ? 0.094 8.957 -1.842 1.00 69.81 317 ALA A O 1
ATOM 2635 N N . GLU A 1 318 ? 1.003 10.953 -1.332 1.00 70.25 318 GLU A N 1
ATOM 2636 C CA . GLU A 1 318 ? 0.055 11.806 -2.078 1.00 70.25 318 GLU A CA 1
ATOM 2637 C C . GLU A 1 318 ? -1.426 11.595 -1.695 1.00 70.25 318 GLU A C 1
ATOM 2639 O O . GLU A 1 318 ? -2.336 11.709 -2.519 1.00 70.25 318 GLU A O 1
ATOM 2644 N N . THR A 1 319 ? -1.689 11.304 -0.419 1.00 77.31 319 THR A N 1
ATOM 2645 C CA . THR A 1 319 ? -3.052 11.134 0.110 1.00 77.31 319 THR A CA 1
ATOM 2646 C C . THR A 1 319 ? -3.584 12.431 0.744 1.00 77.31 319 THR A C 1
ATOM 2648 O O . THR A 1 319 ? -2.954 13.489 0.666 1.00 77.31 319 THR A O 1
ATOM 2651 N N . ARG A 1 320 ? -4.809 12.390 1.287 1.00 84.50 320 ARG A N 1
ATOM 2652 C CA . ARG A 1 320 ? -5.444 13.509 2.016 1.00 84.50 320 ARG A CA 1
ATOM 2653 C C . ARG A 1 320 ? -5.945 13.083 3.397 1.00 84.50 320 ARG A C 1
ATOM 2655 O O . ARG A 1 320 ? -6.932 13.621 3.903 1.00 84.50 320 ARG A O 1
ATOM 2662 N N . LEU A 1 321 ? -5.286 12.095 3.990 1.00 87.25 321 LEU A N 1
ATOM 2663 C CA . LEU A 1 321 ? -5.691 11.478 5.245 1.00 87.25 321 LEU A CA 1
ATOM 2664 C C . LEU A 1 321 ? -5.595 12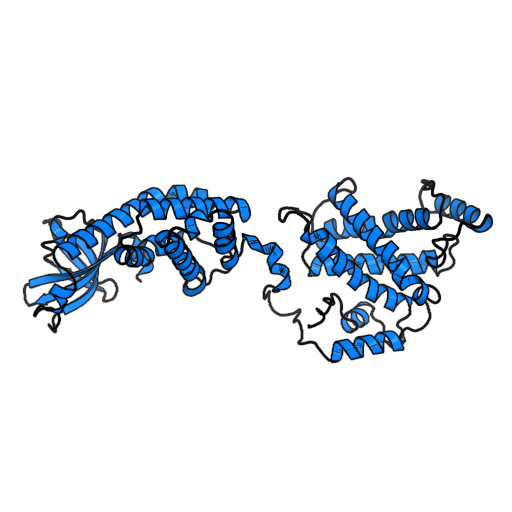.451 6.416 1.00 87.25 321 LEU A C 1
ATOM 2666 O O . LEU A 1 321 ? -6.436 12.390 7.310 1.00 87.25 321 LEU A O 1
ATOM 2670 N N . LEU A 1 322 ? -4.638 13.386 6.422 1.00 91.56 322 LEU A N 1
ATOM 2671 C CA . LEU A 1 322 ? -4.526 14.363 7.507 1.00 91.56 322 LEU A CA 1
ATOM 2672 C C . LEU A 1 322 ? -5.743 15.294 7.550 1.00 91.56 322 LEU A C 1
ATOM 2674 O O . LEU A 1 322 ? -6.258 15.595 8.627 1.00 91.56 322 LEU A O 1
ATOM 2678 N N . GLU A 1 323 ? -6.229 15.729 6.384 1.00 89.31 323 GLU A N 1
ATOM 2679 C CA . GLU A 1 323 ? -7.414 16.586 6.299 1.00 89.31 323 GLU A CA 1
ATOM 2680 C C . GLU A 1 323 ? -8.663 15.861 6.821 1.00 89.31 323 GLU A C 1
ATOM 2682 O O . GLU A 1 323 ? -9.486 16.454 7.528 1.00 89.31 323 GLU A O 1
ATOM 2687 N N . GLU A 1 324 ? -8.813 14.578 6.494 1.00 89.81 324 GLU A N 1
ATOM 2688 C CA . GLU A 1 324 ? -9.925 13.763 6.978 1.00 89.81 324 GLU A CA 1
ATOM 2689 C C . GLU A 1 324 ? -9.802 13.460 8.474 1.00 89.81 324 GLU A C 1
ATOM 2691 O O . GLU A 1 324 ? -10.771 13.638 9.222 1.00 89.81 324 GLU A O 1
ATOM 2696 N N . PHE A 1 325 ? -8.598 13.119 8.937 1.00 92.62 325 PHE A N 1
ATOM 2697 C CA . PHE A 1 325 ? -8.284 12.933 10.347 1.00 92.62 325 PHE A CA 1
ATOM 2698 C C . PHE A 1 325 ? -8.612 14.180 11.168 1.00 92.62 325 PHE A C 1
ATOM 2700 O O . PHE A 1 325 ? -9.277 14.065 12.194 1.00 92.62 325 PHE A O 1
ATOM 2707 N N . ASP A 1 326 ? -8.222 15.378 10.731 1.00 90.31 326 ASP A N 1
ATOM 2708 C CA . ASP A 1 326 ? -8.475 16.614 11.481 1.00 90.31 326 ASP A CA 1
ATOM 2709 C C . ASP A 1 326 ? -9.971 16.922 11.637 1.00 90.31 326 ASP A C 1
ATOM 2711 O O . ASP A 1 326 ? -10.403 17.405 12.691 1.00 90.31 326 ASP A O 1
ATOM 2715 N N . ARG A 1 327 ? -10.786 16.607 10.621 1.00 87.06 327 ARG A N 1
ATOM 2716 C CA . ARG A 1 327 ? -12.253 16.746 10.695 1.00 87.06 327 ARG A CA 1
ATOM 2717 C C . ARG A 1 327 ? -12.872 15.755 11.678 1.00 87.06 327 ARG A C 1
ATOM 2719 O O . ARG A 1 327 ? -13.870 16.072 12.320 1.00 87.06 327 ARG A O 1
ATOM 2726 N N . PHE A 1 328 ? -12.293 14.566 11.773 1.00 84.44 328 PHE A N 1
ATOM 2727 C CA . PHE A 1 328 ? -12.854 13.421 12.479 1.00 84.44 328 PHE A CA 1
ATOM 2728 C C . PHE A 1 328 ? -12.363 13.296 13.939 1.00 84.44 328 PHE A C 1
ATOM 2730 O O . PHE A 1 328 ? -13.130 12.965 14.845 1.00 84.44 328 PHE A O 1
ATOM 2737 N N . ALA A 1 329 ? -11.091 13.598 14.206 1.00 84.62 329 ALA A N 1
ATOM 2738 C CA . ALA A 1 329 ? -10.398 13.236 15.442 1.00 84.62 329 ALA A CA 1
ATOM 2739 C C . ALA A 1 329 ? -10.908 13.974 16.691 1.00 84.62 329 ALA A C 1
ATOM 2741 O O . ALA A 1 329 ? -10.842 13.436 17.798 1.00 84.62 329 ALA A O 1
ATOM 2742 N N . GLY A 1 330 ? -11.409 15.205 16.553 1.00 79.12 330 GLY A N 1
ATOM 2743 C CA . GLY A 1 330 ? -11.825 16.028 17.696 1.00 79.12 330 GLY A CA 1
ATOM 2744 C C . GLY A 1 330 ? -12.876 15.350 18.581 1.00 79.12 330 GLY A C 1
ATOM 2745 O O . GLY A 1 330 ? -12.662 15.172 19.784 1.00 79.12 330 GLY A O 1
ATOM 2746 N N . ASP A 1 331 ? -13.985 14.930 17.977 1.00 84.50 331 ASP A N 1
ATOM 2747 C CA . ASP A 1 331 ? -15.105 14.314 18.693 1.00 84.50 331 ASP A CA 1
ATOM 2748 C C . ASP A 1 331 ? -14.759 12.890 19.151 1.00 84.50 331 ASP A C 1
ATOM 2750 O O . ASP A 1 331 ? -15.071 12.484 20.270 1.00 84.50 331 ASP A O 1
ATOM 2754 N N . LYS A 1 332 ? -14.027 12.145 18.322 1.00 89.94 332 LYS A N 1
ATOM 2755 C CA . LYS A 1 332 ? -13.750 10.717 18.523 1.00 89.94 332 LYS A CA 1
ATOM 2756 C C . LYS A 1 332 ? -12.777 10.453 19.661 1.00 89.94 332 LYS A C 1
ATOM 2758 O O . LYS A 1 332 ? -13.047 9.618 20.522 1.00 89.94 332 LYS A O 1
ATOM 2763 N N . PHE A 1 333 ? -11.690 11.220 19.742 1.00 92.75 333 PHE A N 1
ATOM 2764 C CA . PHE A 1 333 ? -10.762 11.117 20.871 1.00 92.75 333 PHE A CA 1
ATOM 2765 C C . PHE A 1 333 ? -11.392 11.604 22.184 1.00 92.75 333 PHE A C 1
ATOM 2767 O O . PHE A 1 333 ? -11.058 11.085 23.249 1.00 92.75 333 PHE A O 1
ATOM 2774 N N . SER A 1 334 ? -12.331 12.552 22.120 1.00 91.06 334 SER A N 1
ATOM 2775 C CA . SER A 1 334 ? -13.074 13.017 23.298 1.00 91.06 334 SER A CA 1
ATOM 2776 C C . SER A 1 334 ? -14.017 11.927 23.832 1.00 91.06 334 SER A C 1
ATOM 2778 O O . SER A 1 334 ? -14.074 11.686 25.040 1.00 91.06 334 SER A O 1
ATOM 2780 N N . GLU A 1 335 ? -14.710 11.212 22.941 1.00 91.44 335 GLU A N 1
ATOM 2781 C CA . GLU A 1 335 ? -15.550 10.058 23.290 1.00 91.44 335 GLU A CA 1
ATOM 2782 C C . GLU A 1 335 ? -14.733 8.860 23.803 1.00 91.44 335 GLU A C 1
ATOM 2784 O O . GLU A 1 335 ? -15.121 8.217 24.785 1.00 91.44 335 GLU A O 1
ATOM 2789 N N . LEU A 1 336 ? -13.566 8.601 23.205 1.00 92.44 336 LEU A N 1
ATOM 2790 C CA . LEU A 1 336 ? -12.603 7.605 23.681 1.00 92.44 336 LEU A CA 1
ATOM 2791 C C . LEU A 1 336 ? -12.154 7.911 25.117 1.00 92.44 336 LEU A C 1
ATOM 2793 O O . LEU A 1 336 ? -12.219 7.048 25.995 1.00 92.44 336 LEU A O 1
ATOM 2797 N N . GLU A 1 337 ? -11.736 9.151 25.382 1.00 92.25 337 GLU A N 1
ATOM 2798 C CA . GLU A 1 337 ? -11.314 9.584 26.716 1.00 92.25 337 GLU A CA 1
ATOM 2799 C C . GLU A 1 337 ? -12.446 9.465 27.742 1.00 92.25 337 GLU A C 1
ATOM 2801 O O . GLU A 1 337 ? -12.231 8.947 28.845 1.00 92.25 337 GLU A O 1
ATOM 2806 N N . ARG A 1 338 ? -13.665 9.890 27.384 1.00 92.69 338 ARG A N 1
ATOM 2807 C CA . ARG A 1 338 ? -14.854 9.742 28.234 1.00 92.69 338 ARG A CA 1
ATOM 2808 C C . ARG A 1 338 ? -15.076 8.278 28.608 1.00 92.69 338 ARG A C 1
ATOM 2810 O O . ARG A 1 338 ? -15.188 7.965 29.795 1.00 92.69 338 ARG A O 1
ATOM 2817 N N . SER A 1 339 ? -15.097 7.393 27.616 1.00 92.81 339 SER A N 1
ATOM 2818 C CA . SER A 1 339 ? -15.371 5.966 27.797 1.00 92.81 339 SER A CA 1
ATOM 2819 C C . SER A 1 339 ? -14.324 5.295 28.692 1.00 92.81 339 SER A C 1
ATOM 2821 O O . SER A 1 339 ? -14.672 4.648 29.684 1.00 92.81 339 SER A O 1
ATOM 2823 N N . LEU A 1 340 ? -13.036 5.549 28.436 1.00 92.44 340 LEU A N 1
ATOM 2824 C CA . LEU A 1 340 ? -11.932 5.042 29.258 1.00 92.44 340 LEU A CA 1
ATOM 2825 C C . LEU A 1 340 ? -12.010 5.534 30.706 1.00 92.44 340 LEU A C 1
ATOM 2827 O O . LEU A 1 340 ? -11.805 4.758 31.641 1.00 92.44 340 LEU A O 1
ATOM 2831 N N . ASN A 1 341 ? -12.326 6.813 30.918 1.00 91.31 341 ASN A N 1
ATOM 2832 C CA . ASN A 1 341 ? -12.440 7.383 32.259 1.00 91.31 341 ASN A CA 1
ATOM 2833 C C . ASN A 1 341 ? -13.598 6.768 33.054 1.00 91.31 341 ASN A C 1
ATOM 2835 O O . ASN A 1 341 ? -13.445 6.522 34.254 1.00 91.31 341 ASN A O 1
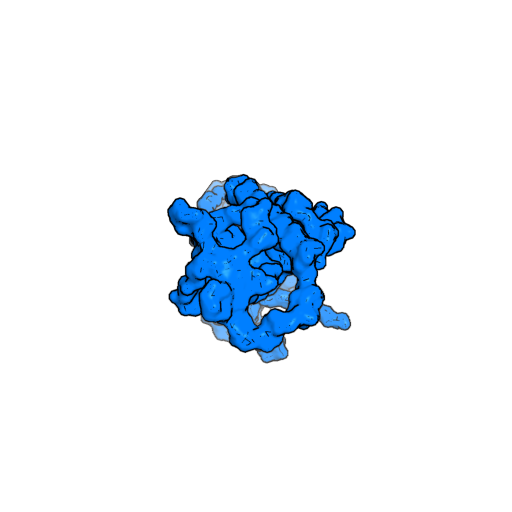ATOM 2839 N N . ILE A 1 342 ? -14.728 6.473 32.403 1.00 92.50 342 ILE A N 1
ATOM 2840 C CA . ILE A 1 342 ? -15.865 5.785 33.028 1.00 92.50 342 ILE A CA 1
ATOM 2841 C C . ILE A 1 342 ? -15.452 4.385 33.487 1.00 92.50 342 ILE A C 1
ATOM 2843 O O . ILE A 1 342 ? -15.674 4.028 34.648 1.00 92.50 342 ILE A O 1
ATOM 2847 N N . VAL A 1 343 ? -14.799 3.615 32.614 1.00 93.00 343 VAL A N 1
ATOM 2848 C CA . VAL A 1 343 ? -14.377 2.244 32.931 1.00 93.00 343 VAL A CA 1
ATOM 2849 C C . VAL A 1 343 ? -13.312 2.232 34.025 1.00 93.00 343 VAL A C 1
ATOM 2851 O O . VAL A 1 343 ? -13.458 1.510 35.009 1.00 93.00 343 VAL A O 1
ATOM 2854 N N . ARG A 1 344 ? -12.300 3.105 33.951 1.00 90.56 344 ARG A N 1
ATOM 2855 C CA . ARG A 1 344 ? -11.280 3.250 35.007 1.00 90.56 344 ARG A CA 1
ATOM 2856 C C . ARG A 1 344 ? -11.902 3.642 36.351 1.00 90.56 344 ARG A C 1
ATOM 2858 O O . ARG A 1 344 ? -11.535 3.092 37.393 1.00 90.56 344 ARG A O 1
ATOM 2865 N N . ALA A 1 345 ? -12.872 4.560 36.354 1.00 89.94 345 ALA A N 1
ATOM 2866 C CA . ALA A 1 345 ? -13.591 4.955 37.566 1.00 89.94 345 ALA A CA 1
ATOM 2867 C C . ALA A 1 345 ? -14.426 3.806 38.152 1.00 89.94 345 ALA A C 1
ATOM 2869 O O . ALA A 1 345 ? -14.482 3.659 39.379 1.00 89.94 345 ALA A O 1
ATOM 2870 N N . TYR A 1 346 ? -15.041 2.987 37.294 1.00 91.81 346 TYR A N 1
ATOM 2871 C CA . TYR A 1 346 ? -15.759 1.783 37.698 1.00 91.81 346 TYR A CA 1
ATOM 2872 C C . TYR A 1 346 ? -14.807 0.740 38.289 1.00 91.81 346 TYR A C 1
ATOM 2874 O O . TYR A 1 346 ? -14.997 0.325 39.431 1.00 91.81 346 TYR A O 1
ATOM 2882 N N . GLN A 1 347 ? -13.752 0.366 37.564 1.00 88.69 347 GLN A N 1
ATOM 2883 C CA . GLN A 1 347 ? -12.802 -0.677 37.960 1.00 88.69 347 GLN A CA 1
ATOM 2884 C C . GLN A 1 347 ? -12.051 -0.325 39.250 1.00 88.69 347 GLN A C 1
ATOM 2886 O O . GLN A 1 347 ? -11.758 -1.205 40.056 1.00 88.69 347 GLN A O 1
ATOM 2891 N N . LYS A 1 348 ? -11.816 0.965 39.523 1.00 88.44 348 LYS A N 1
ATOM 2892 C CA . LYS A 1 348 ? -11.260 1.422 40.806 1.00 88.44 348 LYS A CA 1
ATOM 2893 C C . LYS A 1 348 ? -12.181 1.129 41.998 1.00 88.44 348 LYS A C 1
ATOM 2895 O O . LYS A 1 348 ? -11.697 0.915 43.107 1.00 88.44 348 LYS A O 1
ATOM 2900 N N . GLN A 1 349 ? -13.498 1.142 41.790 1.00 88.44 349 GLN A N 1
ATOM 2901 C CA . GLN A 1 349 ? -14.499 0.854 42.827 1.00 88.44 349 GLN A CA 1
ATOM 2902 C C . GLN A 1 349 ? -14.865 -0.634 42.882 1.00 88.44 349 GLN A C 1
ATOM 2904 O O . GLN A 1 349 ? -15.070 -1.180 43.967 1.00 88.44 349 GLN A O 1
ATOM 2909 N N . LYS A 1 350 ? -14.928 -1.289 41.720 1.00 88.00 350 LYS A N 1
ATOM 2910 C CA . LYS A 1 350 ? -15.195 -2.718 41.541 1.00 88.00 350 LYS A CA 1
ATOM 2911 C C . LYS A 1 350 ? -14.124 -3.366 40.653 1.00 88.00 350 LYS A C 1
ATOM 2913 O O . LYS A 1 350 ? -14.358 -3.573 39.464 1.00 88.00 350 LYS A O 1
ATOM 2918 N N . PRO A 1 351 ? -12.958 -3.712 41.221 1.00 87.69 351 PRO A N 1
ATOM 2919 C CA . PRO A 1 351 ? -11.929 -4.443 40.492 1.00 87.69 351 PRO A CA 1
ATOM 2920 C C . PRO A 1 351 ? -12.431 -5.811 40.023 1.00 87.69 351 PRO A C 1
ATOM 2922 O O . PRO A 1 351 ? -13.153 -6.483 40.765 1.00 87.69 351 PRO A O 1
ATOM 2925 N N . LEU A 1 352 ? -11.967 -6.264 38.854 1.00 88.06 352 LEU A N 1
ATOM 2926 C CA . LEU A 1 352 ? -12.294 -7.586 38.299 1.00 88.06 352 LEU A CA 1
ATOM 2927 C C . LEU A 1 352 ? -12.039 -8.718 39.305 1.00 88.06 352 LEU A C 1
ATOM 2929 O O . LEU A 1 352 ? -12.889 -9.578 39.498 1.00 88.06 352 LEU A O 1
ATOM 2933 N N . ILE A 1 353 ? -10.912 -8.680 40.022 1.00 88.88 353 ILE A N 1
ATOM 2934 C CA . ILE A 1 353 ? -10.569 -9.691 41.037 1.00 88.88 353 ILE A CA 1
ATOM 2935 C C . ILE A 1 353 ? -11.646 -9.781 42.128 1.00 88.88 353 ILE A C 1
ATOM 2937 O O . ILE A 1 353 ? -12.008 -10.875 42.547 1.00 88.88 353 ILE A O 1
ATOM 2941 N N . ASN A 1 354 ? -12.196 -8.648 42.571 1.00 89.88 354 ASN A N 1
ATOM 2942 C CA . ASN A 1 354 ? -13.239 -8.650 43.597 1.00 89.88 354 ASN A CA 1
ATOM 2943 C C . ASN A 1 354 ? -14.546 -9.239 43.066 1.00 89.88 354 ASN A C 1
ATOM 2945 O O . ASN A 1 354 ? -15.262 -9.898 43.816 1.00 89.88 354 ASN A O 1
ATOM 2949 N N . PHE A 1 355 ? -14.850 -9.007 41.788 1.00 89.81 355 PHE A N 1
ATOM 2950 C CA . PHE A 1 355 ? -15.998 -9.617 41.134 1.00 89.81 355 PHE A CA 1
ATOM 2951 C C . PHE A 1 355 ? -15.819 -11.136 40.992 1.00 89.81 355 PHE A C 1
ATOM 2953 O O . PHE A 1 355 ? -16.686 -11.880 41.440 1.00 89.81 355 PHE A O 1
ATOM 2960 N N . LEU A 1 356 ? -14.670 -11.604 40.495 1.00 89.19 356 LEU A N 1
ATOM 2961 C CA . LEU A 1 356 ? -14.365 -13.034 40.337 1.00 89.19 356 LEU A CA 1
ATOM 2962 C C . LEU A 1 356 ? -14.365 -13.812 41.663 1.00 89.19 356 LEU A C 1
ATOM 2964 O O . LEU A 1 356 ? -14.652 -15.005 41.681 1.00 89.19 356 LEU A O 1
ATOM 2968 N N . LEU A 1 357 ? -14.042 -13.148 42.776 1.00 90.19 357 LEU A N 1
ATOM 2969 C CA . LEU A 1 357 ? -14.093 -13.730 44.122 1.00 90.19 357 LEU A CA 1
ATOM 2970 C C . LEU A 1 357 ? -15.481 -13.640 44.778 1.00 90.19 357 LEU A C 1
ATOM 2972 O O . LEU A 1 357 ? -15.663 -14.141 45.888 1.00 90.19 357 LEU A O 1
ATOM 2976 N N . SER A 1 358 ? -16.444 -12.976 44.137 1.00 89.00 358 SER A N 1
ATOM 2977 C CA . SER A 1 358 ? -17.806 -12.851 44.650 1.00 89.00 358 SER A CA 1
ATOM 2978 C C . SER A 1 358 ? -18.649 -14.084 44.322 1.00 89.00 358 SER A C 1
ATOM 2980 O O . SER A 1 358 ? -18.388 -14.800 43.358 1.00 89.00 358 SER A O 1
ATOM 2982 N N . GLU A 1 359 ? -19.716 -14.303 45.094 1.00 85.31 359 GLU A N 1
ATOM 2983 C CA . GLU A 1 359 ? -20.698 -15.362 44.810 1.00 85.31 359 GLU A CA 1
ATOM 2984 C C . GLU A 1 359 ? -21.427 -15.147 43.467 1.00 85.31 359 GLU A C 1
ATOM 2986 O O . GLU A 1 359 ? -22.009 -16.086 42.934 1.00 85.31 359 GLU A O 1
ATOM 2991 N N . GLU A 1 360 ? -21.378 -13.933 42.902 1.00 84.69 360 GLU A N 1
ATOM 2992 C CA . GLU A 1 360 ? -22.060 -13.568 41.652 1.00 84.69 360 GLU A CA 1
ATOM 2993 C C . GLU A 1 360 ? -21.370 -14.135 40.405 1.00 84.69 360 GLU A C 1
ATOM 2995 O O . GLU A 1 360 ? -22.045 -14.394 39.414 1.00 84.69 360 GLU A O 1
ATOM 3000 N N . ALA A 1 361 ? -20.050 -14.351 40.439 1.00 85.75 361 ALA A N 1
ATOM 3001 C CA . ALA A 1 361 ? -19.279 -14.742 39.256 1.00 85.75 361 ALA A CA 1
ATOM 3002 C C . ALA A 1 361 ? -19.589 -16.163 38.748 1.00 85.75 361 ALA A C 1
ATOM 3004 O O . ALA A 1 361 ? -19.322 -16.473 37.592 1.00 85.75 361 ALA A O 1
ATOM 3005 N N . GLY A 1 362 ? -20.132 -17.032 39.606 1.00 83.88 362 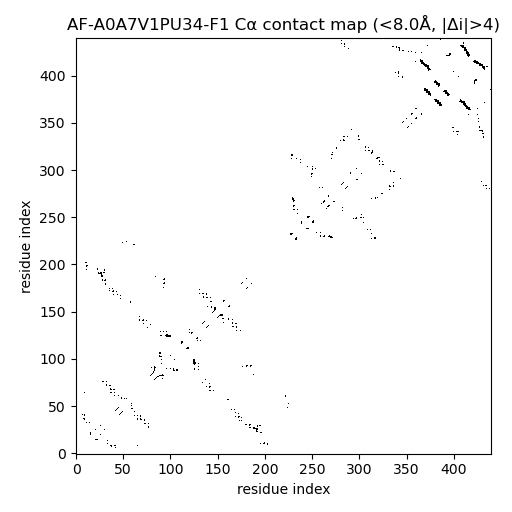GLY A N 1
ATOM 3006 C CA . GLY A 1 362 ? -20.525 -18.403 39.258 1.00 83.88 362 GLY A CA 1
ATOM 3007 C C . GLY A 1 362 ? -22.037 -18.615 39.160 1.00 83.88 362 GLY A C 1
ATOM 3008 O O . GLY A 1 362 ? -22.482 -19.763 39.143 1.00 83.88 362 GLY A O 1
ATOM 3009 N N . ASP A 1 363 ? -22.828 -17.543 39.179 1.00 89.44 363 ASP A N 1
ATOM 3010 C CA . ASP A 1 363 ? -24.286 -17.632 39.180 1.00 89.44 363 ASP A CA 1
ATOM 3011 C C . ASP A 1 363 ? -24.810 -18.017 37.779 1.00 89.44 363 ASP A C 1
ATOM 3013 O O . ASP A 1 363 ? -24.412 -17.393 36.794 1.00 89.44 363 ASP A O 1
ATOM 3017 N N . PRO A 1 364 ? -25.691 -19.027 37.646 1.00 89.19 364 PRO A N 1
ATOM 3018 C CA . PRO A 1 364 ? -26.247 -19.419 36.348 1.00 89.19 364 PRO A CA 1
ATOM 3019 C C . PRO A 1 364 ? -27.135 -18.344 35.705 1.00 89.19 364 PRO A C 1
ATOM 3021 O O . PRO A 1 364 ? -27.370 -18.415 34.502 1.00 89.19 364 PRO A O 1
ATOM 3024 N N . ASP A 1 365 ? -27.616 -17.363 36.478 1.00 92.62 365 ASP A N 1
ATOM 3025 C CA . ASP A 1 365 ? -28.429 -16.243 35.985 1.00 92.62 365 ASP A CA 1
ATOM 3026 C C . ASP A 1 365 ? -27.569 -15.061 35.480 1.00 92.62 365 ASP A C 1
ATOM 3028 O O . ASP A 1 365 ? -28.072 -13.951 35.260 1.00 92.62 365 ASP A O 1
ATOM 3032 N N . LEU A 1 366 ? -26.256 -15.269 35.334 1.00 93.19 366 LEU A N 1
ATOM 3033 C CA . LEU A 1 366 ? -25.318 -14.289 34.803 1.00 93.19 366 LEU A CA 1
ATOM 3034 C C . LEU A 1 366 ? -25.306 -14.335 33.269 1.00 93.19 366 LEU A C 1
ATOM 3036 O O . LEU A 1 366 ? -25.022 -15.363 32.659 1.00 93.19 366 LEU A O 1
ATOM 3040 N N . HIS A 1 367 ? -25.625 -13.209 32.644 1.00 93.31 367 HIS A N 1
ATOM 3041 C CA . HIS A 1 367 ? -25.693 -13.057 31.195 1.00 93.31 367 HIS A CA 1
ATOM 3042 C C . HIS A 1 367 ? -24.569 -12.133 30.726 1.00 93.31 367 HIS A C 1
ATOM 3044 O O . HIS A 1 367 ? -24.526 -10.970 31.124 1.00 93.31 367 HIS A O 1
ATOM 3050 N N . GLU A 1 368 ? -23.682 -12.633 29.875 1.00 94.06 368 GLU A N 1
ATOM 3051 C CA . GLU A 1 368 ? -22.615 -11.855 29.240 1.00 94.06 368 GLU A CA 1
ATOM 3052 C C . GLU A 1 368 ? -23.062 -11.343 27.870 1.00 94.06 368 GLU A C 1
ATOM 3054 O O . GLU A 1 368 ? -23.785 -12.041 27.156 1.00 94.06 368 GLU A O 1
ATOM 3059 N N . GLY A 1 369 ? -22.639 -10.135 27.496 1.00 94.25 369 GLY A N 1
ATOM 3060 C CA . GLY A 1 369 ? -22.912 -9.616 26.162 1.00 94.25 369 GLY A CA 1
ATOM 3061 C C . GLY A 1 369 ? -22.568 -8.145 25.963 1.00 94.25 369 GLY A C 1
ATOM 3062 O O . GLY A 1 369 ? -21.904 -7.510 26.788 1.00 94.25 369 GLY A O 1
ATOM 3063 N N . TYR A 1 370 ? -23.062 -7.626 24.837 1.00 96.12 370 TYR A N 1
ATOM 3064 C CA . TYR A 1 370 ? -22.966 -6.227 24.430 1.00 96.12 370 TYR A CA 1
ATOM 3065 C C . TYR A 1 370 ? -24.346 -5.580 24.510 1.00 96.12 370 TYR A C 1
ATOM 3067 O O . TYR A 1 370 ? -25.275 -5.954 23.790 1.00 96.12 370 TYR A O 1
ATOM 3075 N N . PHE A 1 371 ? -24.479 -4.603 25.399 1.00 95.69 371 PHE A N 1
ATOM 3076 C CA . PHE A 1 371 ? -25.752 -4.025 25.793 1.00 95.69 371 PHE A CA 1
ATOM 3077 C C . PHE A 1 371 ? -25.813 -2.537 25.466 1.00 95.69 371 PHE A C 1
ATOM 3079 O O . PHE A 1 371 ? -25.156 -1.724 26.111 1.00 95.69 371 PHE A O 1
ATOM 3086 N N . GLU A 1 372 ? -26.647 -2.165 24.506 1.00 96.06 372 GLU A N 1
ATOM 3087 C CA . GLU A 1 372 ? -26.932 -0.769 24.193 1.00 96.06 372 GLU A CA 1
ATOM 3088 C C . GLU A 1 372 ? -27.860 -0.149 25.246 1.00 96.06 372 GLU A C 1
ATOM 3090 O O . GLU A 1 372 ? -28.898 -0.714 25.608 1.00 96.06 372 GLU A O 1
ATOM 3095 N N . ILE A 1 373 ? -27.505 1.046 25.710 1.00 94.62 373 ILE A N 1
ATOM 3096 C CA . ILE A 1 373 ? -28.229 1.771 26.749 1.00 94.62 373 ILE A CA 1
ATOM 3097 C C . ILE A 1 373 ? -29.340 2.629 26.149 1.00 94.62 373 ILE A C 1
ATOM 3099 O O . ILE A 1 373 ? -29.114 3.502 25.311 1.00 94.62 373 ILE A O 1
ATOM 3103 N N . SER A 1 374 ? -30.549 2.478 26.683 1.00 92.50 374 SER A N 1
ATOM 3104 C CA . SER A 1 374 ? -31.648 3.418 26.491 1.00 92.50 374 SER A CA 1
ATOM 3105 C C . SER A 1 374 ? -32.223 3.861 27.832 1.00 92.50 374 SER A C 1
ATOM 3107 O O . SER A 1 374 ? -32.297 3.089 28.785 1.00 92.50 374 SER A O 1
ATOM 3109 N N . PHE A 1 375 ? -32.687 5.105 27.892 1.00 86.75 375 PHE A N 1
ATOM 3110 C CA . PHE A 1 375 ? -33.415 5.644 29.038 1.00 86.75 375 PHE A CA 1
ATOM 3111 C C . PHE A 1 375 ? -34.886 5.812 28.666 1.00 86.75 375 PHE A C 1
ATOM 3113 O O . PHE A 1 375 ? -35.190 6.285 27.567 1.00 86.75 375 PHE A O 1
ATOM 3120 N N . ASP A 1 376 ? -35.784 5.394 29.553 1.00 79.88 376 ASP A N 1
ATOM 3121 C CA . ASP A 1 376 ? -37.212 5.673 29.426 1.00 79.88 376 ASP A CA 1
ATOM 3122 C C . ASP A 1 376 ? -37.559 7.088 29.931 1.00 79.88 376 ASP A C 1
ATOM 3124 O O . ASP A 1 376 ? -36.760 7.746 30.604 1.00 79.88 376 ASP A O 1
ATOM 3128 N N . ASP A 1 377 ? -38.772 7.559 29.624 1.00 75.56 377 ASP A N 1
ATOM 3129 C CA . ASP A 1 377 ? -39.258 8.895 30.012 1.00 75.56 377 ASP A CA 1
ATOM 3130 C C . ASP A 1 377 ? -39.324 9.103 31.539 1.00 75.56 377 ASP A C 1
ATOM 3132 O O . ASP A 1 377 ? -39.394 10.236 32.018 1.00 75.56 377 ASP A O 1
ATOM 3136 N N . SER A 1 378 ? -39.312 8.017 32.317 1.00 72.56 378 SER A N 1
ATOM 3137 C CA . SER A 1 378 ? -39.307 8.031 33.783 1.00 72.56 378 SER A CA 1
ATOM 3138 C C . SER A 1 378 ? -37.903 7.949 34.398 1.00 72.56 378 SER A C 1
ATOM 3140 O O . SER A 1 378 ? -37.775 7.967 35.623 1.00 72.56 378 SER A O 1
ATOM 3142 N N . GLY A 1 379 ? -36.851 7.900 33.572 1.00 71.12 379 GLY A N 1
ATOM 3143 C CA . GLY A 1 379 ? -35.454 7.780 33.997 1.00 71.12 379 GLY A CA 1
ATOM 3144 C C . GLY A 1 379 ? -35.005 6.348 34.313 1.00 71.12 379 GLY A C 1
ATOM 3145 O O . GLY A 1 379 ? -33.908 6.152 34.837 1.00 71.12 379 GLY A O 1
ATOM 3146 N N . GLY A 1 380 ? -35.827 5.341 34.014 1.00 82.44 380 GLY A N 1
ATOM 3147 C CA . GLY A 1 380 ? -35.459 3.933 34.085 1.00 82.44 380 GLY A CA 1
ATOM 3148 C C . GLY A 1 380 ? -34.501 3.545 32.958 1.00 82.44 380 GLY A C 1
ATOM 3149 O O . GLY A 1 380 ? -34.621 4.000 31.819 1.00 82.44 380 GLY A O 1
ATOM 3150 N N . CYS A 1 381 ? -33.518 2.703 33.278 1.00 90.25 381 CYS A N 1
ATOM 3151 C CA . CYS A 1 381 ? -32.551 2.206 32.304 1.00 90.25 381 CYS A CA 1
ATOM 3152 C C . CYS A 1 381 ? -33.055 0.913 31.659 1.00 90.25 381 CYS A C 1
ATOM 3154 O O . CYS A 1 381 ? -33.431 -0.035 32.353 1.00 90.25 381 CYS A O 1
ATOM 3156 N N . THR A 1 382 ? -33.007 0.865 30.334 1.00 93.19 382 THR A N 1
ATOM 3157 C CA . THR A 1 382 ? -33.255 -0.326 29.524 1.00 93.19 382 THR A CA 1
ATOM 3158 C C . THR A 1 382 ? -31.982 -0.678 28.774 1.00 93.19 382 THR A C 1
ATOM 3160 O O . THR A 1 382 ? -31.340 0.203 28.209 1.00 93.19 382 THR A O 1
ATOM 3163 N N . LEU A 1 383 ? -31.623 -1.956 28.774 1.00 94.62 383 LEU A N 1
ATOM 3164 C CA . LEU A 1 383 ? -30.485 -2.482 28.032 1.00 94.62 383 LEU A CA 1
ATOM 3165 C C . LEU A 1 383 ? -30.977 -3.372 26.894 1.00 94.62 383 LEU A C 1
ATOM 3167 O O . LEU A 1 383 ? -31.785 -4.273 27.126 1.00 94.62 383 LEU A O 1
ATOM 3171 N N . TYR A 1 384 ? -30.499 -3.119 25.681 1.00 95.12 384 TYR A N 1
ATOM 3172 C CA . TYR A 1 384 ? -30.758 -3.951 24.512 1.00 95.12 384 TYR A CA 1
ATOM 3173 C C . TYR A 1 384 ? -29.515 -4.771 24.173 1.00 95.12 384 TYR A C 1
ATOM 3175 O O . TYR A 1 384 ? -28.465 -4.213 23.876 1.00 95.12 384 TYR A O 1
ATOM 3183 N N . ASP A 1 385 ? -29.641 -6.091 24.217 1.00 95.00 385 ASP A N 1
ATOM 3184 C CA . ASP A 1 385 ? -28.588 -7.013 23.801 1.00 95.00 385 ASP A CA 1
ATOM 3185 C C . ASP A 1 385 ? -28.483 -7.027 22.274 1.00 95.00 385 ASP A C 1
ATOM 3187 O O . ASP A 1 385 ? -29.427 -7.424 21.580 1.00 95.00 385 ASP A O 1
ATOM 3191 N N . ILE A 1 386 ? -27.345 -6.568 21.758 1.00 92.25 386 ILE A N 1
ATOM 3192 C CA . ILE A 1 386 ? -27.130 -6.353 20.324 1.00 92.25 386 ILE A CA 1
ATOM 3193 C C . ILE A 1 386 ? -27.164 -7.682 19.559 1.00 92.25 386 ILE A C 1
ATOM 3195 O O . ILE A 1 386 ? -27.779 -7.753 18.489 1.00 92.25 386 ILE A O 1
ATOM 3199 N N . HIS A 1 387 ? -26.580 -8.741 20.126 1.00 90.69 387 HIS A N 1
ATOM 3200 C CA . HIS A 1 387 ? -26.442 -10.044 19.474 1.00 90.69 387 HIS A CA 1
ATOM 3201 C C . HIS A 1 387 ? -27.672 -10.924 19.680 1.00 90.69 387 HIS A C 1
ATOM 3203 O O . HIS A 1 387 ? -28.200 -11.492 18.722 1.00 90.69 387 HIS A O 1
ATOM 3209 N N . MET A 1 388 ? -28.179 -11.000 20.913 1.00 91.00 388 MET A N 1
ATOM 3210 C CA . MET A 1 388 ? -29.325 -11.855 21.249 1.00 91.00 388 MET A CA 1
ATOM 3211 C C . MET A 1 388 ? -30.675 -11.201 20.940 1.00 91.00 388 MET A C 1
ATOM 3213 O O . MET A 1 388 ? -31.705 -11.875 20.978 1.00 91.00 388 MET A O 1
ATOM 3217 N N . LYS A 1 389 ? -30.682 -9.899 20.624 1.00 91.00 389 LYS A N 1
ATOM 3218 C CA . LYS A 1 389 ? -31.871 -9.102 20.279 1.00 91.00 389 LYS A CA 1
ATOM 3219 C C . LYS A 1 389 ? -32.946 -9.106 21.370 1.00 91.00 389 LYS A C 1
ATOM 3221 O O . LYS A 1 389 ? -34.143 -9.141 21.081 1.00 91.00 389 LYS A O 1
ATOM 3226 N N . ASN A 1 390 ? -32.513 -9.053 22.630 1.00 92.31 390 ASN A N 1
ATOM 3227 C CA . ASN A 1 390 ? -33.371 -9.077 23.815 1.00 92.31 390 ASN A CA 1
ATOM 3228 C C . ASN A 1 390 ? -33.322 -7.749 24.578 1.00 92.31 390 ASN A C 1
ATOM 3230 O O . ASN A 1 390 ? -32.303 -7.064 24.585 1.00 92.31 390 ASN A O 1
ATOM 3234 N N . TYR A 1 391 ? -34.417 -7.409 25.262 1.00 92.44 391 TYR A N 1
ATOM 3235 C CA . TYR A 1 391 ? -34.510 -6.207 26.094 1.00 92.44 391 TYR A CA 1
ATOM 3236 C C . TYR A 1 391 ? -34.566 -6.559 27.577 1.00 92.44 391 TYR A C 1
ATOM 3238 O O . TYR A 1 391 ? -35.400 -7.356 28.012 1.00 92.44 391 TYR A O 1
ATOM 3246 N N . TYR A 1 392 ? -33.740 -5.876 28.360 1.00 93.06 392 TYR A N 1
ATOM 3247 C CA . TYR A 1 392 ? -33.746 -5.912 29.813 1.00 93.06 392 TYR A CA 1
ATOM 3248 C C . TYR A 1 392 ? -34.225 -4.559 30.336 1.00 93.06 392 TYR A C 1
ATOM 3250 O O . TYR A 1 392 ? -33.546 -3.549 30.176 1.00 93.06 392 TYR A O 1
ATOM 3258 N N . ASN A 1 393 ? -35.405 -4.527 30.954 1.00 90.94 393 ASN A N 1
ATOM 3259 C CA . ASN A 1 393 ? -36.009 -3.294 31.465 1.00 90.94 393 ASN A CA 1
ATOM 3260 C C . ASN A 1 393 ? -35.679 -3.087 32.949 1.00 90.94 393 ASN A C 1
ATOM 3262 O O . ASN A 1 393 ? -35.558 -4.054 33.701 1.00 90.94 393 ASN A O 1
ATOM 3266 N N . GLY A 1 394 ? -35.603 -1.827 33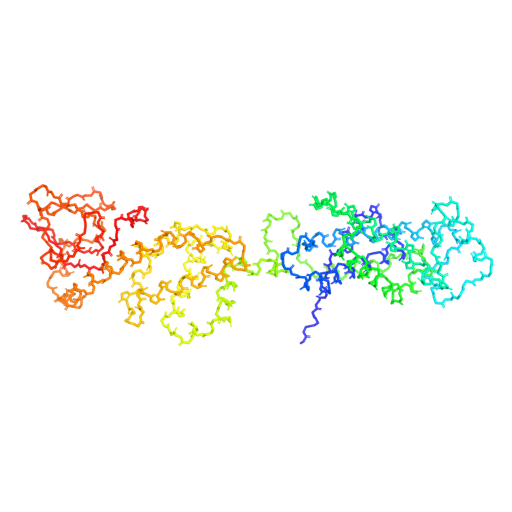.385 1.00 89.00 394 GLY A N 1
ATOM 3267 C CA . GLY A 1 394 ? -35.418 -1.477 34.797 1.00 89.00 394 GLY A CA 1
ATOM 3268 C C . GLY A 1 394 ? -34.054 -1.880 35.362 1.00 89.00 394 GLY A C 1
ATOM 3269 O O . GLY A 1 394 ? -33.950 -2.208 36.544 1.00 89.00 394 GLY A O 1
ATOM 3270 N N . VAL A 1 395 ? -33.011 -1.878 34.528 1.00 91.56 395 VAL A N 1
ATOM 3271 C CA . VAL A 1 395 ? -31.676 -2.343 34.915 1.00 91.56 395 VAL A CA 1
ATOM 3272 C C . VAL A 1 395 ? -31.040 -1.384 35.916 1.00 91.56 395 VAL A C 1
ATOM 3274 O O . VAL A 1 395 ? -30.911 -0.182 35.675 1.00 91.56 395 VAL A O 1
ATOM 3277 N N . ARG A 1 396 ? -30.591 -1.915 37.055 1.00 90.56 396 ARG A N 1
ATOM 3278 C CA . ARG A 1 396 ? -29.888 -1.128 38.078 1.00 90.56 396 ARG A CA 1
ATOM 3279 C C . ARG A 1 396 ? -28.388 -1.081 37.784 1.00 90.56 396 ARG A C 1
ATOM 3281 O O . ARG A 1 396 ? -27.733 -2.119 37.715 1.00 90.56 396 ARG A O 1
ATOM 3288 N N . MET A 1 397 ? -27.828 0.127 37.684 1.00 87.25 397 MET A N 1
ATOM 3289 C CA . MET A 1 397 ? -26.397 0.362 37.416 1.00 87.25 397 MET A CA 1
ATOM 3290 C C . MET A 1 397 ? -25.777 1.328 38.445 1.00 87.25 397 MET A C 1
ATOM 3292 O O . MET A 1 397 ? -25.265 2.380 38.075 1.00 87.25 397 MET A O 1
ATOM 3296 N N . PRO A 1 398 ? -25.822 1.020 39.752 1.00 72.00 398 PRO A N 1
ATOM 3297 C CA . PRO A 1 398 ? -25.624 2.002 40.828 1.00 72.00 398 PRO A CA 1
ATOM 3298 C C . PRO A 1 398 ? -24.269 2.735 40.828 1.00 72.00 398 PRO A C 1
ATOM 3300 O O . PRO A 1 398 ? -24.194 3.856 41.318 1.00 72.00 398 PRO A O 1
ATOM 3303 N N . ILE A 1 399 ? -23.203 2.133 40.288 1.00 71.38 399 ILE A N 1
ATOM 3304 C CA . ILE A 1 399 ? -21.884 2.791 40.179 1.00 71.38 399 ILE A CA 1
ATOM 3305 C C . ILE A 1 399 ? -21.793 3.636 38.912 1.00 71.38 399 ILE A C 1
ATOM 3307 O O . ILE A 1 399 ? -21.227 4.725 38.934 1.00 71.38 399 ILE A O 1
ATOM 3311 N N . VAL A 1 400 ? -22.373 3.152 37.816 1.00 76.69 400 VAL A N 1
ATOM 3312 C CA . VAL A 1 400 ? -22.287 3.820 36.517 1.00 76.69 400 VAL A CA 1
ATOM 3313 C C . VAL A 1 400 ? -23.288 4.981 36.423 1.00 76.69 400 VAL A C 1
ATOM 3315 O O . VAL A 1 400 ? -23.014 5.961 35.751 1.00 76.69 400 VAL A O 1
ATOM 3318 N N . GLN A 1 401 ? -24.396 4.947 37.173 1.00 70.50 401 GLN A N 1
ATOM 3319 C CA . GLN A 1 401 ? -25.445 5.983 37.182 1.00 70.50 401 GLN A CA 1
ATOM 3320 C C . GLN A 1 401 ? -24.959 7.407 37.500 1.00 70.50 401 GLN A C 1
ATOM 3322 O O . GLN A 1 401 ? -25.615 8.365 37.105 1.00 70.50 401 GLN A O 1
ATOM 3327 N N . ASN A 1 402 ? -23.837 7.559 38.211 1.00 76.75 402 ASN A N 1
ATOM 3328 C CA . ASN A 1 402 ? -23.257 8.869 38.534 1.00 76.75 402 ASN A CA 1
ATOM 3329 C C . ASN A 1 402 ? -22.143 9.293 37.561 1.00 76.75 402 ASN A C 1
ATOM 3331 O O . ASN A 1 402 ? -21.514 10.331 37.760 1.00 76.75 402 ASN A O 1
ATOM 3335 N N . LEU A 1 403 ? -21.858 8.470 36.554 1.00 85.19 403 LEU A N 1
ATOM 3336 C CA . LEU A 1 403 ? -20.861 8.720 35.522 1.00 85.19 403 LEU A CA 1
ATOM 3337 C C . LEU A 1 403 ? -21.558 9.289 34.271 1.00 85.19 403 LEU A C 1
ATOM 3339 O O . LEU A 1 403 ? -22.757 9.064 34.093 1.00 85.19 403 LEU A O 1
ATOM 3343 N N . PRO A 1 404 ? -20.850 10.046 33.412 1.00 88.62 404 PRO A N 1
ATOM 3344 C CA . PRO A 1 404 ? -21.434 10.687 32.231 1.00 88.62 404 PRO A CA 1
ATOM 3345 C C . PRO A 1 404 ? -21.688 9.675 31.097 1.00 88.62 404 PRO A C 1
ATOM 3347 O O . PRO A 1 404 ? -21.051 9.723 30.045 1.00 88.62 404 PRO A O 1
ATOM 3350 N N . ILE A 1 405 ? -22.591 8.723 31.333 1.00 89.75 405 ILE A N 1
ATOM 3351 C CA . ILE A 1 405 ? -23.076 7.782 30.320 1.00 89.75 405 ILE A CA 1
ATOM 3352 C C . ILE A 1 405 ? -24.141 8.465 29.462 1.00 89.75 405 ILE A C 1
ATOM 3354 O O . ILE A 1 405 ? -24.986 9.203 29.977 1.00 89.75 405 ILE A O 1
ATOM 3358 N N . HIS A 1 406 ? -24.152 8.167 28.170 1.00 91.31 406 HIS A N 1
ATOM 3359 C CA . HIS A 1 406 ? -25.133 8.671 27.223 1.00 91.31 406 HIS A CA 1
ATOM 3360 C C . HIS A 1 406 ? -26.066 7.569 26.713 1.00 91.31 406 HIS A C 1
ATOM 3362 O O . HIS A 1 406 ? -25.792 6.372 26.797 1.00 91.31 406 HIS A O 1
ATOM 3368 N N . LYS A 1 407 ? -27.217 7.988 26.179 1.00 91.81 407 LYS A N 1
ATOM 3369 C CA . LYS A 1 407 ? -28.108 7.087 25.444 1.00 91.81 407 LYS A CA 1
ATOM 3370 C C . LYS A 1 407 ? -27.380 6.600 24.189 1.00 91.81 407 LYS A C 1
ATOM 3372 O O . LYS A 1 407 ? -26.824 7.421 23.467 1.00 91.81 407 LYS A O 1
ATOM 3377 N N . GLY A 1 408 ? -27.456 5.304 23.914 1.00 93.38 408 GLY A N 1
ATOM 3378 C CA . GLY A 1 408 ? -26.795 4.656 22.784 1.00 93.38 408 GLY A CA 1
ATOM 3379 C C . GLY A 1 408 ? -25.409 4.101 23.111 1.00 93.38 408 GLY A C 1
ATOM 3380 O O . GLY A 1 408 ? -24.931 3.276 22.343 1.00 93.38 408 GLY A O 1
ATOM 3381 N N . ASP A 1 409 ? -24.790 4.487 24.236 1.00 94.75 409 ASP A N 1
ATOM 3382 C CA . ASP A 1 409 ? -23.545 3.854 24.694 1.00 94.75 409 ASP A CA 1
ATOM 3383 C C . ASP A 1 409 ? -23.740 2.336 24.832 1.00 94.75 409 ASP A C 1
ATOM 3385 O O . ASP A 1 409 ? -24.832 1.862 25.166 1.00 94.75 409 ASP A O 1
ATOM 3389 N N . ILE A 1 410 ? -22.673 1.574 24.600 1.00 96.00 410 ILE A N 1
ATOM 3390 C CA . ILE A 1 410 ? -22.701 0.112 24.600 1.00 96.00 410 ILE A CA 1
ATOM 3391 C C . ILE A 1 410 ? -21.838 -0.401 25.744 1.00 96.00 410 ILE A C 1
ATOM 3393 O O . ILE A 1 410 ? -20.648 -0.111 25.834 1.00 96.00 410 ILE A O 1
ATOM 3397 N N . ILE A 1 411 ? -22.445 -1.188 26.622 1.00 95.06 411 ILE A N 1
ATOM 3398 C CA . ILE A 1 411 ? -21.767 -1.881 27.712 1.00 95.06 411 ILE A CA 1
ATOM 3399 C C . ILE A 1 411 ? -21.352 -3.259 27.217 1.00 95.06 411 ILE A C 1
ATOM 3401 O O . ILE A 1 411 ? -22.212 -4.078 26.914 1.00 95.06 411 ILE A O 1
ATOM 3405 N N . GLN A 1 412 ? -20.056 -3.542 27.213 1.00 95.62 412 GLN A N 1
ATOM 3406 C CA . GLN A 1 412 ? -19.567 -4.914 27.263 1.00 95.62 412 GLN A CA 1
ATOM 3407 C C . GLN A 1 412 ? -19.460 -5.313 28.732 1.00 95.62 412 GLN A C 1
ATOM 3409 O O . GLN A 1 412 ? -18.769 -4.657 29.520 1.00 95.62 412 GLN A O 1
ATOM 3414 N N . GLY A 1 413 ? -20.179 -6.355 29.125 1.00 94.12 413 GLY A N 1
ATOM 3415 C CA . GLY A 1 413 ? -20.154 -6.781 30.512 1.00 94.12 413 GLY A CA 1
ATOM 3416 C C . GLY A 1 413 ? -21.112 -7.909 30.823 1.00 94.12 413 GLY A C 1
ATOM 3417 O O . GLY A 1 413 ? -21.571 -8.639 29.947 1.00 94.12 413 GLY A O 1
ATOM 3418 N N . GLN A 1 414 ? -21.426 -8.022 32.110 1.00 94.38 414 GLN A N 1
ATOM 3419 C CA . GLN A 1 414 ? -22.239 -9.101 32.648 1.00 94.38 414 GLN A CA 1
ATOM 3420 C C . GLN A 1 414 ? -23.418 -8.552 33.453 1.00 94.38 414 GLN A C 1
ATOM 3422 O O . GLN A 1 414 ? -23.260 -7.697 34.334 1.00 94.38 414 GLN A O 1
ATOM 3427 N N . LEU A 1 415 ? -24.612 -9.065 33.169 1.00 94.38 415 LEU A N 1
ATOM 3428 C CA . LEU A 1 415 ? -25.864 -8.743 33.846 1.00 94.38 415 LEU A CA 1
ATOM 3429 C C . LEU A 1 415 ? -26.299 -9.901 34.738 1.00 94.38 415 LEU A C 1
ATOM 3431 O O . LEU A 1 415 ? -26.296 -11.051 34.324 1.00 94.38 415 LEU A O 1
ATOM 3435 N N . MET A 1 416 ? -26.738 -9.585 35.951 1.00 94.00 416 MET A N 1
ATOM 3436 C CA . MET A 1 416 ? -27.425 -10.529 36.829 1.00 94.00 416 MET A CA 1
ATOM 3437 C C . MET A 1 416 ? -28.929 -10.406 36.589 1.00 94.00 416 MET A C 1
ATOM 3439 O O . MET A 1 416 ? -29.478 -9.319 36.811 1.00 94.00 416 MET A O 1
ATOM 3443 N N . VAL A 1 417 ? -29.589 -11.487 36.164 1.00 92.88 417 VAL A N 1
ATOM 3444 C CA . VAL A 1 417 ? -31.010 -11.478 35.776 1.00 92.88 417 VAL A CA 1
ATOM 3445 C C . VAL A 1 417 ? -31.830 -12.397 36.685 1.00 92.88 417 VAL A C 1
ATOM 3447 O O . VAL A 1 417 ? -32.099 -13.549 36.361 1.00 92.88 417 VAL A O 1
ATOM 3450 N N . LYS A 1 418 ? -32.285 -11.877 37.830 1.00 90.75 418 LYS A N 1
ATOM 3451 C CA . LYS A 1 418 ? -33.134 -12.622 38.778 1.00 90.75 418 LYS A CA 1
ATOM 3452 C C . LYS A 1 418 ? -34.580 -12.147 38.727 1.00 90.75 418 LYS A C 1
ATOM 3454 O O . LYS A 1 418 ? -34.885 -11.047 38.272 1.00 90.75 418 LYS A O 1
ATOM 3459 N N . ALA A 1 419 ? -35.502 -12.976 39.220 1.00 84.62 419 ALA A N 1
ATOM 3460 C CA . ALA A 1 419 ? -36.928 -12.653 39.245 1.00 84.62 419 ALA A CA 1
ATOM 3461 C C . ALA A 1 419 ? -37.195 -11.316 39.971 1.00 84.62 419 ALA A C 1
ATOM 3463 O O . ALA A 1 419 ? -37.142 -11.240 41.198 1.00 84.62 419 ALA A O 1
ATOM 3464 N N . GLY A 1 420 ? -37.496 -10.268 39.197 1.00 82.19 420 GLY A N 1
ATOM 3465 C CA . GLY A 1 420 ? -37.763 -8.918 39.700 1.00 82.19 420 GLY A CA 1
ATOM 3466 C C . GLY A 1 420 ? -36.524 -8.065 40.002 1.00 82.19 420 GLY A C 1
ATOM 3467 O O . GLY A 1 420 ? -36.686 -6.967 40.528 1.00 82.19 420 GLY A O 1
ATOM 3468 N N . ASP A 1 421 ? -35.316 -8.532 39.677 1.00 88.44 421 ASP A N 1
ATOM 3469 C CA . ASP A 1 421 ? -34.079 -7.772 39.857 1.00 88.44 421 ASP A CA 1
ATOM 3470 C C . ASP A 1 421 ? -33.086 -8.022 38.717 1.00 88.44 421 ASP A C 1
ATOM 3472 O O . ASP A 1 421 ? -32.415 -9.055 38.679 1.00 88.44 421 ASP A O 1
ATOM 3476 N N . THR A 1 422 ? -32.965 -7.035 37.827 1.00 93.00 422 THR A N 1
ATOM 3477 C CA . THR A 1 422 ? -31.936 -7.009 36.786 1.00 93.00 422 THR A CA 1
ATOM 3478 C C . THR A 1 422 ? -30.926 -5.916 37.096 1.00 93.00 422 THR A C 1
ATOM 3480 O O . THR A 1 422 ? -31.288 -4.750 37.292 1.00 93.00 422 THR A O 1
ATOM 3483 N N . ARG A 1 423 ? -29.640 -6.262 37.136 1.00 92.62 423 ARG A N 1
ATOM 3484 C CA . ARG A 1 423 ? -28.576 -5.297 37.441 1.00 92.62 423 ARG A CA 1
ATOM 3485 C C . ARG A 1 423 ? -27.273 -5.612 36.729 1.00 92.62 423 ARG A C 1
ATOM 3487 O O . ARG A 1 423 ? -26.978 -6.769 36.453 1.00 92.62 423 ARG A O 1
ATOM 3494 N N . LEU A 1 424 ? -26.464 -4.578 36.528 1.00 92.31 424 LEU A N 1
ATOM 3495 C CA . LEU A 1 424 ? -25.096 -4.727 36.043 1.00 92.31 424 LEU A CA 1
ATOM 3496 C C . LEU A 1 424 ? -24.226 -5.367 37.132 1.00 92.31 424 LEU A C 1
ATOM 3498 O O . LEU A 1 424 ? -24.002 -4.771 38.195 1.00 92.31 424 LEU A O 1
ATOM 3502 N N . ALA A 1 425 ? -23.771 -6.590 36.873 1.00 91.62 425 ALA A N 1
ATOM 3503 C CA . ALA A 1 425 ? -22.890 -7.342 37.756 1.00 91.62 425 ALA A CA 1
ATOM 3504 C C . ALA A 1 425 ? -21.442 -6.865 37.580 1.00 91.62 425 ALA A C 1
ATOM 3506 O O . ALA A 1 425 ? -20.824 -6.422 38.556 1.00 91.62 425 ALA A O 1
ATOM 3507 N N . PHE A 1 426 ? -20.974 -6.831 36.328 1.00 92.75 426 PHE A N 1
ATOM 3508 C CA . PHE A 1 426 ? -19.632 -6.397 35.953 1.00 92.75 426 PHE A CA 1
ATOM 3509 C C . PHE A 1 426 ? -19.630 -5.564 34.662 1.00 92.75 426 PHE A C 1
ATOM 3511 O O . PHE A 1 426 ? -20.447 -5.800 33.774 1.00 92.75 426 PHE A O 1
ATOM 3518 N N . LEU A 1 427 ? -18.732 -4.578 34.589 1.00 93.31 427 LEU A N 1
ATOM 3519 C CA . LEU A 1 427 ? -18.468 -3.758 33.403 1.00 93.31 427 LEU A CA 1
ATOM 3520 C C . LEU A 1 427 ? -17.037 -4.039 32.944 1.00 93.31 427 LEU A C 1
ATOM 3522 O O . LEU A 1 427 ? -16.095 -3.624 33.625 1.00 93.31 427 LEU A O 1
ATOM 3526 N N . ASP A 1 428 ? -16.897 -4.706 31.802 1.00 92.44 428 ASP A N 1
ATOM 3527 C CA . ASP A 1 428 ? -15.605 -4.916 31.151 1.00 92.44 428 ASP A CA 1
ATOM 3528 C C . ASP A 1 428 ? -15.197 -3.653 30.398 1.00 92.44 428 ASP A C 1
ATOM 3530 O O . ASP A 1 428 ? -14.128 -3.092 30.652 1.00 92.44 428 ASP A O 1
ATOM 3534 N N . MET A 1 429 ? -16.089 -3.168 29.528 1.00 93.94 429 MET A N 1
ATOM 3535 C CA . MET A 1 429 ? -15.834 -2.012 28.681 1.00 93.94 429 MET A CA 1
ATOM 3536 C C . MET A 1 429 ? -17.094 -1.186 28.411 1.00 93.94 429 MET A C 1
ATOM 3538 O O . MET A 1 429 ? -18.210 -1.703 28.388 1.00 93.94 429 MET A O 1
ATOM 3542 N N . LEU A 1 430 ? -16.905 0.117 28.202 1.00 94.69 430 LEU A N 1
ATOM 3543 C CA . LEU A 1 430 ? -17.920 1.016 27.666 1.00 94.69 430 LEU A CA 1
ATOM 3544 C C . LEU A 1 430 ? -17.452 1.504 26.299 1.00 94.69 430 LEU A C 1
ATOM 3546 O O . LEU A 1 430 ? -16.322 1.972 26.169 1.00 94.69 430 LEU A O 1
ATOM 3550 N N . TYR A 1 431 ? -18.339 1.429 25.318 1.00 94.81 431 TYR A N 1
ATOM 3551 C CA . TYR A 1 431 ? -18.115 1.917 23.970 1.00 94.81 431 TYR A CA 1
ATOM 3552 C C . TYR A 1 431 ? -19.099 3.039 23.623 1.00 94.81 431 TYR A C 1
ATOM 3554 O O . TYR A 1 431 ? -20.243 3.017 24.098 1.00 94.81 431 TYR A O 1
ATOM 3562 N N . PRO A 1 432 ? -18.688 4.015 22.799 1.00 92.94 432 PRO A N 1
ATOM 3563 C CA . PRO A 1 432 ? -19.586 5.049 22.302 1.00 92.94 432 PRO A CA 1
ATOM 3564 C C . PRO A 1 432 ? -20.651 4.474 21.354 1.00 92.94 432 PRO A C 1
ATOM 3566 O O . PRO A 1 432 ? -20.533 3.369 20.824 1.00 92.94 432 PRO A O 1
ATOM 3569 N N . ALA A 1 433 ? -21.716 5.242 21.118 1.00 91.44 433 ALA A N 1
ATOM 3570 C CA . ALA A 1 433 ? -22.867 4.783 20.336 1.00 91.44 433 ALA A CA 1
ATOM 3571 C C . ALA A 1 433 ? -22.542 4.400 18.880 1.00 91.44 433 ALA A C 1
ATOM 3573 O O . ALA A 1 433 ? -23.209 3.540 18.304 1.00 91.44 433 ALA A O 1
ATOM 3574 N N . ASN A 1 434 ? -21.523 5.013 18.273 1.00 88.81 434 ASN A N 1
ATOM 3575 C CA . ASN A 1 434 ? -21.085 4.678 16.916 1.00 88.81 434 ASN A CA 1
ATOM 3576 C C . ASN A 1 434 ? -20.430 3.292 16.830 1.00 88.81 434 ASN A C 1
ATOM 3578 O O . ASN A 1 434 ? -20.502 2.674 15.775 1.00 88.81 434 ASN A O 1
ATOM 3582 N N . SER A 1 435 ? -19.892 2.746 17.925 1.00 91.50 435 SER A N 1
ATOM 3583 C CA . SER A 1 435 ? -19.325 1.390 17.934 1.00 91.50 435 SER A CA 1
ATOM 3584 C C . SER A 1 435 ? -20.342 0.314 17.553 1.00 91.50 435 SER A C 1
ATOM 3586 O O . SER A 1 435 ? -19.972 -0.793 17.175 1.00 91.50 435 SER A O 1
ATOM 3588 N N . ARG A 1 436 ? -21.640 0.642 17.611 1.00 89.88 436 ARG A N 1
ATOM 3589 C CA . ARG A 1 436 ? -22.725 -0.241 17.195 1.00 89.88 436 ARG A CA 1
ATOM 3590 C C . ARG A 1 436 ? -22.552 -0.748 15.764 1.00 89.88 436 ARG A C 1
ATOM 3592 O O . ARG A 1 436 ? -22.885 -1.899 15.518 1.00 89.88 436 ARG A O 1
ATOM 3599 N N . TYR A 1 437 ? -22.064 0.085 14.841 1.00 87.12 437 TYR A N 1
ATOM 3600 C CA . TYR A 1 437 ? -21.924 -0.282 13.426 1.00 87.12 437 TYR A CA 1
ATOM 3601 C C . TYR A 1 437 ? -20.978 -1.467 13.207 1.00 87.12 437 TYR A C 1
ATOM 3603 O O . TYR A 1 437 ? -21.197 -2.243 12.284 1.00 87.12 437 TYR A O 1
ATOM 3611 N N . TYR A 1 438 ? -20.003 -1.640 14.098 1.00 88.00 438 TYR A N 1
ATOM 3612 C CA . TYR A 1 438 ? -18.932 -2.629 13.987 1.00 88.00 438 TYR A CA 1
ATOM 3613 C C . TYR A 1 438 ? -19.157 -3.879 14.857 1.00 88.00 438 TYR A C 1
ATOM 3615 O O . TYR A 1 438 ? -18.384 -4.826 14.814 1.00 88.00 438 TYR A O 1
ATOM 3623 N N . LEU A 1 439 ? -20.213 -3.896 15.679 1.00 84.31 439 LEU A N 1
ATOM 3624 C CA . LEU A 1 439 ? -20.531 -5.011 16.584 1.00 84.31 439 LEU A CA 1
ATOM 3625 C C . LEU A 1 439 ? -21.567 -5.994 16.007 1.00 84.31 439 LEU A C 1
ATOM 3627 O O . LEU A 1 439 ? -22.037 -6.857 16.749 1.00 84.31 439 LEU A O 1
ATOM 3631 N N . PHE A 1 440 ? -21.973 -5.851 14.741 1.00 68.00 440 PHE A N 1
ATOM 3632 C CA . PHE A 1 440 ? -23.091 -6.595 14.139 1.00 68.00 440 PHE A CA 1
ATOM 3633 C C . PHE A 1 440 ? -22.716 -7.857 13.371 1.00 68.00 440 PHE A C 1
ATOM 3635 O O . PHE A 1 440 ? -21.684 -7.852 12.672 1.00 68.00 440 PHE A O 1
#

Foldseek 3Di:
DDDPDLDALAALVNLCVVVVHDLQQAWLLSVLLSVQLRLQLSCCVPVNQLPDDLPPPPHDDSNLSSVLSNQLSVQVSVCCVVDPVVDHLLHHLLQQVPFRDPVSVVRVQVVCVPPPVNPDPPDRTSVSNVLVCSLPRRQLVSSCCSCCPVVVDNDDSVDPSSVVVSVSSSVSVNVSCVVSVNVRVVGGSHRCSVVSVVRVVVVVPDDDDPDPPDDDPPDPVCCSSCQLFFLVNLLVVLCVVVVVLVVQPQSVVVSVQVSCCCCVPVVHGTPQPDDVVSVLLCLQPPVLLVPLVDPSDDLVNNLVSVLSSVVSSCVRVVDDVNVVCVVPVPVSSVQSNLFSVLQVQVCVVPPPVNLCPDPQVPDPQKDFAKWFWDADPVRFIWTAGLVVRDIDTREDEPSSVVGPDDHQKIFGAIWRDDDVYIYGSDTPGIGHNVNSVVRD

pLDDT: mean 81.2, std 14.72, range [24.28, 96.12]

Nearest PDB structures (foldseek):
  4zow-assembly1_A  TM=1.926E-01  e=8.152E+00  Escherichia coli K-12

Organism: Caldithrix abyssi (NCBI:txid187145)

Secondary structure (DSSP, 8-state):
----PPPPSS-HHHHHHHTT--GGG-BHHHHHHHHHHHHHHHHIIIIIGGGS-TT-TT---HHHHHHHHHHHHHHHHHHHIIIIISS-SS--GGGTTSPPPHHHHHHHHHHHHHHSTT------SHHHHHHHHHIIIIIIHHHHHIIIIII-----TT-HHHHHHHHHHHHHHHHHHHHHHHHHTTSTTSB-HHHHHHHHHHHTTS-----TTSS----GGGTTTSTTTBHHHHHHHHHHH-HHHHH-HHHHHHHHHHHHIIIIII---BGGG--HHHHHHIIIIIHHHHHHH-TT--HHHHHHHHHHHHHHHHHHH---HHHHHHHHHHHHHHHHHHHHHHHHHHHHHS-HHHHHTSGGGG-TTEEEEEEEEEE-TTS-EEEEETTT--EEES-B-TTGGGS---TT-EEEEEEEEETTEEEEEEEEEEE-GGGGGG--

Sequence (440 aa):
MAEQSKKTYMTAQEFVDSWEKEIYELTFLDYFTYLLINELSSSMENDYFKKLSLENIHNLHTHEITSLAFAIADSLQSFLEKNCFGGCALGCPNKLSAPFTPEEDQRRIEFVTMEFDGITANCLTREECFHHDVMTYVVADTIIDFYNFEIGLQLEESDEQLKKLNQFIMNVIIRFIYKKGPELLNAPNELATDLFDEVLDIDDKGWEETLLDTPAEEDETEIWKYKYQRVDYIFDAFLEERPDYMTDPGLSKILSFFKNYLNDYIVLDRFDLFDMDDFDEFLSLILPQQLLAEENITVPGTRLLFFHLFEFIDQNAETRLLEEFDRFAGDKFSELERSLNIVRAYQKQKPLINFLLSEEAGDPDLHEGYFEISFDDSGGCTLYDIHMKNYYNGVRMPIVQNLPIHKGDIIQGQLMVKAGDTRLAFLDMLYPANSRYYLF

Mean predicted aligned error: 16.42 Å